Protein AF-A0A969AG49-F1 (afdb_monomer)

Structure (mmCIF, N/CA/C/O backbone):
data_AF-A0A969AG49-F1
#
_entry.id   AF-A0A969AG49-F1
#
loop_
_atom_site.group_PDB
_atom_site.id
_atom_site.type_symbol
_atom_site.label_atom_id
_atom_site.label_alt_id
_atom_site.label_comp_id
_atom_site.label_asym_id
_atom_site.label_entity_id
_atom_site.label_seq_id
_atom_site.pdbx_PDB_ins_code
_atom_site.Cartn_x
_atom_site.Cartn_y
_atom_site.Cartn_z
_atom_site.occupancy
_atom_site.B_iso_or_equiv
_atom_site.auth_seq_id
_atom_site.auth_comp_id
_atom_site.auth_asym_id
_atom_site.auth_atom_id
_atom_site.pdbx_PDB_model_num
ATOM 1 N N . MET A 1 1 ? 4.432 0.305 -24.904 1.00 47.78 1 MET A N 1
ATOM 2 C CA . MET A 1 1 ? 4.435 0.662 -23.474 1.00 47.78 1 MET A CA 1
ATOM 3 C C . MET A 1 1 ? 4.346 2.170 -23.423 1.00 47.78 1 MET A C 1
ATOM 5 O O . MET A 1 1 ? 5.195 2.800 -24.039 1.00 47.78 1 MET A O 1
ATOM 9 N N . ASP A 1 2 ? 3.325 2.709 -22.766 1.00 51.25 2 ASP A N 1
ATOM 10 C CA . ASP A 1 2 ? 3.203 4.147 -22.512 1.00 51.25 2 ASP A CA 1
ATOM 11 C C . ASP A 1 2 ? 3.493 4.407 -21.032 1.00 51.25 2 ASP A C 1
ATOM 13 O O . ASP A 1 2 ? 3.086 3.618 -20.172 1.00 51.25 2 ASP A O 1
ATOM 17 N N . GLU A 1 3 ? 4.227 5.482 -20.740 1.00 66.88 3 GLU A N 1
ATOM 18 C CA . GLU A 1 3 ? 4.552 5.874 -19.370 1.00 66.88 3 GLU A CA 1
ATOM 19 C C . GLU A 1 3 ? 3.330 6.507 -18.712 1.00 66.88 3 GLU A C 1
ATOM 21 O O . GLU A 1 3 ? 2.922 7.626 -19.026 1.00 66.88 3 GLU A O 1
ATOM 26 N N . VAL A 1 4 ? 2.735 5.762 -17.786 1.00 75.25 4 VAL A N 1
ATOM 27 C CA . VAL A 1 4 ? 1.655 6.243 -16.932 1.00 75.25 4 VAL A CA 1
ATOM 28 C C . VAL A 1 4 ? 2.292 6.470 -15.571 1.00 75.25 4 VAL A C 1
ATOM 30 O O . VAL A 1 4 ? 2.074 5.715 -14.632 1.00 75.25 4 VAL A O 1
ATOM 33 N N . SER A 1 5 ? 3.163 7.482 -15.479 1.00 72.69 5 SER A N 1
ATOM 34 C CA . SER A 1 5 ? 4.035 7.690 -14.314 1.00 72.69 5 SER A CA 1
ATOM 35 C C . SER A 1 5 ? 3.278 7.939 -13.011 1.00 72.69 5 SER A C 1
ATOM 37 O O . SER A 1 5 ? 3.904 8.011 -11.965 1.00 72.69 5 SER A O 1
ATOM 39 N N . TRP A 1 6 ? 1.959 8.141 -13.053 1.00 81.06 6 TRP A N 1
ATOM 40 C CA . TRP A 1 6 ? 1.115 8.415 -11.895 1.00 81.06 6 TRP A CA 1
ATOM 41 C C . TRP A 1 6 ? -0.280 7.823 -12.090 1.00 81.06 6 TRP A C 1
ATOM 43 O O . TRP A 1 6 ? -0.843 7.890 -13.185 1.00 81.06 6 TRP A O 1
ATOM 53 N N . GLY A 1 7 ? -0.862 7.315 -11.002 1.00 75.81 7 GLY A N 1
ATOM 54 C CA . GLY A 1 7 ? -2.278 6.958 -10.958 1.00 75.81 7 GLY A CA 1
ATOM 55 C C . GLY A 1 7 ? -3.187 8.188 -11.089 1.00 75.81 7 GLY A C 1
ATOM 56 O O . GLY A 1 7 ? -2.728 9.331 -11.142 1.00 75.81 7 GLY A O 1
ATOM 57 N N . LEU A 1 8 ? -4.504 7.971 -11.089 1.00 65.88 8 LEU A N 1
ATOM 58 C CA . LEU A 1 8 ? -5.533 8.966 -11.448 1.00 65.88 8 LEU A CA 1
ATOM 59 C C . LEU A 1 8 ? -5.654 10.215 -10.540 1.00 65.88 8 LEU A C 1
ATOM 61 O O . LEU A 1 8 ? -6.569 11.020 -10.706 1.00 65.88 8 LEU A O 1
ATOM 65 N N . PHE A 1 9 ? -4.735 10.420 -9.595 1.00 71.69 9 PHE A N 1
ATOM 66 C CA . PHE A 1 9 ? -4.949 11.243 -8.407 1.00 71.69 9 PHE A CA 1
ATOM 67 C C . PHE A 1 9 ? -3.693 12.003 -7.974 1.00 71.69 9 PHE A C 1
ATOM 69 O O . PHE A 1 9 ? -3.244 11.845 -6.856 1.00 71.69 9 PHE A O 1
ATOM 76 N N . VAL A 1 10 ? -3.083 12.855 -8.792 1.00 80.38 10 VAL A N 1
ATOM 77 C CA . VAL A 1 10 ? -1.829 13.534 -8.371 1.00 80.38 10 VAL A CA 1
ATOM 78 C C . VAL A 1 10 ? -2.027 14.726 -7.424 1.00 80.38 10 VAL A C 1
ATOM 80 O O . VAL A 1 10 ? -1.053 15.314 -6.962 1.00 80.38 10 VAL A O 1
ATOM 83 N N . ARG A 1 11 ? -3.276 15.125 -7.137 1.00 82.38 11 ARG A N 1
ATOM 84 C CA . ARG A 1 11 ? -3.586 16.233 -6.215 1.00 82.38 11 ARG A CA 1
ATOM 85 C C . ARG A 1 11 ? -4.794 15.943 -5.326 1.00 82.38 11 ARG A C 1
ATOM 87 O O . ARG A 1 11 ? -5.786 15.451 -5.868 1.00 82.38 11 ARG A O 1
ATOM 94 N N . PRO A 1 12 ? -4.768 16.352 -4.041 1.00 83.31 12 PRO A N 1
ATOM 95 C CA . PRO A 1 12 ? -5.821 16.094 -3.060 1.00 83.31 12 PRO A CA 1
ATOM 96 C C . PRO A 1 12 ? -7.060 16.976 -3.275 1.00 83.31 12 PRO A C 1
ATOM 98 O O . PRO A 1 12 ? -7.374 17.860 -2.486 1.00 83.31 12 PRO A O 1
ATOM 101 N N . THR A 1 13 ? -7.775 16.744 -4.373 1.00 83.50 13 THR A N 1
ATOM 102 C CA . THR A 1 13 ? -9.012 17.449 -4.729 1.00 83.50 13 THR A CA 1
ATOM 103 C C . THR A 1 13 ? -10.143 16.463 -5.020 1.00 83.50 13 THR A C 1
ATOM 105 O O . THR A 1 13 ? -9.956 15.243 -5.075 1.00 83.50 13 THR A O 1
ATOM 108 N N . CYS A 1 14 ? -11.358 16.971 -5.189 1.00 86.94 14 CYS A N 1
ATOM 109 C CA . CYS A 1 14 ? -12.504 16.149 -5.537 1.00 86.94 14 CYS A CA 1
ATOM 110 C C . CYS A 1 14 ? -12.506 15.807 -7.037 1.00 86.94 14 CYS A C 1
ATOM 112 O O . CYS A 1 14 ? -13.196 16.436 -7.835 1.00 86.94 14 CYS A O 1
ATOM 114 N N . TRP A 1 15 ? -11.711 14.808 -7.430 1.00 82.12 15 TRP A N 1
ATOM 115 C CA . TRP A 1 15 ? -11.715 14.307 -8.805 1.00 82.12 15 TRP A CA 1
ATOM 116 C C . TRP A 1 15 ? -13.040 13.643 -9.192 1.00 82.12 15 TRP A C 1
ATOM 118 O O . TRP A 1 15 ? -13.673 12.924 -8.414 1.00 82.12 15 TRP A O 1
ATOM 128 N N . ARG A 1 16 ? -13.438 13.865 -10.440 1.00 86.75 16 ARG A N 1
ATOM 129 C CA . ARG A 1 16 ? -14.511 13.135 -11.103 1.00 86.75 16 ARG A CA 1
ATOM 130 C C . ARG A 1 16 ? -13.950 12.604 -12.414 1.00 86.75 16 ARG A C 1
ATOM 132 O O . ARG A 1 16 ? -13.845 13.340 -13.385 1.00 86.75 16 ARG A O 1
ATOM 139 N N . VAL A 1 17 ? -13.534 11.339 -12.400 1.00 85.19 17 VAL A N 1
ATOM 140 C CA . VAL A 1 17 ? -12.835 10.711 -13.536 1.00 85.19 17 VAL A CA 1
ATOM 141 C C . VAL A 1 17 ? -13.757 10.509 -14.741 1.00 85.19 17 VAL A C 1
ATOM 143 O O . VAL A 1 17 ? -13.296 10.482 -15.876 1.00 85.19 17 VAL A O 1
ATOM 146 N N . ASN A 1 18 ? -15.067 10.394 -14.510 1.00 85.25 18 ASN A N 1
ATOM 147 C CA . ASN A 1 18 ? -16.069 10.356 -15.566 1.00 85.25 18 ASN A CA 1
ATOM 148 C C . ASN A 1 18 ? -17.384 11.028 -15.144 1.00 85.25 18 ASN A C 1
ATOM 150 O O . ASN A 1 18 ? -17.681 11.210 -13.958 1.00 85.25 18 ASN A O 1
ATOM 154 N N . ASP A 1 19 ? -18.208 11.362 -16.134 1.00 87.12 19 ASP A N 1
ATOM 155 C CA . ASP A 1 19 ? -19.509 11.994 -15.909 1.00 87.12 19 ASP A CA 1
ATOM 156 C C . ASP A 1 19 ? -20.648 10.995 -15.617 1.00 87.12 19 ASP A C 1
ATOM 158 O O . ASP A 1 19 ? -21.796 11.406 -15.436 1.00 87.12 19 ASP A O 1
ATOM 162 N N . ASP A 1 20 ? -20.352 9.702 -15.450 1.00 91.19 20 ASP A N 1
ATOM 163 C CA . ASP A 1 20 ? -21.350 8.646 -15.219 1.00 91.19 20 ASP A CA 1
ATOM 164 C C . ASP A 1 20 ? -21.784 8.543 -13.742 1.00 91.19 20 ASP A C 1
ATOM 166 O O . ASP A 1 20 ? -21.404 7.637 -12.994 1.00 91.19 20 ASP A O 1
ATOM 170 N N . ALA A 1 21 ? -22.602 9.504 -13.305 1.00 90.25 21 ALA A N 1
ATOM 171 C CA . ALA A 1 21 ? -23.159 9.514 -11.950 1.00 90.25 21 ALA A CA 1
ATOM 172 C C . ALA A 1 21 ? -24.088 8.316 -11.684 1.00 90.25 21 ALA A C 1
ATOM 174 O O . ALA A 1 21 ? -24.154 7.825 -10.556 1.00 90.25 21 ALA A O 1
ATOM 175 N N . GLU A 1 22 ? -24.794 7.831 -12.709 1.00 93.00 22 GLU A N 1
ATOM 176 C CA . GLU A 1 22 ? -25.666 6.665 -12.580 1.00 93.00 22 GLU A CA 1
ATOM 177 C C . GLU A 1 22 ? -24.857 5.378 -12.415 1.00 93.00 22 GLU A C 1
ATOM 179 O O . GLU A 1 22 ? -25.214 4.534 -11.596 1.00 93.00 22 GLU A O 1
ATOM 184 N N . GLY A 1 23 ? -23.749 5.233 -13.144 1.00 94.00 23 GLY A N 1
ATOM 185 C CA . GLY A 1 23 ? -22.790 4.144 -12.972 1.00 94.00 23 GLY A CA 1
ATOM 186 C C . GLY A 1 23 ? -22.211 4.113 -11.571 1.00 94.00 23 GLY A C 1
ATOM 187 O O . GLY A 1 23 ? -22.235 3.060 -10.933 1.00 94.00 23 GLY A O 1
ATOM 188 N N . TYR A 1 24 ? -21.806 5.269 -11.041 1.00 94.81 24 TYR A N 1
ATOM 189 C CA . TYR A 1 24 ? -21.335 5.345 -9.661 1.00 94.81 24 TYR A CA 1
ATOM 190 C C . TYR A 1 24 ? -22.444 4.986 -8.654 1.00 94.81 24 TYR A C 1
ATOM 192 O O . TYR A 1 24 ? -22.208 4.212 -7.728 1.00 94.81 24 TYR A O 1
ATOM 200 N N . ALA A 1 25 ? -23.680 5.456 -8.856 1.00 95.12 25 ALA A N 1
ATOM 201 C CA . ALA A 1 25 ? -24.815 5.089 -8.004 1.00 95.12 25 ALA A CA 1
ATOM 202 C C . ALA A 1 25 ? -25.121 3.580 -8.045 1.00 95.12 25 ALA A C 1
ATOM 204 O O . ALA A 1 25 ? -25.367 2.971 -7.001 1.00 95.12 25 ALA A O 1
ATOM 205 N N . ARG A 1 26 ? -25.072 2.958 -9.232 1.00 95.94 26 ARG A N 1
ATOM 206 C CA . ARG A 1 26 ? -25.222 1.502 -9.397 1.00 95.94 26 ARG A CA 1
ATOM 207 C C . ARG A 1 26 ? -24.106 0.745 -8.683 1.00 95.94 26 ARG A C 1
ATOM 209 O O . ARG A 1 26 ? -24.394 -0.230 -7.994 1.00 95.94 26 ARG A O 1
ATOM 216 N N . TRP A 1 27 ? -22.862 1.205 -8.809 1.00 95.94 27 TRP A N 1
ATOM 217 C CA . TRP A 1 27 ? -21.712 0.604 -8.136 1.00 95.94 27 TRP A CA 1
ATOM 218 C C . TRP A 1 27 ? -21.845 0.679 -6.611 1.00 95.94 27 TRP A C 1
ATOM 220 O O . TRP A 1 27 ? -21.690 -0.337 -5.940 1.00 95.94 27 TRP A O 1
ATOM 230 N N . LEU A 1 28 ? -22.238 1.834 -6.061 1.00 96.06 28 LEU A N 1
ATOM 231 C CA . LEU A 1 28 ? -22.526 1.969 -4.629 1.00 96.06 28 LEU A CA 1
ATOM 232 C C . LEU A 1 28 ? -23.670 1.048 -4.190 1.00 96.06 28 LEU A C 1
ATOM 234 O O . LEU A 1 28 ? -23.600 0.449 -3.119 1.00 96.06 28 LEU A O 1
ATOM 238 N N . GLY A 1 29 ? -24.707 0.927 -5.022 1.00 95.62 29 GLY A N 1
ATOM 239 C CA . GLY A 1 29 ? -25.825 0.018 -4.794 1.00 95.62 29 GLY A CA 1
ATOM 240 C C . GLY A 1 29 ? -25.386 -1.438 -4.671 1.00 95.62 29 GLY A C 1
ATOM 241 O O . GLY A 1 29 ? -25.822 -2.138 -3.760 1.00 95.62 29 GLY A O 1
ATOM 242 N N . ALA A 1 30 ? -24.490 -1.875 -5.557 1.00 95.44 30 ALA A N 1
ATOM 243 C CA . ALA A 1 30 ? -23.907 -3.212 -5.520 1.00 95.44 30 ALA A CA 1
ATOM 244 C C . ALA A 1 30 ? -22.988 -3.407 -4.305 1.00 95.44 30 ALA A C 1
ATOM 246 O O . ALA A 1 30 ? -23.067 -4.439 -3.645 1.00 95.44 30 ALA A O 1
ATOM 247 N N . LEU A 1 31 ? -22.160 -2.408 -3.983 1.00 93.62 31 LEU A N 1
ATOM 248 C CA . LEU A 1 31 ? -21.216 -2.460 -2.867 1.00 93.62 31 LEU A CA 1
ATOM 249 C C . LEU A 1 31 ? -21.916 -2.574 -1.506 1.00 93.62 31 LEU A C 1
ATOM 251 O O . LEU A 1 31 ? -21.493 -3.356 -0.662 1.00 93.62 31 LEU A O 1
ATOM 255 N N . HIS A 1 32 ? -22.983 -1.799 -1.295 1.00 92.75 32 HIS A N 1
ATOM 256 C CA . HIS A 1 32 ? -23.705 -1.737 -0.015 1.00 92.75 32 HIS A CA 1
ATOM 257 C C . HIS A 1 32 ? -24.938 -2.650 0.037 1.00 92.75 32 HIS A C 1
ATOM 259 O O . HIS A 1 32 ? -25.608 -2.715 1.065 1.00 92.75 32 HIS A O 1
ATOM 265 N N . GLY A 1 33 ? -25.284 -3.321 -1.067 1.00 93.62 33 GLY A N 1
ATOM 266 C CA . GLY A 1 33 ? -26.502 -4.133 -1.183 1.00 93.62 33 GLY A CA 1
ATOM 267 C C . GLY A 1 33 ? -27.810 -3.327 -1.133 1.00 93.62 33 GLY A C 1
ATOM 268 O O . GLY A 1 33 ? -28.887 -3.909 -1.011 1.00 93.62 33 GLY A O 1
ATOM 269 N N . ALA A 1 34 ? -27.737 -1.997 -1.213 1.00 92.56 34 ALA A N 1
ATOM 270 C CA . ALA A 1 34 ? -28.881 -1.093 -1.169 1.00 92.56 34 ALA A CA 1
ATOM 271 C C . ALA A 1 34 ? -28.580 0.208 -1.932 1.00 92.56 34 ALA A C 1
ATOM 273 O O . ALA A 1 34 ? -27.435 0.666 -1.912 1.00 92.56 34 ALA A O 1
ATOM 274 N N . PRO A 1 35 ? -29.585 0.845 -2.569 1.00 92.62 35 PRO A N 1
ATOM 275 C CA . PRO A 1 35 ? -29.388 2.105 -3.280 1.00 92.62 35 PRO A CA 1
ATOM 276 C C . PRO A 1 35 ? -28.748 3.175 -2.393 1.00 92.62 35 PRO A C 1
ATOM 278 O O . PRO A 1 35 ? -29.199 3.420 -1.272 1.00 92.62 35 PRO A O 1
ATOM 281 N N . ARG A 1 36 ? -27.724 3.851 -2.917 1.00 91.94 36 ARG A N 1
ATOM 282 C CA . ARG A 1 36 ? -27.002 4.895 -2.192 1.00 91.94 36 ARG A CA 1
ATOM 283 C C . ARG A 1 36 ? -26.689 6.070 -3.105 1.00 91.94 36 ARG A C 1
ATOM 285 O O . ARG A 1 36 ? -26.265 5.893 -4.243 1.00 91.94 36 ARG A O 1
ATOM 292 N N . THR A 1 37 ? -26.894 7.278 -2.589 1.00 90.94 37 THR A N 1
ATOM 293 C CA . THR A 1 37 ? -26.660 8.511 -3.343 1.00 90.94 37 THR A CA 1
ATOM 294 C C . THR A 1 37 ? -25.161 8.807 -3.439 1.00 90.94 37 THR A C 1
ATOM 296 O O . THR A 1 37 ? -24.507 8.928 -2.394 1.00 90.94 37 THR A O 1
ATOM 299 N N . PRO A 1 38 ? -24.618 8.987 -4.658 1.00 91.44 38 PRO A N 1
ATOM 300 C CA . PRO A 1 38 ? -23.273 9.502 -4.864 1.00 91.44 38 PRO A CA 1
ATOM 301 C C . PRO A 1 38 ? -23.021 10.807 -4.113 1.00 91.44 38 PRO A C 1
ATOM 303 O O . PRO A 1 38 ? -23.830 11.735 -4.158 1.00 91.44 38 PRO A O 1
ATOM 306 N N . ARG A 1 39 ? -21.865 10.899 -3.454 1.00 91.25 39 ARG A N 1
ATOM 307 C CA . ARG A 1 39 ? -21.342 12.153 -2.906 1.00 91.25 39 ARG A CA 1
ATOM 308 C C . ARG A 1 39 ? -19.913 12.351 -3.381 1.00 91.25 39 ARG A C 1
ATOM 310 O O . ARG A 1 39 ? -19.129 11.406 -3.420 1.00 91.25 39 ARG A O 1
ATOM 317 N N . TYR A 1 40 ? -19.603 13.590 -3.730 1.00 89.62 40 TYR A N 1
ATOM 318 C CA . TYR A 1 40 ? -18.295 14.021 -4.198 1.00 89.62 40 TYR A CA 1
ATOM 319 C C . TYR A 1 40 ? -17.701 14.903 -3.106 1.00 89.62 40 TYR A C 1
ATOM 321 O O . TYR A 1 40 ? -18.046 16.073 -2.997 1.00 89.62 40 TYR A O 1
ATOM 329 N N . LEU A 1 41 ? -16.888 14.285 -2.248 1.00 91.38 41 LEU A N 1
ATOM 330 C CA . LEU A 1 41 ? -16.236 14.935 -1.112 1.00 91.38 41 LEU A CA 1
ATOM 331 C C . LEU A 1 41 ? -14.752 15.123 -1.414 1.00 91.38 41 LEU A C 1
ATOM 333 O O . LEU A 1 41 ? -14.101 14.207 -1.921 1.00 91.38 41 LEU A O 1
ATOM 337 N N . SER A 1 42 ? -14.222 16.297 -1.117 1.00 89.62 42 SER A N 1
ATOM 338 C CA . SER A 1 42 ? -12.793 16.585 -1.051 1.00 89.62 42 SER A CA 1
ATOM 339 C C . SER A 1 42 ? -12.201 16.115 0.288 1.00 89.62 42 SER A C 1
ATOM 341 O O . SER A 1 42 ? -12.947 15.848 1.233 1.00 89.62 42 SER A O 1
ATOM 343 N N . PRO A 1 43 ? -10.865 16.030 0.408 1.00 88.88 43 PRO A N 1
ATOM 344 C CA . PRO A 1 43 ? -10.218 15.805 1.699 1.00 88.88 43 PRO A CA 1
ATOM 345 C C . PRO A 1 43 ? -10.612 16.824 2.780 1.00 88.88 43 PRO A C 1
ATOM 347 O O . PRO A 1 43 ? -10.784 16.442 3.936 1.00 88.88 43 PRO A O 1
ATOM 350 N N . ASP A 1 44 ? -10.812 18.097 2.424 1.00 88.81 44 ASP A N 1
ATOM 351 C CA . ASP A 1 44 ? -11.215 19.132 3.387 1.00 88.81 44 ASP A CA 1
ATOM 352 C C . ASP A 1 44 ? -12.627 18.901 3.947 1.00 88.81 44 ASP A C 1
ATOM 354 O O . ASP A 1 44 ? -12.872 19.203 5.115 1.00 88.81 44 ASP A O 1
ATOM 358 N N . ASP A 1 45 ? -13.528 18.289 3.169 1.00 91.81 45 ASP A N 1
ATOM 359 C CA . ASP A 1 45 ? -14.889 17.964 3.622 1.00 91.81 45 ASP A CA 1
ATOM 360 C C . ASP A 1 45 ? -14.910 16.890 4.718 1.00 91.81 45 ASP A C 1
ATOM 362 O O . ASP A 1 45 ? -15.859 16.813 5.502 1.00 91.81 45 ASP A O 1
ATOM 366 N N . VAL A 1 46 ? -13.885 16.032 4.772 1.00 93.31 46 VAL A N 1
ATOM 367 C CA . VAL A 1 46 ? -13.839 14.893 5.699 1.00 93.31 46 VAL A CA 1
ATOM 368 C C . VAL A 1 46 ? -12.835 15.073 6.831 1.00 93.31 46 VAL A C 1
ATOM 370 O O . VAL A 1 46 ? -13.100 14.621 7.942 1.00 93.31 46 VAL A O 1
ATOM 373 N N . ARG A 1 47 ? -11.727 15.790 6.618 1.00 90.88 47 ARG A N 1
ATOM 374 C CA . ARG A 1 47 ? -10.634 15.911 7.599 1.00 90.88 47 ARG A CA 1
ATOM 375 C C . ARG A 1 47 ? -11.079 16.439 8.966 1.00 90.88 47 ARG A C 1
ATOM 377 O O . ARG A 1 47 ? -10.578 15.981 9.986 1.00 90.88 47 ARG A O 1
ATOM 384 N N . ALA A 1 48 ? -12.043 17.361 9.011 1.00 91.75 48 ALA A N 1
ATOM 385 C CA . ALA A 1 48 ? -12.537 17.932 10.269 1.00 91.75 48 ALA A CA 1
ATOM 386 C C . ALA A 1 48 ? -13.131 16.885 11.235 1.00 91.75 48 ALA A C 1
ATOM 388 O O . ALA A 1 48 ? -13.192 17.129 12.440 1.00 91.75 48 ALA A O 1
ATOM 389 N N . GLN A 1 49 ? -13.538 15.717 10.726 1.00 95.38 49 GLN A N 1
ATOM 390 C CA . GLN A 1 49 ? -14.061 14.621 11.543 1.00 95.38 49 GLN A CA 1
ATOM 391 C C . GLN A 1 49 ? -13.001 14.030 12.489 1.00 95.38 49 GLN A C 1
ATOM 393 O O . GLN A 1 49 ? -13.368 13.519 13.543 1.00 95.38 49 GLN A O 1
ATOM 398 N N . LEU A 1 50 ? -11.703 14.157 12.172 1.00 94.38 50 LEU A N 1
ATOM 399 C CA . LEU A 1 50 ? -10.594 13.617 12.977 1.00 94.38 50 LEU A CA 1
ATOM 400 C C . LEU A 1 50 ? -10.477 14.254 14.373 1.00 94.38 50 LEU A C 1
ATOM 402 O O . LEU A 1 50 ? -9.959 13.629 15.291 1.00 94.38 50 LEU A O 1
ATOM 406 N N . ALA A 1 51 ? -11.044 15.452 14.572 1.00 93.62 51 ALA A N 1
ATOM 407 C CA . ALA A 1 51 ? -11.148 16.079 15.894 1.00 93.62 51 ALA A CA 1
ATOM 408 C C . ALA A 1 51 ? -12.193 15.399 16.813 1.00 93.62 51 ALA A C 1
ATOM 410 O O . ALA A 1 51 ? -12.240 15.640 18.029 1.00 93.62 51 ALA A O 1
ATOM 411 N N . GLY A 1 52 ? -13.085 14.598 16.227 1.00 95.19 52 GLY A N 1
ATOM 412 C CA . GLY A 1 52 ? -14.139 13.860 16.910 1.00 95.19 52 GLY A CA 1
ATOM 413 C C . GLY A 1 52 ? -13.657 12.553 17.549 1.00 95.19 52 GLY A C 1
ATOM 414 O O . GLY A 1 52 ? -12.497 12.172 17.412 1.00 95.19 52 GLY A O 1
ATOM 415 N N . PRO A 1 53 ? -14.542 11.872 18.296 1.00 97.31 53 PRO A N 1
ATOM 416 C CA . PRO A 1 53 ? -14.300 10.498 18.722 1.00 97.31 53 PRO A CA 1
ATOM 417 C C . PRO A 1 53 ? -14.363 9.535 17.525 1.00 97.31 53 PRO A C 1
ATOM 419 O O . PRO A 1 53 ? -15.090 9.797 16.565 1.00 97.31 53 PRO A O 1
ATOM 422 N N . LEU A 1 54 ? -13.665 8.402 17.617 1.00 97.56 54 LEU A N 1
ATOM 423 C CA . LEU A 1 54 ? -13.555 7.376 16.579 1.00 97.56 54 LEU A CA 1
ATOM 424 C C . LEU A 1 54 ? -14.917 6.991 15.987 1.00 97.56 54 LEU A C 1
ATOM 426 O O . LEU A 1 54 ? -15.098 7.041 14.776 1.00 97.56 54 LEU A O 1
ATOM 430 N N . ALA A 1 55 ? -15.909 6.693 16.827 1.00 97.56 55 ALA A N 1
ATOM 431 C CA . ALA A 1 55 ? -17.240 6.268 16.386 1.00 97.56 55 ALA A CA 1
ATOM 432 C C . ALA A 1 55 ? -18.050 7.352 15.646 1.00 97.56 55 ALA A C 1
ATOM 434 O O . ALA A 1 55 ? -19.102 7.051 15.086 1.00 97.56 55 ALA A O 1
ATOM 435 N N . ALA A 1 56 ? -17.601 8.611 15.658 1.00 97.94 56 ALA A N 1
ATOM 436 C CA . ALA A 1 56 ? -18.217 9.695 14.893 1.00 97.94 56 ALA A CA 1
ATOM 437 C C . ALA A 1 56 ? -17.570 9.903 13.512 1.00 97.94 56 ALA A C 1
ATOM 439 O O . ALA A 1 56 ? -18.071 10.716 12.735 1.00 97.94 56 ALA A O 1
ATOM 440 N N . ILE A 1 57 ? -16.472 9.205 13.211 1.00 98.19 57 ILE A N 1
ATOM 441 C CA . ILE A 1 57 ? -15.767 9.315 11.935 1.00 98.19 57 ILE A CA 1
ATOM 442 C C . ILE A 1 57 ? -16.454 8.421 10.895 1.00 98.19 57 ILE A C 1
ATOM 444 O O . ILE A 1 57 ? -16.542 7.205 11.061 1.00 98.19 57 ILE A O 1
ATOM 448 N N . ASP A 1 58 ? -16.908 9.018 9.794 1.00 97.12 58 ASP A N 1
ATOM 449 C CA . ASP A 1 58 ? -17.443 8.327 8.622 1.00 97.12 58 ASP A CA 1
ATOM 450 C C . ASP A 1 58 ? -16.798 8.880 7.341 1.00 97.12 58 ASP A C 1
ATOM 452 O O . ASP A 1 58 ? -17.202 9.908 6.780 1.00 97.12 58 ASP A O 1
ATOM 456 N N . PHE A 1 59 ? -15.802 8.144 6.843 1.00 97.38 59 PHE A N 1
ATOM 457 C CA . PHE A 1 59 ? -15.159 8.406 5.558 1.00 97.38 59 PHE A CA 1
ATOM 458 C C . PHE A 1 59 ? -15.744 7.596 4.400 1.00 97.38 59 PHE A C 1
ATOM 460 O O . PHE A 1 59 ? -15.239 7.704 3.283 1.00 97.38 59 PHE A O 1
ATOM 467 N N . SER A 1 60 ? -16.840 6.856 4.601 1.00 95.75 60 SER A N 1
ATOM 468 C CA . SER A 1 60 ? -17.385 5.927 3.598 1.00 95.75 60 SER A CA 1
ATOM 469 C C . SER A 1 60 ? -17.685 6.578 2.267 1.00 95.75 60 SER A C 1
ATOM 471 O O . SER A 1 60 ? -17.250 6.086 1.237 1.00 95.75 60 SER A O 1
ATOM 473 N N . HIS A 1 61 ? -18.330 7.741 2.255 1.00 94.31 61 HIS A N 1
ATOM 474 C CA . HIS A 1 61 ? -18.588 8.446 0.999 1.00 94.31 61 HIS A CA 1
ATOM 475 C C . HIS A 1 61 ? -17.313 8.866 0.258 1.00 94.31 61 HIS A C 1
ATOM 477 O O . HIS A 1 61 ? -17.319 8.938 -0.971 1.00 94.31 61 HIS A O 1
ATOM 483 N N . PHE A 1 62 ? -16.242 9.171 0.990 1.00 95.06 62 PHE A N 1
ATOM 484 C CA . PHE A 1 62 ? -14.963 9.541 0.405 1.00 95.06 62 PHE A CA 1
ATOM 485 C C . PHE A 1 62 ? -14.215 8.300 -0.095 1.00 95.06 62 PHE A C 1
ATOM 487 O O . PHE A 1 62 ? -13.895 8.245 -1.278 1.00 95.06 62 PHE A O 1
ATOM 494 N N . LEU A 1 63 ? -14.001 7.285 0.748 1.00 95.38 63 LEU A N 1
ATOM 495 C CA . LEU A 1 63 ? -13.261 6.075 0.371 1.00 95.38 63 LEU A CA 1
ATOM 496 C C . LEU A 1 63 ? -13.985 5.223 -0.671 1.00 95.38 63 LEU A C 1
ATOM 498 O O . LEU A 1 63 ? -13.338 4.718 -1.584 1.00 95.38 63 LEU A O 1
ATOM 502 N N . ASP A 1 64 ? -15.317 5.131 -0.621 1.00 95.50 64 ASP A N 1
ATOM 503 C CA . ASP A 1 64 ? -16.098 4.467 -1.671 1.00 95.50 64 ASP A CA 1
ATOM 504 C C . ASP A 1 64 ? -15.835 5.125 -3.033 1.00 95.50 64 ASP A C 1
ATOM 506 O O . ASP A 1 64 ? -15.652 4.440 -4.039 1.00 95.50 64 ASP A O 1
ATOM 510 N N . ARG A 1 65 ? -15.743 6.462 -3.068 1.00 93.00 65 ARG A N 1
ATOM 511 C CA . ARG A 1 65 ? -15.421 7.209 -4.290 1.00 93.00 65 ARG A CA 1
ATOM 512 C C . ARG A 1 65 ? -14.002 6.916 -4.761 1.00 93.00 65 ARG A C 1
ATOM 514 O O . ARG A 1 65 ? -13.788 6.756 -5.959 1.00 93.00 65 ARG A O 1
ATOM 521 N N . MET A 1 66 ? -13.028 6.872 -3.856 1.00 93.38 66 MET A N 1
ATOM 522 C CA . MET A 1 66 ? -11.639 6.567 -4.216 1.00 93.38 66 MET A CA 1
ATOM 523 C C . MET A 1 66 ? -11.537 5.150 -4.785 1.00 93.38 66 MET A C 1
ATOM 525 O O . MET A 1 66 ? -11.107 4.985 -5.921 1.00 93.38 66 MET A O 1
ATOM 529 N N . SER A 1 67 ? -12.109 4.165 -4.091 1.00 94.19 67 SER A N 1
ATOM 530 C CA . SER A 1 67 ? -12.146 2.771 -4.536 1.00 94.19 67 SER A CA 1
ATOM 531 C C . SER A 1 67 ? -12.882 2.574 -5.870 1.00 94.19 67 SER A C 1
ATOM 533 O O . SER A 1 67 ? -12.427 1.786 -6.711 1.00 94.19 67 SER A O 1
ATOM 535 N N . TYR A 1 68 ? -13.986 3.294 -6.106 1.00 94.31 68 TYR A N 1
ATOM 536 C CA . TYR A 1 68 ? -14.679 3.300 -7.398 1.00 94.31 68 TYR A CA 1
ATOM 537 C C . TYR A 1 68 ? -13.762 3.798 -8.514 1.00 94.31 68 TYR A C 1
ATOM 539 O O . TYR A 1 68 ? -13.637 3.147 -9.550 1.00 94.31 68 TYR A O 1
ATOM 547 N N . GLN A 1 69 ? -13.082 4.924 -8.301 1.00 92.56 69 GLN A N 1
ATOM 548 C CA . GLN A 1 69 ? -12.219 5.492 -9.328 1.00 92.56 69 GLN A CA 1
ATOM 549 C C . GLN A 1 69 ? -10.944 4.654 -9.557 1.00 92.56 69 GLN A C 1
ATOM 551 O O . GLN A 1 69 ? -10.527 4.521 -10.705 1.00 92.56 69 GLN A O 1
ATOM 556 N N . ASP A 1 70 ? -10.380 4.015 -8.523 1.00 93.50 70 ASP A N 1
ATOM 557 C CA . ASP A 1 70 ? -9.310 3.012 -8.686 1.00 93.50 70 ASP A CA 1
ATOM 558 C C . ASP A 1 70 ? -9.769 1.848 -9.576 1.00 93.50 70 ASP A C 1
ATOM 560 O O . ASP A 1 70 ? -9.008 1.332 -10.393 1.00 93.50 70 ASP A O 1
ATOM 564 N N . SER A 1 71 ? -11.035 1.439 -9.432 1.00 94.31 71 SER A N 1
ATOM 565 C CA . SER A 1 71 ? -11.621 0.366 -10.243 1.00 94.31 71 SER A CA 1
ATOM 566 C C . SER A 1 71 ? -11.785 0.805 -11.696 1.00 94.31 71 SER A C 1
ATOM 568 O O . SER A 1 71 ? -11.351 0.088 -12.591 1.00 94.31 71 SER A O 1
ATOM 570 N N . LEU A 1 72 ? -12.310 2.014 -11.934 1.00 93.38 72 LEU A N 1
ATOM 571 C CA . LEU A 1 72 ? -12.401 2.591 -13.280 1.00 93.38 72 LEU A CA 1
ATOM 572 C C . LEU A 1 72 ? -11.035 2.664 -13.966 1.00 93.38 72 LEU A C 1
ATOM 574 O O . LEU A 1 72 ? -10.926 2.348 -15.149 1.00 93.38 72 LEU A O 1
ATOM 578 N N . PHE A 1 73 ? -9.996 3.058 -13.226 1.00 91.81 73 PHE A N 1
ATOM 579 C CA . PHE A 1 73 ? -8.637 3.096 -13.746 1.00 91.81 73 PHE A CA 1
ATOM 580 C C . PHE A 1 73 ? -8.150 1.719 -14.186 1.00 91.81 73 PHE A C 1
ATOM 582 O O . PHE A 1 73 ? -7.701 1.536 -15.315 1.00 91.81 73 PHE A O 1
ATOM 589 N N . ALA A 1 74 ? -8.235 0.747 -13.275 1.00 94.25 74 ALA A N 1
ATOM 590 C CA . ALA A 1 74 ? -7.746 -0.599 -13.507 1.00 94.25 74 ALA A CA 1
ATOM 591 C C . ALA A 1 74 ? -8.524 -1.266 -14.649 1.00 94.25 74 ALA A C 1
ATOM 593 O O . ALA A 1 74 ? -7.935 -1.954 -15.480 1.00 94.25 74 ALA A O 1
ATOM 594 N N . ASP A 1 75 ? -9.833 -1.032 -14.736 1.00 95.56 75 ASP A N 1
ATOM 595 C CA . ASP A 1 75 ? -10.663 -1.519 -15.835 1.00 95.56 75 ASP A CA 1
ATOM 596 C C . ASP A 1 75 ? -10.282 -0.877 -17.172 1.00 95.56 75 ASP A C 1
ATOM 598 O O . ASP A 1 75 ? -10.187 -1.589 -18.170 1.00 95.56 75 ASP A O 1
ATOM 602 N N . PHE A 1 76 ? -9.988 0.427 -17.196 1.00 94.12 76 PHE A N 1
ATOM 603 C CA . PHE A 1 76 ? -9.490 1.102 -18.394 1.00 94.12 76 PHE A CA 1
ATOM 604 C C . PHE A 1 76 ? -8.144 0.528 -18.857 1.00 94.12 76 PHE A C 1
ATOM 606 O O . PHE A 1 76 ? -8.013 0.143 -20.018 1.00 94.12 76 PHE A O 1
ATOM 613 N N . VAL A 1 77 ? -7.169 0.389 -17.951 1.00 94.50 77 VAL A N 1
ATOM 614 C CA . VAL A 1 77 ? -5.872 -0.245 -18.256 1.00 94.50 77 VAL A CA 1
ATOM 615 C C . VAL A 1 77 ? -6.073 -1.677 -18.754 1.00 94.50 77 VAL A C 1
ATOM 617 O O . VAL A 1 77 ? -5.482 -2.072 -19.756 1.00 94.50 77 VAL A O 1
ATOM 620 N N . GLY A 1 78 ? -6.954 -2.443 -18.111 1.00 97.00 78 GLY A N 1
ATOM 621 C CA . GLY A 1 78 ? -7.281 -3.804 -18.529 1.00 97.00 78 GLY A CA 1
ATOM 622 C C . GLY A 1 78 ? -7.910 -3.882 -19.918 1.00 97.00 78 GLY A C 1
ATOM 623 O O . GLY A 1 78 ? -7.612 -4.811 -20.661 1.00 97.00 78 GLY A O 1
ATOM 624 N N . ALA A 1 79 ? -8.745 -2.912 -20.297 1.00 97.69 79 ALA A N 1
ATOM 625 C CA . ALA A 1 79 ? -9.310 -2.836 -21.642 1.00 97.69 79 ALA A CA 1
ATOM 626 C C . ALA A 1 79 ? -8.232 -2.544 -22.700 1.00 97.69 79 ALA A C 1
ATOM 628 O O . ALA A 1 79 ? -8.254 -3.146 -23.775 1.00 97.69 79 ALA A O 1
ATOM 629 N N . LEU A 1 80 ? -7.260 -1.677 -22.390 1.00 96.44 80 LEU A N 1
ATOM 630 C CA . LEU A 1 80 ? -6.113 -1.414 -23.268 1.00 96.44 80 LEU A CA 1
ATOM 631 C C . LEU A 1 80 ? -5.232 -2.658 -23.439 1.00 96.44 80 LEU A C 1
ATOM 633 O O . LEU A 1 80 ? -4.907 -3.022 -24.567 1.00 96.44 80 LEU A O 1
ATOM 637 N N . VAL A 1 81 ? -4.903 -3.343 -22.339 1.00 97.06 81 VAL A N 1
ATOM 638 C CA . VAL A 1 81 ? -4.160 -4.616 -22.364 1.00 97.06 81 VAL A CA 1
ATOM 639 C C . VAL A 1 81 ? -4.923 -5.678 -23.156 1.00 97.06 81 VAL A C 1
ATOM 641 O O . VAL A 1 81 ? -4.342 -6.341 -24.008 1.00 97.06 81 VAL A O 1
ATOM 644 N N . GLY A 1 82 ? -6.235 -5.805 -22.939 1.00 98.12 82 GLY A N 1
ATOM 645 C CA . GLY A 1 82 ? -7.087 -6.722 -23.696 1.00 98.12 82 GLY A CA 1
ATOM 646 C C . GLY A 1 82 ? -7.056 -6.440 -25.199 1.00 98.12 82 GLY A C 1
ATOM 647 O O . GLY A 1 82 ? -6.859 -7.359 -25.986 1.00 98.12 82 GLY A O 1
ATOM 648 N N . THR A 1 83 ? -7.151 -5.165 -25.585 1.00 97.88 83 THR A N 1
ATOM 649 C CA . THR A 1 83 ? -7.074 -4.737 -26.992 1.00 97.88 83 THR A CA 1
ATOM 650 C C . THR A 1 83 ? -5.712 -5.063 -27.611 1.00 97.88 83 THR A C 1
ATOM 652 O O . THR A 1 83 ? -5.646 -5.516 -28.750 1.00 97.88 83 THR A O 1
ATOM 655 N N . ALA A 1 84 ? -4.614 -4.867 -26.874 1.00 97.06 84 ALA A N 1
ATOM 656 C CA . ALA A 1 84 ? -3.283 -5.250 -27.343 1.00 97.06 84 ALA A CA 1
ATOM 657 C C . ALA A 1 84 ? -3.181 -6.769 -27.561 1.00 97.06 84 ALA A C 1
ATOM 659 O O . ALA A 1 84 ? -2.704 -7.208 -28.605 1.00 97.06 84 ALA A O 1
ATOM 660 N N . ASN A 1 85 ? -3.713 -7.558 -26.626 1.00 97.56 85 ASN A N 1
ATOM 661 C CA . ASN A 1 85 ? -3.673 -9.019 -26.680 1.00 97.56 85 ASN A CA 1
ATOM 662 C C . ASN A 1 85 ? -4.567 -9.617 -27.783 1.00 97.56 85 ASN A C 1
ATOM 664 O O . ASN A 1 85 ? -4.305 -10.726 -28.242 1.00 97.56 85 ASN A O 1
ATOM 668 N N . GLU A 1 86 ? -5.606 -8.907 -28.237 1.00 98.31 86 GLU A N 1
ATOM 669 C CA . GLU A 1 86 ? -6.378 -9.296 -29.430 1.00 98.31 86 GLU A CA 1
ATOM 670 C C . GLU A 1 86 ? -5.535 -9.234 -30.716 1.00 98.31 86 GLU A C 1
ATOM 672 O O . GLU A 1 86 ? -5.806 -9.968 -31.667 1.00 98.31 86 GLU A O 1
ATOM 677 N N . ILE A 1 87 ? -4.517 -8.369 -30.746 1.00 97.88 87 ILE A N 1
ATOM 678 C CA . ILE A 1 87 ? -3.610 -8.181 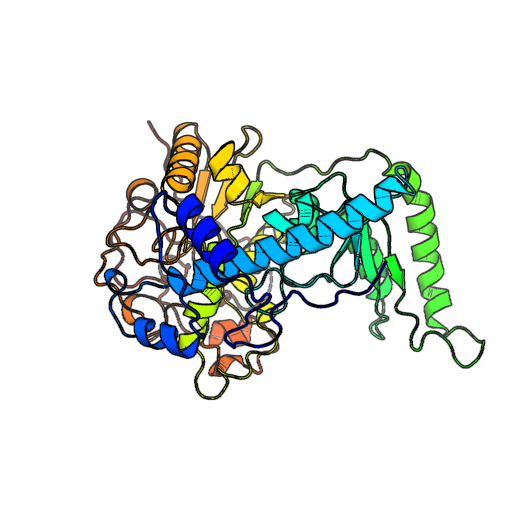-31.885 1.00 97.88 87 ILE A CA 1
ATOM 679 C C . ILE A 1 87 ? -2.376 -9.085 -31.754 1.00 97.88 87 ILE A C 1
ATOM 681 O O . ILE A 1 87 ? -1.972 -9.710 -32.734 1.00 97.88 87 ILE A O 1
ATOM 685 N N . ASP A 1 88 ? -1.788 -9.157 -30.557 1.00 97.75 88 ASP A N 1
ATOM 686 C CA . ASP A 1 88 ? -0.617 -9.975 -30.232 1.00 97.75 88 ASP A CA 1
ATOM 687 C C . ASP A 1 88 ? -0.821 -10.695 -28.884 1.00 97.75 88 ASP A C 1
ATOM 689 O O . ASP A 1 88 ? -0.534 -10.129 -27.829 1.00 97.75 88 ASP A O 1
ATOM 693 N N . PRO A 1 89 ? -1.329 -11.941 -28.893 1.00 96.44 89 PRO A N 1
ATOM 694 C CA . PRO A 1 89 ? -1.630 -12.675 -27.667 1.00 96.44 89 PRO A CA 1
ATOM 695 C C . PRO A 1 89 ? -0.394 -13.267 -26.970 1.00 96.44 89 PRO A C 1
ATOM 697 O O . PRO A 1 89 ? -0.524 -13.755 -25.846 1.00 96.44 89 PRO A O 1
ATOM 700 N N . GLU A 1 90 ? 0.776 -13.292 -27.619 1.00 96.19 90 GLU A N 1
ATOM 701 C CA . GLU A 1 90 ? 1.984 -13.930 -27.075 1.00 96.19 90 GLU A CA 1
ATOM 702 C C . GLU A 1 90 ? 2.864 -12.954 -26.277 1.00 96.19 90 GLU A C 1
ATOM 704 O O . GLU A 1 90 ? 3.619 -13.386 -25.401 1.00 96.19 90 GLU A O 1
ATOM 709 N N . THR A 1 91 ? 2.758 -11.648 -26.537 1.00 95.56 91 THR A N 1
ATOM 710 C CA . THR A 1 91 ? 3.575 -10.622 -25.875 1.00 95.56 91 THR A CA 1
ATOM 711 C C . THR A 1 91 ? 2.901 -10.094 -24.603 1.00 95.56 91 THR A C 1
ATOM 713 O O . THR A 1 91 ? 1.806 -9.537 -24.676 1.00 95.56 91 THR A O 1
ATOM 716 N N . PRO A 1 92 ? 3.554 -10.170 -23.424 1.00 95.31 92 PRO A N 1
ATOM 717 C CA . PRO A 1 92 ? 3.044 -9.549 -22.203 1.00 95.31 92 PRO A CA 1
ATOM 718 C C . PRO A 1 92 ? 2.824 -8.040 -22.364 1.00 95.31 92 PRO A C 1
ATOM 720 O O . PRO A 1 92 ? 3.735 -7.309 -22.758 1.00 95.31 92 PRO A O 1
ATOM 723 N N . CYS A 1 93 ? 1.637 -7.561 -21.994 1.00 96.75 93 CYS A N 1
ATOM 724 C CA . CYS A 1 93 ? 1.284 -6.147 -22.068 1.00 96.75 93 CYS A CA 1
ATOM 725 C C . CYS A 1 93 ? 1.003 -5.539 -20.682 1.00 96.75 93 CYS A C 1
ATOM 727 O O . CYS A 1 93 ? 0.547 -6.208 -19.750 1.00 96.75 93 CYS A O 1
ATOM 729 N N . GLY A 1 94 ? 1.288 -4.245 -20.537 1.00 95.69 94 GLY A N 1
ATOM 730 C CA . GLY A 1 94 ? 1.042 -3.485 -19.317 1.00 95.69 94 GLY A CA 1
ATOM 731 C C . GLY A 1 94 ? 1.627 -2.077 -19.376 1.00 95.69 94 GLY A C 1
ATOM 732 O O . GLY A 1 94 ? 1.785 -1.514 -20.462 1.00 95.69 94 GLY A O 1
ATOM 733 N N . ILE A 1 95 ? 1.926 -1.506 -18.209 1.00 94.56 95 ILE A N 1
ATOM 734 C CA . ILE A 1 95 ? 2.317 -0.095 -18.063 1.00 94.56 95 ILE A CA 1
ATOM 735 C C . ILE A 1 95 ? 3.746 0.059 -17.538 1.00 94.56 95 ILE A C 1
ATOM 737 O O . ILE A 1 95 ? 4.297 -0.857 -16.920 1.00 94.56 95 ILE A O 1
ATOM 741 N N . VAL A 1 96 ? 4.322 1.237 -17.778 1.00 93.06 96 VAL A N 1
ATOM 742 C CA . VAL A 1 96 ? 5.610 1.660 -17.217 1.00 93.06 96 VAL A CA 1
ATOM 743 C C . VAL A 1 96 ? 5.443 2.898 -16.331 1.00 93.06 96 VAL A C 1
ATOM 745 O O . VAL A 1 96 ? 4.457 3.626 -16.472 1.00 93.06 96 VAL A O 1
ATOM 748 N N . GLY A 1 97 ? 6.370 3.109 -15.398 1.00 89.88 97 GLY A N 1
ATOM 749 C CA . GLY A 1 97 ? 6.356 4.216 -14.441 1.00 89.88 97 GLY A CA 1
ATOM 750 C C . GLY A 1 97 ? 5.411 4.049 -13.243 1.00 89.88 97 GLY A C 1
ATOM 751 O O . GLY A 1 97 ? 4.990 5.048 -12.657 1.00 89.88 97 GLY A O 1
ATOM 752 N N . ALA A 1 98 ? 5.037 2.825 -12.856 1.00 92.81 98 ALA A N 1
ATOM 753 C CA . ALA A 1 98 ? 4.128 2.632 -11.727 1.00 92.81 98 ALA A CA 1
ATOM 754 C C . ALA A 1 98 ? 4.757 3.085 -10.392 1.00 92.81 98 ALA A C 1
ATOM 756 O O . ALA A 1 98 ? 5.901 2.771 -10.069 1.00 92.81 98 ALA A O 1
ATOM 757 N N . GLN A 1 99 ? 3.979 3.831 -9.611 1.00 92.00 99 GLN A N 1
ATOM 758 C CA . GLN A 1 99 ? 4.365 4.487 -8.355 1.00 92.00 99 GLN A CA 1
ATOM 759 C C . GLN A 1 99 ? 3.961 3.649 -7.146 1.00 92.00 99 GLN A C 1
ATOM 761 O O . GLN A 1 99 ? 3.234 2.662 -7.266 1.00 92.00 99 GLN A O 1
ATOM 766 N N . ALA A 1 100 ? 4.371 4.091 -5.961 1.00 92.50 100 ALA A N 1
ATOM 767 C CA . ALA A 1 100 ? 3.977 3.511 -4.688 1.00 92.50 100 ALA A CA 1
ATOM 768 C C . ALA A 1 100 ? 2.456 3.283 -4.556 1.00 92.50 100 ALA A C 1
ATOM 770 O O . ALA A 1 100 ? 1.650 4.041 -5.103 1.00 92.50 100 ALA A O 1
ATOM 771 N N . PRO A 1 101 ? 2.024 2.294 -3.757 1.00 93.75 101 PRO A N 1
ATOM 772 C CA . PRO A 1 101 ? 0.648 2.254 -3.284 1.00 93.75 101 PRO A CA 1
ATOM 773 C C . PRO A 1 101 ? 0.360 3.496 -2.425 1.00 93.75 101 PRO A C 1
ATOM 775 O O . PRO A 1 101 ? 1.003 3.722 -1.400 1.00 93.75 101 PRO A O 1
ATOM 778 N N . SER A 1 102 ? -0.599 4.312 -2.855 1.00 91.75 102 SER A N 1
ATOM 779 C CA . SER A 1 102 ? -0.960 5.584 -2.221 1.00 91.75 102 SER A CA 1
ATOM 780 C C . SER A 1 102 ? -2.372 5.983 -2.641 1.00 91.75 102 SER A C 1
ATOM 782 O O . SER A 1 102 ? -2.835 5.572 -3.704 1.00 91.75 102 SER A O 1
ATOM 784 N N . LEU A 1 103 ? -3.030 6.814 -1.829 1.00 89.69 103 LEU A N 1
ATOM 785 C CA . LEU A 1 103 ? -4.302 7.446 -2.181 1.00 89.69 103 LEU A CA 1
ATOM 786 C C . LEU A 1 103 ? -4.159 8.428 -3.356 1.00 89.69 103 LEU A C 1
ATOM 788 O O . LEU A 1 103 ? -5.043 8.511 -4.206 1.00 89.69 103 LEU A O 1
ATOM 792 N N . TRP A 1 104 ? -3.052 9.178 -3.389 1.00 87.19 104 TRP A N 1
ATOM 793 C CA . TRP A 1 104 ? -2.765 10.176 -4.420 1.00 87.19 104 TRP A CA 1
ATOM 794 C C . TRP A 1 104 ? -1.507 9.782 -5.197 1.00 87.19 104 TRP A C 1
ATOM 796 O O . TRP A 1 104 ? -0.468 9.485 -4.609 1.00 87.19 104 TRP A O 1
ATOM 806 N N . GLY A 1 105 ? -1.622 9.743 -6.525 1.00 85.31 105 GLY A N 1
ATOM 807 C CA . GLY A 1 105 ? -0.554 9.443 -7.477 1.00 85.31 105 GLY A CA 1
ATOM 808 C C . GLY A 1 105 ? -0.146 7.969 -7.528 1.00 85.31 105 GLY A C 1
ATOM 809 O O . GLY A 1 105 ? 0.594 7.578 -8.426 1.00 85.31 105 GLY A O 1
ATOM 810 N N . GLY A 1 106 ? -0.645 7.160 -6.594 1.00 90.31 106 GLY A N 1
ATOM 811 C CA . GLY A 1 106 ? -0.359 5.739 -6.478 1.00 90.31 106 GLY A CA 1
ATOM 812 C C . GLY A 1 106 ? -1.424 4.832 -7.078 1.00 90.31 106 GLY A C 1
ATOM 813 O O . GLY A 1 106 ? -2.302 5.270 -7.822 1.00 90.31 106 GLY A O 1
ATOM 814 N N . TYR A 1 107 ? -1.322 3.550 -6.727 1.00 93.12 107 TYR A N 1
ATOM 815 C CA . TYR A 1 107 ? -2.155 2.483 -7.278 1.00 93.12 107 TYR A CA 1
ATOM 816 C C . TYR A 1 107 ? -2.693 1.554 -6.184 1.00 93.12 107 TYR A C 1
ATOM 818 O O . TYR A 1 107 ? -1.971 1.180 -5.253 1.00 93.12 107 TYR A O 1
ATOM 826 N N . ASP A 1 108 ? -3.939 1.101 -6.341 1.00 95.88 108 ASP A N 1
ATOM 827 C CA . ASP A 1 108 ? -4.388 -0.152 -5.730 1.00 95.88 108 ASP A CA 1
ATOM 828 C C . ASP A 1 108 ? -3.816 -1.323 -6.536 1.00 95.88 108 ASP A C 1
ATOM 830 O O . ASP A 1 108 ? -4.355 -1.730 -7.571 1.00 95.88 108 ASP A O 1
ATOM 834 N N . TYR A 1 109 ? -2.701 -1.871 -6.057 1.00 97.31 109 TYR A N 1
ATOM 835 C CA . TYR A 1 109 ? -2.013 -2.971 -6.725 1.00 97.31 109 TYR A CA 1
ATOM 836 C C . TYR A 1 109 ? -2.850 -4.255 -6.752 1.00 97.31 109 TYR A C 1
ATOM 838 O O . TYR A 1 109 ? -2.707 -5.040 -7.689 1.00 97.31 109 TYR A O 1
ATOM 846 N N . ALA A 1 110 ? -3.763 -4.464 -5.794 1.00 97.62 110 ALA A N 1
ATOM 847 C CA . ALA A 1 110 ? -4.640 -5.637 -5.804 1.00 97.62 110 ALA A CA 1
ATOM 8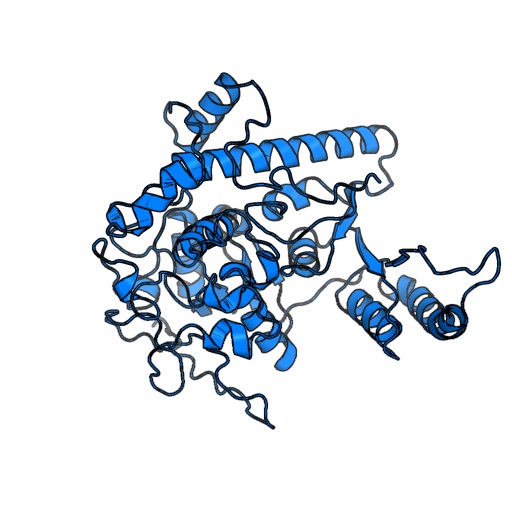48 C C . ALA A 1 110 ? -5.612 -5.602 -6.998 1.00 97.62 110 ALA A C 1
ATOM 850 O O . ALA A 1 110 ? -5.962 -6.647 -7.555 1.00 97.62 110 ALA A O 1
ATOM 851 N N . LYS A 1 111 ? -6.004 -4.396 -7.432 1.00 97.25 111 LYS A N 1
ATOM 852 C CA . LYS A 1 111 ? -6.803 -4.174 -8.644 1.00 97.25 111 LYS A CA 1
ATOM 853 C C . LYS A 1 111 ? -5.934 -4.162 -9.901 1.00 97.25 111 LYS A C 1
ATOM 855 O O . LYS A 1 111 ? -6.245 -4.887 -10.845 1.00 97.25 111 LYS A O 1
ATOM 860 N N . LEU A 1 112 ? -4.847 -3.383 -9.915 1.00 96.81 112 LEU A N 1
ATOM 861 C CA . LEU A 1 112 ? -3.990 -3.198 -11.094 1.00 96.81 112 LEU A CA 1
ATOM 862 C C . LEU A 1 112 ? -3.348 -4.508 -11.566 1.00 96.81 112 LEU A C 1
ATOM 864 O O . LEU A 1 112 ? -3.410 -4.825 -12.751 1.00 96.81 112 LEU A O 1
ATOM 868 N N . MET A 1 113 ? -2.779 -5.303 -10.655 1.00 97.50 113 MET A N 1
ATOM 869 C CA . MET A 1 113 ? -2.017 -6.505 -11.027 1.00 97.50 113 MET A CA 1
ATOM 870 C C . MET A 1 113 ? -2.871 -7.626 -11.627 1.00 97.50 113 MET A C 1
ATOM 872 O O . MET A 1 113 ? -2.338 -8.582 -12.174 1.00 97.50 113 MET A O 1
ATOM 876 N N . ARG A 1 114 ? -4.202 -7.505 -11.584 1.00 96.62 114 ARG A N 1
ATOM 877 C CA . ARG A 1 114 ? -5.128 -8.411 -12.287 1.00 96.62 114 ARG A CA 1
ATOM 878 C C . ARG A 1 114 ? -5.344 -8.048 -13.749 1.00 96.62 114 ARG A C 1
ATOM 880 O O . ARG A 1 114 ? -6.028 -8.778 -14.460 1.00 96.62 114 ARG A O 1
ATOM 887 N N . LYS A 1 115 ? -4.853 -6.883 -14.162 1.00 97.12 115 LYS A N 1
ATOM 888 C CA . LYS A 1 115 ? -5.153 -6.256 -15.450 1.00 97.12 115 LYS A CA 1
ATOM 889 C C . LYS A 1 115 ? -3.936 -6.181 -16.363 1.00 97.12 115 LYS A C 1
ATOM 891 O O . LYS A 1 115 ? -4.108 -5.900 -17.540 1.00 97.12 115 LYS A O 1
ATOM 896 N N . VAL A 1 116 ? -2.737 -6.434 -15.836 1.00 97.19 116 VAL A N 1
ATOM 897 C CA . VAL A 1 116 ? -1.464 -6.322 -16.558 1.00 97.19 116 VAL A CA 1
ATOM 898 C C . VAL A 1 116 ? -0.666 -7.624 -16.475 1.00 97.19 116 VAL A C 1
ATOM 900 O O . VAL A 1 116 ? -0.763 -8.362 -15.498 1.00 97.19 116 VAL A O 1
ATOM 903 N N . GLN A 1 117 ? 0.135 -7.896 -17.503 1.00 97.12 117 GLN A N 1
ATOM 904 C CA . GLN A 1 117 ? 1.072 -9.030 -17.584 1.00 97.12 117 GLN A CA 1
ATOM 905 C C . GLN A 1 117 ? 2.535 -8.565 -17.528 1.00 97.12 117 GLN A C 1
ATOM 907 O O . GLN A 1 117 ? 3.447 -9.366 -17.329 1.00 97.12 117 GLN A O 1
ATOM 912 N N . PHE A 1 118 ? 2.756 -7.266 -17.713 1.00 96.56 118 PHE A N 1
ATOM 913 C CA . PHE A 1 118 ? 4.042 -6.595 -17.638 1.00 96.56 118 PHE A CA 1
ATOM 914 C C . PHE A 1 118 ? 3.907 -5.357 -16.748 1.00 96.56 118 PHE A C 1
ATOM 916 O O . PHE A 1 118 ? 2.895 -4.656 -16.809 1.00 96.56 118 PHE A O 1
ATOM 923 N N . LEU A 1 119 ? 4.916 -5.070 -15.933 1.00 96.56 119 LEU A N 1
ATOM 924 C CA . LEU A 1 119 ? 4.953 -3.848 -15.143 1.00 96.56 119 LEU A CA 1
ATOM 925 C C . LEU A 1 119 ? 6.389 -3.358 -14.983 1.00 96.56 119 LEU A C 1
ATOM 927 O O . LEU A 1 119 ? 7.250 -4.093 -14.498 1.00 96.56 119 LEU A O 1
ATOM 931 N N . GLU A 1 120 ? 6.621 -2.089 -15.295 1.00 95.12 120 GLU A N 1
ATOM 932 C CA . GLU A 1 120 ? 7.717 -1.363 -14.663 1.00 95.12 120 GLU A CA 1
ATOM 933 C C . GLU A 1 120 ? 7.182 -0.586 -13.458 1.00 95.12 120 GLU A C 1
ATOM 935 O O . GLU A 1 120 ? 6.308 0.272 -13.598 1.00 95.12 120 GLU A O 1
ATOM 940 N N . ALA A 1 121 ? 7.716 -0.897 -12.278 1.00 92.50 121 ALA A N 1
ATOM 941 C CA . ALA A 1 121 ? 7.424 -0.183 -11.044 1.00 92.50 121 ALA A CA 1
ATOM 942 C C . ALA A 1 121 ? 8.695 0.468 -10.496 1.00 92.50 121 ALA A C 1
ATOM 944 O O . ALA A 1 121 ? 9.741 -0.184 -10.370 1.00 92.50 121 ALA A O 1
ATOM 945 N N . TYR A 1 122 ? 8.585 1.742 -10.126 1.00 90.12 122 TYR A N 1
ATOM 946 C CA . TYR A 1 122 ? 9.609 2.412 -9.341 1.00 90.12 122 TYR A CA 1
ATOM 947 C C . TYR A 1 122 ? 9.668 1.795 -7.946 1.00 90.12 122 TYR A C 1
ATOM 949 O O . TYR A 1 122 ? 8.638 1.443 -7.368 1.00 90.12 122 TYR A O 1
ATOM 957 N N . ASP A 1 123 ? 10.873 1.702 -7.380 1.00 89.12 123 ASP A N 1
ATOM 958 C CA . ASP A 1 123 ? 11.095 1.169 -6.032 1.00 89.12 123 ASP A CA 1
ATOM 959 C C . ASP A 1 123 ? 10.672 2.174 -4.946 1.00 89.12 123 ASP A C 1
ATOM 961 O O . ASP A 1 123 ? 11.466 2.729 -4.186 1.00 89.12 123 ASP A O 1
ATOM 965 N N . THR A 1 124 ? 9.376 2.473 -4.926 1.00 88.12 124 THR A N 1
ATOM 966 C CA . THR A 1 124 ? 8.736 3.401 -4.002 1.00 88.12 124 THR A CA 1
ATOM 967 C C . THR A 1 124 ? 7.602 2.677 -3.292 1.00 88.12 124 THR A C 1
ATOM 969 O O . THR A 1 124 ? 6.803 1.971 -3.905 1.00 88.12 124 THR A O 1
ATOM 972 N N . GLY A 1 125 ? 7.550 2.803 -1.963 1.00 88.44 125 GLY A N 1
ATOM 973 C CA . GLY A 1 125 ? 6.509 2.181 -1.144 1.00 88.44 125 GLY A CA 1
ATOM 974 C C . GLY A 1 125 ? 6.339 0.669 -1.345 1.00 88.44 125 GLY A C 1
ATOM 975 O O . GLY A 1 125 ? 5.206 0.204 -1.218 1.00 88.44 125 GLY A O 1
ATOM 976 N N . SER A 1 126 ? 7.419 -0.067 -1.640 1.00 92.38 126 SER A N 1
ATOM 977 C CA . SER A 1 126 ? 7.419 -1.537 -1.802 1.00 92.38 126 SER A CA 1
ATOM 978 C C . SER A 1 126 ? 6.709 -2.043 -3.065 1.00 92.38 126 SER A C 1
ATOM 980 O O . SER A 1 126 ? 6.312 -3.206 -3.145 1.00 92.38 126 SER A O 1
ATOM 982 N N . ALA A 1 127 ? 6.479 -1.165 -4.046 1.00 94.31 127 ALA A N 1
ATOM 983 C CA . ALA A 1 127 ? 5.713 -1.490 -5.245 1.00 94.31 127 ALA A CA 1
ATOM 984 C C . ALA A 1 127 ? 6.211 -2.744 -6.001 1.00 94.31 127 ALA A C 1
ATOM 986 O O . ALA A 1 127 ? 5.361 -3.570 -6.353 1.00 94.31 127 ALA A O 1
ATOM 987 N N . PRO A 1 128 ? 7.526 -2.960 -6.223 1.00 94.31 128 PRO A N 1
ATOM 988 C CA . PRO A 1 128 ? 8.005 -4.158 -6.913 1.00 94.31 128 PRO A CA 1
ATOM 989 C C . PRO A 1 128 ? 7.669 -5.466 -6.180 1.00 94.31 128 PRO A C 1
ATOM 991 O O . PRO A 1 128 ? 7.182 -6.415 -6.795 1.00 94.31 128 PRO A O 1
ATOM 994 N N . GLU A 1 129 ? 7.880 -5.523 -4.866 1.00 95.25 129 GLU A N 1
ATOM 995 C CA . GLU A 1 129 ? 7.618 -6.694 -4.028 1.00 95.25 129 GLU A CA 1
ATOM 996 C C . GLU A 1 129 ? 6.115 -6.977 -3.912 1.00 95.25 129 GLU A C 1
ATOM 998 O O . GLU A 1 129 ? 5.693 -8.137 -3.978 1.00 95.25 129 GLU A O 1
ATOM 1003 N N . ILE A 1 130 ? 5.289 -5.930 -3.813 1.00 97.44 130 ILE A N 1
ATOM 1004 C CA . ILE A 1 130 ? 3.824 -6.038 -3.852 1.00 97.44 130 ILE A CA 1
ATOM 1005 C C . ILE A 1 130 ? 3.375 -6.617 -5.199 1.00 97.44 130 ILE A C 1
ATOM 1007 O O . ILE A 1 130 ? 2.619 -7.591 -5.232 1.00 97.44 130 ILE A O 1
ATOM 1011 N N . ALA A 1 131 ? 3.870 -6.066 -6.312 1.00 97.12 131 ALA A N 1
ATOM 1012 C CA . ALA A 1 131 ? 3.531 -6.532 -7.653 1.00 97.12 131 ALA A CA 1
ATOM 1013 C C . ALA A 1 131 ? 3.919 -8.004 -7.859 1.00 97.12 131 ALA A C 1
ATOM 1015 O O . ALA A 1 131 ? 3.090 -8.800 -8.311 1.00 97.12 131 ALA A O 1
ATOM 1016 N N . ARG A 1 132 ? 5.135 -8.387 -7.444 1.00 95.69 132 ARG A N 1
ATOM 1017 C CA . ARG A 1 132 ? 5.639 -9.769 -7.505 1.00 95.69 132 ARG A CA 1
ATOM 1018 C C . ARG A 1 132 ? 4.754 -10.733 -6.724 1.00 95.69 132 ARG A C 1
ATOM 1020 O O . ARG A 1 132 ? 4.486 -11.835 -7.191 1.00 95.69 132 ARG A O 1
ATOM 1027 N N . SER A 1 133 ? 4.292 -10.316 -5.550 1.00 97.06 133 SER A N 1
ATOM 1028 C CA . SER A 1 133 ? 3.460 -11.154 -4.684 1.00 97.06 133 SER A CA 1
ATOM 1029 C C . SER A 1 133 ? 2.053 -11.372 -5.252 1.00 97.06 133 SER A C 1
ATOM 1031 O O . SER A 1 133 ? 1.453 -12.428 -5.049 1.00 97.06 133 SER A O 1
ATOM 1033 N N . PHE A 1 134 ? 1.503 -10.382 -5.963 1.00 97.56 134 PHE A N 1
ATOM 1034 C CA . PHE A 1 134 ? 0.129 -10.437 -6.480 1.00 97.56 134 PHE A CA 1
ATOM 1035 C C . PHE A 1 134 ? 0.020 -11.081 -7.858 1.00 97.56 134 PHE A C 1
ATOM 1037 O O . PHE A 1 134 ? -0.992 -11.721 -8.148 1.00 97.56 134 PHE A O 1
ATOM 1044 N N . ALA A 1 135 ? 1.047 -10.930 -8.691 1.00 95.06 135 ALA A N 1
ATOM 1045 C CA . ALA A 1 135 ? 1.123 -11.540 -10.010 1.00 95.06 135 ALA A CA 1
ATOM 1046 C C . ALA A 1 135 ? 2.537 -12.104 -10.242 1.00 95.06 135 ALA A C 1
ATOM 1048 O O . ALA A 1 135 ? 3.326 -11.504 -10.969 1.00 95.06 135 ALA A O 1
ATOM 1049 N N . PRO A 1 136 ? 2.872 -13.266 -9.651 1.00 92.81 136 PRO A N 1
ATOM 1050 C CA . PRO A 1 136 ? 4.216 -13.848 -9.748 1.00 92.81 136 PRO A CA 1
ATOM 1051 C C . PRO A 1 136 ? 4.623 -14.246 -11.174 1.00 92.81 136 PRO A C 1
ATOM 1053 O O . PRO A 1 136 ? 5.807 -14.406 -1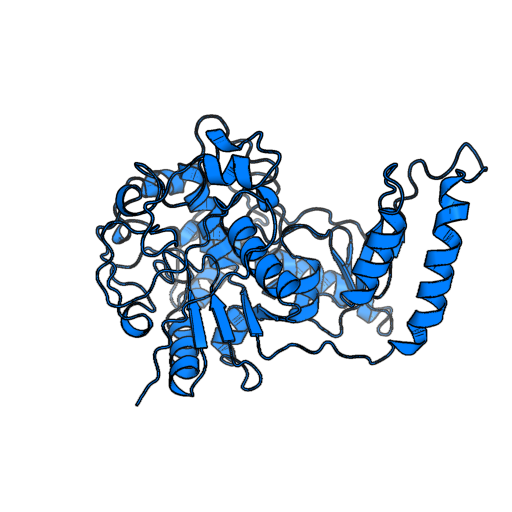1.449 1.00 92.81 136 PRO A O 1
ATOM 1056 N N . GLU A 1 137 ? 3.651 -14.393 -12.077 1.00 92.06 137 GLU A N 1
ATOM 1057 C CA . GLU A 1 137 ? 3.876 -14.691 -13.496 1.00 92.06 137 GLU A CA 1
ATOM 1058 C C . GLU A 1 137 ? 4.068 -13.421 -14.348 1.00 92.06 137 GLU A C 1
ATOM 1060 O O . GLU A 1 137 ? 4.415 -13.512 -15.525 1.00 92.06 137 GLU A O 1
ATOM 1065 N N . ALA A 1 138 ? 3.827 -12.227 -13.789 1.00 94.38 138 ALA A N 1
ATOM 1066 C CA . ALA A 1 138 ? 4.009 -10.978 -14.517 1.00 94.38 138 ALA A CA 1
ATOM 1067 C C . ALA A 1 138 ? 5.499 -10.684 -14.741 1.00 94.38 138 ALA A C 1
ATOM 1069 O O . ALA A 1 138 ? 6.349 -10.912 -13.878 1.00 94.38 138 ALA A O 1
ATOM 1070 N N . THR A 1 139 ? 5.821 -10.114 -15.900 1.00 94.38 139 THR A N 1
ATOM 1071 C CA . THR A 1 139 ? 7.176 -9.637 -16.185 1.00 94.38 139 THR A CA 1
ATOM 1072 C C . THR A 1 139 ? 7.390 -8.296 -15.497 1.00 94.38 139 THR A C 1
ATOM 1074 O O . THR A 1 139 ? 6.836 -7.283 -15.919 1.00 94.38 139 THR A O 1
ATOM 1077 N N . LEU A 1 140 ? 8.198 -8.295 -14.437 1.00 95.06 140 LEU A N 1
ATOM 1078 C CA . LEU A 1 140 ? 8.541 -7.089 -13.687 1.00 95.06 140 LEU A CA 1
ATOM 1079 C C . LEU A 1 140 ? 9.910 -6.559 -14.097 1.00 95.06 140 LEU A C 1
ATOM 1081 O O . LEU A 1 140 ? 10.884 -7.317 -14.150 1.00 95.06 140 LEU A O 1
ATOM 1085 N N . VAL A 1 141 ? 9.993 -5.257 -14.339 1.00 95.31 141 VAL A N 1
ATOM 1086 C CA . VAL A 1 141 ? 11.242 -4.553 -14.650 1.00 95.31 141 VAL A CA 1
ATOM 1087 C C . VAL A 1 141 ? 11.358 -3.272 -13.821 1.00 95.31 141 VAL A C 1
ATOM 1089 O O . VAL A 1 141 ? 10.377 -2.806 -13.240 1.00 95.31 141 VAL A O 1
ATOM 1092 N N . SER A 1 142 ? 12.549 -2.682 -13.780 1.00 94.25 142 SER A N 1
ATOM 1093 C CA . SER A 1 142 ? 12.760 -1.357 -13.188 1.00 94.25 142 SER A CA 1
ATOM 1094 C C . SER A 1 142 ? 13.630 -0.481 -14.069 1.00 94.25 142 SER A C 1
ATOM 1096 O O . SER A 1 142 ? 14.557 -0.968 -14.722 1.00 94.25 142 SER A O 1
ATOM 1098 N N . THR A 1 143 ? 13.374 0.824 -14.029 1.00 93.38 143 THR A N 1
ATOM 1099 C CA . THR A 1 143 ? 14.291 1.811 -14.592 1.00 93.38 143 THR A CA 1
ATOM 1100 C C . THR A 1 143 ? 15.517 2.002 -13.706 1.00 93.38 143 THR A C 1
ATOM 1102 O O . THR A 1 143 ? 15.424 2.235 -12.501 1.00 93.38 143 THR A O 1
ATOM 1105 N N . HIS A 1 144 ? 16.685 1.901 -14.330 1.00 93.44 144 HIS A N 1
ATOM 1106 C CA . HIS A 1 144 ? 17.983 2.250 -13.776 1.00 93.44 144 HIS A CA 1
ATOM 1107 C C . HIS A 1 144 ? 18.290 3.722 -14.067 1.00 93.44 144 HIS A C 1
ATOM 1109 O O . HIS A 1 144 ? 18.279 4.156 -15.223 1.00 93.44 144 HIS A O 1
ATOM 1115 N N . PHE A 1 145 ? 18.608 4.458 -13.004 1.00 92.31 145 PHE A N 1
ATOM 1116 C CA . PHE A 1 145 ? 19.146 5.813 -13.050 1.00 92.31 145 PHE A CA 1
ATOM 1117 C C . PHE A 1 145 ? 20.612 5.765 -12.618 1.00 92.31 145 PHE A C 1
ATOM 1119 O O . PHE A 1 145 ? 20.921 5.188 -11.574 1.00 92.31 145 PHE A O 1
ATOM 1126 N N . HIS A 1 146 ? 21.506 6.361 -13.409 1.00 93.69 146 HIS A N 1
ATOM 1127 C CA . HIS A 1 146 ? 22.929 6.398 -13.073 1.00 93.69 146 HIS A CA 1
ATOM 1128 C C . HIS A 1 146 ? 23.172 7.187 -11.782 1.00 93.69 146 HIS A C 1
ATOM 1130 O O . HIS A 1 146 ? 22.645 8.290 -11.609 1.00 93.69 146 HIS A O 1
ATOM 1136 N N . SER A 1 147 ? 24.010 6.636 -10.906 1.00 91.94 147 SER A N 1
ATOM 1137 C CA . SER A 1 147 ? 24.531 7.323 -9.728 1.00 91.94 147 SER A CA 1
ATOM 1138 C C . SER A 1 147 ? 26.035 7.560 -9.847 1.00 91.94 147 SER A C 1
ATOM 1140 O O . SER A 1 147 ? 26.800 6.646 -10.145 1.00 91.94 147 SER A O 1
ATOM 1142 N N . GLU A 1 148 ? 26.470 8.775 -9.511 1.00 91.62 148 GLU A N 1
ATOM 1143 C CA . GLU A 1 148 ? 27.892 9.125 -9.368 1.00 91.62 148 GLU A CA 1
ATOM 1144 C C . GLU A 1 148 ? 28.555 8.384 -8.185 1.00 91.62 148 GLU A C 1
ATOM 1146 O O . GLU A 1 148 ? 29.782 8.324 -8.068 1.00 91.62 148 GLU A O 1
ATOM 1151 N N . GLU A 1 149 ? 27.759 7.810 -7.274 1.00 93.81 149 GLU A N 1
ATOM 1152 C CA . GLU A 1 149 ? 28.272 7.014 -6.166 1.00 93.81 149 GLU A CA 1
ATOM 1153 C C . GLU A 1 149 ? 28.722 5.627 -6.645 1.00 93.81 149 GLU A C 1
ATOM 1155 O O . GLU A 1 149 ? 27.946 4.798 -7.132 1.00 93.81 149 GLU A O 1
ATOM 1160 N N . LYS A 1 150 ? 30.019 5.358 -6.469 1.00 91.19 150 LYS A N 1
ATOM 1161 C CA . LYS A 1 150 ? 30.664 4.141 -6.956 1.00 91.19 150 LYS A CA 1
ATOM 1162 C C . LYS A 1 150 ? 29.979 2.877 -6.428 1.00 91.19 150 LYS A C 1
ATOM 1164 O O . LYS A 1 150 ? 29.934 2.632 -5.228 1.00 91.19 150 LYS A O 1
ATOM 1169 N N . GLY A 1 151 ? 29.573 2.012 -7.355 1.00 92.69 151 GLY A N 1
ATOM 1170 C CA . GLY A 1 151 ? 29.007 0.696 -7.058 1.00 92.69 151 GLY A CA 1
ATOM 1171 C C . GLY A 1 151 ? 27.487 0.676 -6.907 1.00 92.69 151 GLY A C 1
ATOM 1172 O O . GLY A 1 151 ? 26.927 -0.419 -6.903 1.00 92.69 151 GLY A O 1
ATOM 1173 N N . VAL A 1 152 ? 26.816 1.833 -6.861 1.00 95.12 152 VAL A N 1
ATOM 1174 C CA . VAL A 1 152 ? 25.348 1.906 -6.758 1.00 95.12 152 VAL A CA 1
ATOM 1175 C C . VAL A 1 152 ? 24.667 1.306 -7.987 1.00 95.12 152 VAL A C 1
ATOM 1177 O O . VAL A 1 152 ? 23.746 0.513 -7.820 1.00 95.12 152 VAL A O 1
ATOM 1180 N N . ASP A 1 153 ? 25.159 1.578 -9.200 1.00 95.06 153 ASP A N 1
ATOM 1181 C CA . ASP A 1 153 ? 24.610 0.991 -10.436 1.00 95.06 153 ASP A CA 1
ATOM 1182 C C . ASP A 1 153 ? 24.664 -0.546 -10.408 1.00 95.06 153 ASP A C 1
ATOM 1184 O O . ASP A 1 153 ? 23.679 -1.238 -10.678 1.00 95.06 153 ASP A O 1
ATOM 1188 N N . SER A 1 154 ? 25.819 -1.090 -10.013 1.00 96.00 154 SER A N 1
ATOM 1189 C CA . SER A 1 154 ? 26.036 -2.531 -9.886 1.00 96.00 154 SER A CA 1
ATOM 1190 C C . SER A 1 154 ? 25.156 -3.143 -8.798 1.00 96.00 154 SER A C 1
ATOM 1192 O O . SER A 1 154 ? 24.516 -4.167 -9.033 1.00 96.00 154 SER A O 1
ATOM 1194 N N . TRP A 1 155 ? 25.109 -2.522 -7.616 1.00 96.19 155 TRP A N 1
ATOM 1195 C CA . TRP A 1 155 ? 24.267 -2.965 -6.506 1.00 96.19 155 TRP A CA 1
ATOM 1196 C C . TRP A 1 155 ? 22.791 -2.970 -6.901 1.00 96.19 155 TRP A C 1
ATOM 1198 O O . TRP A 1 155 ? 22.107 -3.960 -6.656 1.00 96.19 155 TRP A O 1
ATOM 1208 N N . PHE A 1 156 ? 22.321 -1.914 -7.568 1.00 95.62 156 PHE A N 1
ATOM 1209 C CA . PHE A 1 156 ? 20.944 -1.801 -8.032 1.00 95.62 156 PHE A CA 1
ATOM 1210 C C . PHE A 1 156 ? 20.588 -2.946 -8.982 1.00 95.62 156 PHE A C 1
ATOM 1212 O O . PHE A 1 156 ? 19.607 -3.653 -8.749 1.00 95.62 156 PHE A O 1
ATOM 1219 N N . ALA A 1 157 ? 21.411 -3.184 -10.008 1.00 96.12 157 ALA A N 1
ATOM 1220 C CA . ALA A 1 157 ? 21.164 -4.234 -10.993 1.00 96.12 157 ALA A CA 1
ATOM 1221 C C . ALA A 1 157 ? 21.097 -5.633 -10.352 1.00 96.12 157 ALA A C 1
ATOM 1223 O O . ALA A 1 157 ? 20.175 -6.404 -10.630 1.00 96.12 157 ALA A O 1
ATOM 1224 N N . TRP A 1 158 ? 22.029 -5.940 -9.443 1.00 96.69 158 TRP A N 1
ATOM 1225 C CA . TRP A 1 158 ? 22.022 -7.197 -8.692 1.00 96.69 158 TRP A CA 1
ATOM 1226 C C . TRP A 1 158 ? 20.837 -7.307 -7.733 1.00 96.69 158 TRP A C 1
ATOM 1228 O O . TRP A 1 158 ? 20.208 -8.360 -7.677 1.00 96.69 158 TRP A O 1
ATOM 1238 N N . SER A 1 159 ? 20.504 -6.232 -7.015 1.00 94.44 159 SER A N 1
ATOM 1239 C CA . SER A 1 159 ? 19.359 -6.180 -6.101 1.00 94.44 159 SER A CA 1
ATOM 1240 C C . SER A 1 159 ? 18.054 -6.462 -6.844 1.00 94.44 159 SER A C 1
ATOM 1242 O O . SER A 1 159 ? 17.300 -7.341 -6.432 1.00 94.44 159 SER A O 1
ATOM 1244 N N . ARG A 1 160 ? 17.812 -5.799 -7.984 1.00 94.19 160 ARG A N 1
ATOM 1245 C CA . ARG A 1 160 ? 16.602 -6.017 -8.790 1.00 94.19 160 ARG A CA 1
ATOM 1246 C C . ARG A 1 160 ? 16.517 -7.444 -9.327 1.00 94.19 160 ARG A C 1
ATOM 1248 O O . ARG A 1 160 ? 15.465 -8.074 -9.224 1.00 94.19 160 ARG A O 1
ATOM 1255 N N . PHE A 1 161 ? 17.625 -7.976 -9.845 1.00 93.88 161 PHE A N 1
ATOM 1256 C CA . PHE A 1 161 ? 17.693 -9.363 -10.308 1.00 93.88 161 PHE A CA 1
ATOM 1257 C C . PHE A 1 161 ? 17.395 -10.360 -9.175 1.00 93.88 161 PHE A C 1
ATOM 1259 O O . PHE A 1 161 ? 16.583 -11.271 -9.348 1.00 93.88 161 PHE A O 1
ATOM 1266 N N . ALA A 1 162 ? 18.002 -10.157 -8.000 1.00 92.19 162 ALA A N 1
ATOM 1267 C CA . ALA A 1 162 ? 17.797 -10.991 -6.818 1.00 92.19 162 ALA A CA 1
ATOM 1268 C C . ALA A 1 162 ? 16.362 -10.910 -6.277 1.00 92.19 162 ALA A C 1
ATOM 1270 O O . ALA A 1 162 ? 15.844 -11.916 -5.809 1.00 92.19 162 ALA A O 1
ATOM 1271 N N . HIS A 1 163 ? 15.695 -9.759 -6.403 1.00 91.19 163 HIS A N 1
ATOM 1272 C CA . HIS A 1 163 ? 14.297 -9.552 -5.996 1.00 91.19 163 HIS A CA 1
ATOM 1273 C C . HIS A 1 163 ? 13.279 -10.030 -7.047 1.00 91.19 163 HIS A C 1
ATOM 1275 O O . HIS A 1 163 ? 12.086 -9.748 -6.950 1.00 91.19 163 HIS A O 1
ATOM 1281 N N . GLY A 1 164 ? 13.728 -10.785 -8.054 1.00 91.06 164 GLY A N 1
ATOM 1282 C CA . GLY A 1 164 ? 12.846 -11.456 -9.003 1.00 91.06 164 GLY A CA 1
ATOM 1283 C C . GLY A 1 164 ? 12.493 -10.641 -10.245 1.00 91.06 164 GLY A C 1
ATOM 1284 O O . GLY A 1 164 ? 11.701 -11.117 -11.057 1.00 91.06 164 GLY A O 1
ATOM 1285 N N . GLN A 1 165 ? 13.093 -9.466 -10.452 1.00 92.12 165 GLN A N 1
ATOM 1286 C CA . GLN A 1 165 ? 12.887 -8.729 -11.696 1.00 92.12 165 GLN A CA 1
ATOM 1287 C C . GLN A 1 165 ? 13.548 -9.432 -12.884 1.00 92.12 165 GLN A C 1
ATOM 1289 O O . GLN A 1 165 ? 14.470 -10.245 -12.743 1.00 92.12 165 GLN A O 1
ATOM 1294 N N . ARG A 1 166 ? 13.020 -9.153 -14.075 1.00 91.50 166 ARG A N 1
ATOM 1295 C CA . ARG A 1 166 ? 13.347 -9.849 -15.327 1.00 91.50 166 ARG A CA 1
ATOM 1296 C C . ARG A 1 166 ? 13.929 -8.931 -16.396 1.00 91.50 166 ARG A C 1
ATOM 1298 O O . ARG A 1 166 ? 14.234 -9.392 -17.490 1.00 91.50 166 ARG A O 1
ATOM 1305 N N . GLY A 1 167 ? 14.137 -7.660 -16.073 1.00 91.75 167 GLY A N 1
ATOM 1306 C CA . GLY A 1 167 ? 14.755 -6.699 -16.973 1.00 91.75 167 GLY A CA 1
ATOM 1307 C C . GLY A 1 167 ? 15.046 -5.372 -16.289 1.00 91.75 167 GLY A C 1
ATOM 1308 O O . GLY A 1 167 ? 14.508 -5.075 -15.223 1.00 91.75 167 GLY A O 1
ATOM 1309 N N . LEU A 1 168 ? 15.903 -4.587 -16.935 1.00 93.06 168 LEU A N 1
ATOM 1310 C CA . LEU A 1 168 ? 16.208 -3.213 -16.562 1.00 93.06 168 LEU A CA 1
ATOM 1311 C C . LEU A 1 168 ? 15.937 -2.312 -17.764 1.00 93.06 168 LEU A C 1
ATOM 1313 O O . LEU A 1 168 ? 16.350 -2.626 -18.882 1.00 93.06 168 LEU A O 1
ATOM 1317 N N . ILE A 1 169 ? 15.265 -1.195 -17.520 1.00 92.81 169 ILE A N 1
ATOM 1318 C CA . ILE A 1 169 ? 15.125 -0.098 -18.476 1.00 92.81 169 ILE A CA 1
ATOM 1319 C C . ILE A 1 169 ? 16.237 0.907 -18.163 1.00 92.81 169 ILE A C 1
ATOM 1321 O O . ILE A 1 169 ? 16.442 1.258 -17.008 1.00 92.81 169 ILE A O 1
ATOM 1325 N N . GLY A 1 170 ? 17.001 1.351 -19.158 1.00 90.88 170 GLY A N 1
ATOM 1326 C CA . GLY A 1 170 ? 18.010 2.394 -18.947 1.00 90.88 170 GLY A CA 1
ATOM 1327 C C . GLY A 1 170 ? 17.402 3.781 -19.124 1.00 90.88 170 GLY A C 1
ATOM 1328 O O . GLY A 1 170 ? 16.920 4.080 -20.217 1.00 90.88 170 GLY A O 1
ATOM 1329 N N . TRP A 1 171 ? 17.463 4.646 -18.106 1.00 90.88 171 TRP A N 1
ATOM 1330 C CA . TRP A 1 171 ? 17.176 6.072 -18.295 1.00 90.88 171 TRP A CA 1
ATOM 1331 C C . TRP A 1 171 ? 18.372 6.740 -18.971 1.00 90.88 171 TRP A C 1
ATOM 1333 O O . TRP A 1 171 ? 19.288 7.218 -18.305 1.00 90.88 171 TRP A O 1
ATOM 1343 N N . VAL A 1 172 ? 18.392 6.721 -20.307 1.00 89.94 172 VAL A N 1
ATOM 1344 C CA . VAL A 1 172 ? 19.581 7.063 -21.113 1.00 89.94 172 VAL A CA 1
ATOM 1345 C C . VAL A 1 172 ? 19.941 8.552 -21.140 1.00 89.94 172 VAL A C 1
ATOM 1347 O O . VAL A 1 172 ? 20.931 8.943 -21.765 1.00 89.94 172 VAL A O 1
ATOM 1350 N N . GLU A 1 173 ? 19.158 9.406 -20.482 1.00 89.19 173 GLU A N 1
ATOM 1351 C CA . GLU A 1 173 ? 19.476 10.825 -20.372 1.00 89.19 173 GLU A CA 1
ATOM 1352 C C . GLU A 1 173 ? 20.848 11.015 -19.707 1.00 89.19 173 GLU A C 1
ATOM 1354 O O . GLU A 1 173 ? 21.137 10.468 -18.644 1.00 89.19 173 GLU A O 1
ATOM 1359 N N . GLY A 1 174 ? 21.728 11.766 -20.370 1.00 88.94 174 GLY A N 1
ATOM 1360 C CA . GLY A 1 174 ? 23.084 12.016 -19.882 1.00 88.94 174 GLY A CA 1
ATOM 1361 C C . GLY A 1 174 ? 24.065 10.849 -20.041 1.00 88.94 174 GLY A C 1
ATOM 1362 O O . GLY A 1 174 ? 25.213 10.989 -19.635 1.00 88.94 174 GLY A O 1
ATOM 1363 N N . TRP A 1 175 ? 23.689 9.725 -20.660 1.00 93.00 175 TRP A N 1
ATOM 1364 C CA . TRP A 1 175 ? 24.598 8.584 -20.868 1.00 93.00 175 TRP A CA 1
ATOM 1365 C C . TRP A 1 175 ? 25.696 8.854 -21.903 1.00 93.00 175 TRP A C 1
ATOM 1367 O O . TRP A 1 175 ? 26.734 8.191 -21.890 1.00 93.00 175 TRP A O 1
ATOM 1377 N N . PHE A 1 176 ? 25.485 9.838 -22.777 1.00 94.31 176 PHE A N 1
ATOM 1378 C CA . PHE A 1 176 ? 26.359 10.139 -23.906 1.00 94.31 176 PHE A CA 1
ATOM 1379 C C . PHE A 1 176 ? 26.784 11.610 -23.913 1.00 94.31 176 PHE A C 1
ATOM 1381 O O . PHE A 1 176 ? 26.019 12.500 -23.538 1.00 94.31 176 PHE A O 1
ATOM 1388 N N . GLU A 1 177 ? 28.004 11.863 -24.377 1.00 93.19 177 GLU A N 1
ATOM 1389 C CA . GLU A 1 177 ? 28.491 13.183 -24.777 1.00 93.19 177 GLU A CA 1
ATOM 1390 C C . GLU A 1 177 ? 28.580 13.208 -26.310 1.00 93.19 177 GLU A C 1
ATOM 1392 O O . GLU A 1 177 ? 29.556 12.759 -26.909 1.00 93.19 177 GLU A O 1
ATOM 1397 N N . GLY A 1 178 ? 27.513 13.673 -26.968 1.00 91.50 178 GLY A N 1
ATOM 1398 C CA . GLY A 1 178 ? 27.344 13.457 -28.407 1.00 91.50 178 GLY A CA 1
ATOM 1399 C C . GLY A 1 178 ? 27.066 11.979 -28.695 1.00 91.50 178 GLY A C 1
ATOM 1400 O O . GLY A 1 178 ? 26.099 11.432 -28.175 1.00 91.50 178 GLY A O 1
ATOM 1401 N N . GLU A 1 179 ? 27.908 11.338 -29.506 1.00 91.69 179 GLU A N 1
ATOM 1402 C CA . GLU A 1 179 ? 27.832 9.893 -29.791 1.00 91.69 179 GLU A CA 1
ATOM 1403 C C . GLU A 1 179 ? 28.712 9.050 -28.848 1.00 91.69 179 GLU A C 1
ATOM 1405 O O . GLU A 1 179 ? 28.627 7.822 -28.844 1.00 91.69 179 GLU A O 1
ATOM 1410 N N . GLU A 1 180 ? 29.552 9.690 -28.027 1.00 94.94 180 GLU A N 1
ATOM 1411 C CA . GLU A 1 180 ? 30.502 8.994 -27.161 1.00 94.94 180 GLU A CA 1
ATOM 1412 C C . GLU A 1 180 ? 29.842 8.570 -25.838 1.00 94.94 180 GLU A C 1
ATOM 1414 O O . GLU A 1 180 ? 29.316 9.422 -25.113 1.00 94.94 180 GLU A O 1
ATOM 1419 N N . PRO A 1 181 ? 29.870 7.274 -25.468 1.00 94.69 181 PRO A N 1
ATOM 1420 C CA . PRO A 1 181 ? 29.343 6.817 -24.189 1.00 94.69 181 PRO A CA 1
ATOM 1421 C C . PRO A 1 181 ? 30.226 7.305 -23.037 1.00 94.69 181 PRO A C 1
ATOM 1423 O O . PRO A 1 181 ? 31.457 7.191 -23.083 1.00 94.69 181 PRO A O 1
ATOM 1426 N N . ARG A 1 182 ? 29.601 7.781 -21.957 1.00 94.62 182 ARG A N 1
ATOM 1427 C CA . ARG A 1 182 ? 30.324 8.190 -20.748 1.00 94.62 182 ARG A CA 1
ATOM 1428 C C . ARG A 1 182 ? 31.150 7.036 -20.154 1.00 94.62 182 ARG A C 1
ATOM 1430 O O . ARG A 1 182 ? 30.731 5.878 -20.232 1.00 94.62 182 ARG A O 1
ATOM 1437 N N . PRO A 1 183 ? 32.302 7.317 -19.509 1.00 94.00 183 PRO A N 1
ATOM 1438 C CA . PRO A 1 183 ? 33.212 6.280 -19.013 1.00 94.00 183 PRO A CA 1
ATOM 1439 C C . PRO A 1 183 ? 32.575 5.234 -18.088 1.00 94.00 183 PRO A C 1
ATOM 1441 O O . PRO A 1 183 ? 32.899 4.053 -18.211 1.00 94.00 183 PRO A O 1
ATOM 1444 N N . TRP A 1 184 ? 31.635 5.635 -17.226 1.00 93.19 184 TRP A N 1
ATOM 1445 C CA . TRP A 1 184 ? 30.967 4.741 -16.272 1.00 93.19 184 TRP A CA 1
ATOM 1446 C C . TRP A 1 184 ? 30.213 3.585 -16.955 1.00 93.19 184 TRP A C 1
ATOM 1448 O O . TRP A 1 184 ? 30.154 2.483 -16.415 1.00 93.19 184 TRP A O 1
ATOM 1458 N N . LEU A 1 185 ? 29.733 3.766 -18.193 1.00 94.25 185 LEU A N 1
ATOM 1459 C CA . LEU A 1 185 ? 29.083 2.696 -18.960 1.00 94.25 185 LEU A CA 1
ATOM 1460 C C . LEU A 1 185 ? 30.036 1.530 -19.239 1.00 94.25 185 LEU A C 1
ATOM 1462 O O . 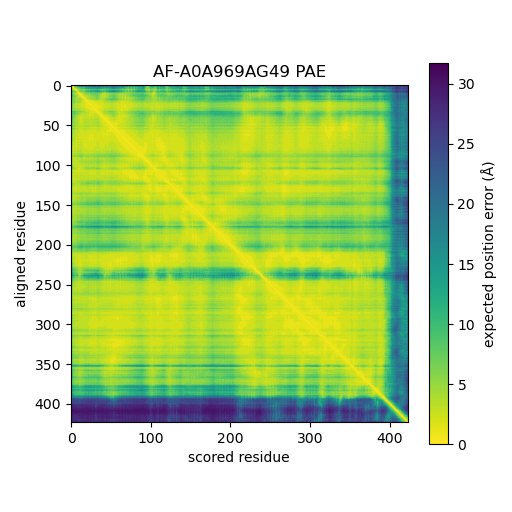LEU A 1 185 ? 29.613 0.375 -19.279 1.00 94.25 185 LEU A O 1
ATOM 1466 N N . LYS A 1 186 ? 31.337 1.805 -19.405 1.00 93.19 186 LYS A N 1
ATOM 1467 C CA . LYS A 1 186 ? 32.355 0.757 -19.578 1.00 93.19 186 LYS A CA 1
ATOM 1468 C C . LYS A 1 186 ? 32.564 -0.038 -18.290 1.00 93.19 186 LYS A C 1
ATOM 1470 O O . LYS A 1 186 ? 32.863 -1.227 -18.373 1.00 93.19 186 LYS A O 1
ATOM 1475 N N . GLU A 1 187 ? 32.383 0.597 -17.133 1.00 92.25 187 GLU A N 1
ATOM 1476 C CA . GLU A 1 187 ? 32.462 -0.043 -15.815 1.00 92.25 187 GLU A CA 1
ATOM 1477 C C . GLU A 1 187 ? 31.199 -0.847 -15.487 1.00 92.25 187 GLU A C 1
ATOM 1479 O O . GLU A 1 187 ? 31.295 -1.921 -14.895 1.00 92.25 187 GLU A O 1
ATOM 1484 N N . PHE A 1 188 ? 30.027 -0.374 -15.919 1.00 94.88 188 PHE A N 1
ATOM 1485 C CA . PHE A 1 188 ? 28.746 -1.033 -15.664 1.00 94.88 188 PHE A CA 1
ATOM 1486 C C . PHE A 1 188 ? 28.446 -2.183 -16.641 1.00 94.88 188 PHE A C 1
ATOM 1488 O O . PHE A 1 188 ? 27.865 -3.200 -16.259 1.00 94.88 188 PHE A O 1
ATOM 1495 N N . ALA A 1 189 ? 28.894 -2.087 -17.898 1.00 95.19 189 ALA A N 1
ATOM 1496 C CA . ALA A 1 189 ? 28.621 -3.093 -18.928 1.00 95.19 189 ALA A CA 1
ATOM 1497 C C . ALA A 1 189 ? 29.003 -4.545 -18.552 1.00 95.19 189 ALA A C 1
ATOM 1499 O O . ALA A 1 189 ? 28.247 -5.451 -18.906 1.00 95.19 189 ALA A O 1
ATOM 1500 N N . PRO A 1 190 ? 30.132 -4.833 -17.867 1.00 97.06 190 PRO A N 1
ATOM 1501 C CA . PRO A 1 190 ? 30.430 -6.178 -17.374 1.00 97.06 190 PRO A CA 1
ATOM 1502 C C . PRO A 1 190 ? 29.330 -6.764 -16.479 1.00 97.06 190 PRO A C 1
ATOM 1504 O O . PRO A 1 190 ? 28.971 -7.923 -16.673 1.00 97.06 190 PRO A O 1
ATOM 1507 N N . VAL A 1 191 ? 28.745 -5.962 -15.581 1.00 96.25 191 VAL A N 1
ATOM 1508 C CA . VAL A 1 191 ? 27.657 -6.394 -14.686 1.00 96.25 191 VAL A CA 1
ATOM 1509 C C . VAL A 1 191 ? 26.413 -6.761 -15.488 1.00 96.25 191 VAL A C 1
ATOM 1511 O O . VAL A 1 191 ? 25.853 -7.839 -15.308 1.00 96.25 191 VAL A O 1
ATOM 1514 N N . LEU A 1 192 ? 26.017 -5.912 -16.442 1.00 95.19 192 LEU A N 1
ATOM 1515 C CA . LEU A 1 192 ? 24.866 -6.192 -17.305 1.00 95.19 192 LEU A CA 1
ATOM 1516 C C . LEU A 1 192 ? 25.059 -7.471 -18.132 1.00 95.19 192 LEU A C 1
ATOM 1518 O O . LEU A 1 192 ? 24.117 -8.250 -18.294 1.00 95.19 192 LEU A O 1
ATOM 1522 N N . ARG A 1 193 ? 26.275 -7.723 -18.636 1.00 96.81 193 ARG A N 1
ATOM 1523 C CA . ARG A 1 193 ? 26.594 -8.957 -19.374 1.00 96.81 193 ARG A CA 1
ATOM 1524 C C . ARG A 1 193 ? 26.516 -10.193 -18.485 1.00 96.81 193 ARG A C 1
ATOM 1526 O O . ARG A 1 193 ? 25.997 -11.212 -18.931 1.00 96.81 193 ARG A O 1
ATOM 1533 N N . GLU A 1 194 ? 27.013 -10.107 -17.254 1.00 96.44 194 GLU A N 1
ATOM 1534 C CA . GLU A 1 194 ? 26.939 -11.203 -16.287 1.00 96.44 194 GLU A CA 1
ATOM 1535 C C . GLU A 1 194 ? 25.484 -11.553 -15.954 1.00 96.44 194 GLU A C 1
ATOM 1537 O O . GLU A 1 194 ? 25.080 -12.706 -16.112 1.00 96.44 194 GLU A O 1
ATOM 1542 N N . LEU A 1 195 ? 24.667 -10.556 -15.603 1.00 95.25 195 LEU A N 1
ATOM 1543 C CA . LEU A 1 195 ? 23.239 -10.748 -15.328 1.00 95.25 195 LEU A CA 1
ATOM 1544 C C . LEU A 1 195 ? 22.492 -11.313 -16.542 1.00 95.25 195 LEU A C 1
ATOM 1546 O O . LEU A 1 195 ? 21.704 -12.249 -16.407 1.00 95.25 195 LEU A O 1
ATOM 1550 N N . SER A 1 196 ? 22.791 -10.814 -17.745 1.00 94.06 196 SER A N 1
ATOM 1551 C CA . SER A 1 196 ? 22.205 -11.329 -18.991 1.00 94.06 196 SER A CA 1
ATOM 1552 C C . SER A 1 196 ? 22.556 -12.801 -19.232 1.00 94.06 196 SER A C 1
ATOM 1554 O O . SER A 1 196 ? 21.715 -13.568 -19.693 1.00 94.06 196 SER A O 1
ATOM 1556 N N . ALA A 1 197 ? 23.776 -13.226 -18.886 1.00 95.69 197 ALA A N 1
ATOM 1557 C CA . ALA A 1 197 ? 24.193 -14.625 -18.988 1.00 95.69 197 ALA A CA 1
ATOM 1558 C C . ALA A 1 197 ? 23.517 -15.532 -17.941 1.00 95.69 197 ALA A C 1
ATOM 1560 O O . ALA A 1 197 ? 23.352 -16.732 -18.178 1.00 95.69 197 ALA A O 1
ATOM 1561 N N . LEU A 1 198 ? 23.113 -14.974 -16.795 1.00 94.00 198 LEU A N 1
ATOM 1562 C CA . LEU A 1 198 ? 22.364 -15.681 -15.754 1.00 94.00 198 LEU A CA 1
ATOM 1563 C C . LEU A 1 198 ? 20.860 -15.750 -16.039 1.00 94.00 198 LEU A C 1
ATOM 1565 O O . LEU A 1 198 ? 20.227 -16.715 -15.619 1.00 94.00 198 LEU A O 1
ATOM 1569 N N . GLY A 1 199 ? 20.298 -14.786 -16.773 1.00 91.44 199 GLY A N 1
ATOM 1570 C CA . GLY A 1 199 ? 18.863 -14.684 -17.069 1.00 91.44 199 GLY A CA 1
ATOM 1571 C C . GLY A 1 199 ? 18.203 -15.995 -17.526 1.00 91.44 199 GLY A C 1
ATOM 1572 O O . GLY A 1 199 ? 17.226 -16.416 -16.914 1.00 91.44 199 GLY A O 1
ATOM 1573 N N . PRO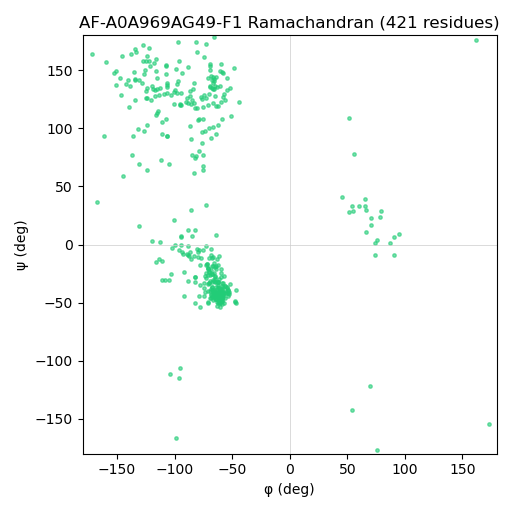 A 1 200 ? 18.746 -16.729 -18.516 1.00 93.00 200 PRO A N 1
ATOM 1574 C CA . PRO A 1 200 ? 18.161 -18.005 -18.938 1.00 93.00 200 PRO A CA 1
ATOM 1575 C C . PRO A 1 200 ? 18.079 -19.065 -17.829 1.00 93.00 200 PRO A C 1
ATOM 1577 O O . PRO A 1 200 ? 17.242 -19.959 -17.900 1.00 93.00 200 PRO A O 1
ATOM 1580 N N . ARG A 1 201 ? 18.926 -18.981 -16.793 1.00 91.81 201 ARG A N 1
ATOM 1581 C CA . ARG A 1 201 ? 18.915 -19.915 -15.654 1.00 91.81 201 ARG A CA 1
ATOM 1582 C C . ARG A 1 201 ? 17.799 -19.624 -14.654 1.00 91.81 201 ARG A C 1
ATOM 1584 O O . ARG A 1 201 ? 17.492 -20.494 -13.849 1.00 91.81 201 ARG A O 1
ATOM 1591 N N . THR A 1 202 ? 17.214 -18.428 -14.686 1.00 88.62 202 THR A N 1
ATOM 1592 C CA . THR A 1 202 ? 16.075 -18.060 -13.833 1.00 88.62 202 THR A CA 1
ATOM 1593 C C . THR A 1 202 ? 14.732 -18.276 -14.530 1.00 88.62 202 THR A C 1
ATOM 1595 O O . THR A 1 202 ? 13.685 -18.063 -13.921 1.00 88.62 202 THR A O 1
ATOM 1598 N N . ALA A 1 203 ? 14.733 -18.745 -15.784 1.00 87.00 203 ALA A N 1
ATOM 1599 C CA . ALA A 1 203 ? 13.516 -19.109 -16.497 1.00 87.00 203 ALA A CA 1
ATOM 1600 C C . ALA A 1 203 ? 12.757 -20.214 -15.741 1.00 87.00 203 ALA A C 1
ATOM 1602 O O . ALA A 1 203 ? 13.301 -21.279 -15.454 1.00 87.00 203 ALA A O 1
ATOM 1603 N N . GLY A 1 204 ? 11.496 -19.944 -15.396 1.00 85.38 204 GLY A N 1
ATOM 1604 C CA . GLY A 1 204 ? 10.664 -20.849 -14.598 1.00 85.38 204 GLY A CA 1
ATOM 1605 C C . GLY A 1 204 ? 11.009 -20.904 -13.104 1.00 85.38 204 GLY A C 1
ATOM 1606 O O . GLY A 1 204 ? 10.350 -21.640 -12.369 1.00 85.38 204 GLY A O 1
ATOM 1607 N N . ALA A 1 205 ? 12.000 -20.136 -12.635 1.00 89.69 205 ALA A N 1
ATOM 1608 C CA . ALA A 1 205 ? 12.271 -20.002 -11.209 1.00 89.69 205 ALA A CA 1
ATOM 1609 C C . ALA A 1 205 ? 11.088 -19.320 -10.517 1.00 89.69 205 ALA A C 1
ATOM 1611 O O . ALA A 1 205 ? 10.550 -18.324 -11.008 1.00 89.69 205 ALA A O 1
ATOM 1612 N N . ARG A 1 206 ? 10.706 -19.854 -9.360 1.00 88.31 206 ARG A N 1
ATOM 1613 C CA . ARG A 1 206 ? 9.616 -19.327 -8.542 1.00 88.31 206 ARG A CA 1
ATOM 1614 C C . ARG A 1 206 ? 10.182 -18.655 -7.310 1.00 88.31 206 ARG A C 1
ATOM 1616 O O . ARG A 1 206 ? 11.215 -19.069 -6.793 1.00 88.31 206 ARG A O 1
ATOM 1623 N N . TRP A 1 207 ? 9.492 -17.614 -6.868 1.00 91.31 207 TRP A N 1
ATOM 1624 C CA . TRP A 1 207 ? 9.789 -17.003 -5.587 1.00 91.31 207 TRP A CA 1
ATOM 1625 C C . TRP A 1 207 ? 9.402 -17.959 -4.459 1.00 91.31 207 TRP A C 1
ATOM 1627 O O . TRP A 1 207 ? 8.321 -18.550 -4.495 1.00 91.31 207 TRP A O 1
ATOM 1637 N N . GLU A 1 208 ? 10.277 -18.099 -3.472 1.00 92.25 208 GLU A N 1
ATOM 1638 C CA . GLU A 1 208 ? 10.000 -18.832 -2.241 1.00 92.25 208 GLU A CA 1
ATOM 1639 C C . GLU A 1 208 ? 10.016 -17.856 -1.064 1.00 92.25 208 GLU A C 1
ATOM 1641 O O . GLU A 1 208 ? 10.805 -16.913 -1.037 1.00 92.25 208 GLU A O 1
ATOM 1646 N N . ASN A 1 209 ? 9.129 -18.081 -0.096 1.00 94.75 209 ASN A N 1
ATOM 1647 C CA . ASN A 1 209 ? 9.044 -17.297 1.131 1.00 94.75 209 ASN A CA 1
ATOM 1648 C C . ASN A 1 209 ? 9.156 -18.208 2.362 1.00 94.75 209 ASN A C 1
ATOM 1650 O O . ASN A 1 209 ? 8.911 -19.414 2.290 1.00 94.75 209 ASN A O 1
ATOM 1654 N N . ASP A 1 210 ? 9.454 -17.624 3.521 1.00 97.69 210 ASP A N 1
ATOM 1655 C CA . ASP A 1 210 ? 9.636 -18.345 4.784 1.00 97.69 210 ASP A CA 1
ATOM 1656 C C . ASP A 1 210 ? 8.316 -18.579 5.542 1.00 97.69 210 ASP A C 1
ATOM 1658 O O . ASP A 1 210 ? 8.274 -18.654 6.777 1.00 97.69 210 ASP A O 1
ATOM 1662 N N . GLY A 1 211 ? 7.200 -18.703 4.819 1.00 98.00 211 GLY A N 1
ATOM 1663 C CA . GLY A 1 211 ? 5.856 -18.770 5.391 1.00 98.00 211 GLY A CA 1
ATOM 1664 C C . GLY A 1 211 ? 5.446 -17.462 6.069 1.00 98.00 211 GLY A C 1
ATOM 1665 O O . GLY A 1 211 ? 4.702 -17.494 7.050 1.00 98.00 211 GLY A O 1
ATOM 1666 N N . ILE A 1 212 ? 5.951 -16.325 5.592 1.00 98.62 212 ILE A N 1
ATOM 1667 C CA . ILE A 1 212 ? 5.665 -14.993 6.130 1.00 98.62 212 ILE A CA 1
ATOM 1668 C C . ILE A 1 212 ? 4.877 -14.208 5.087 1.00 98.62 212 ILE A C 1
ATOM 1670 O O . ILE A 1 212 ? 5.285 -14.115 3.929 1.00 98.62 212 ILE A O 1
ATOM 1674 N N . ALA A 1 213 ? 3.755 -13.635 5.512 1.00 98.50 213 ALA A N 1
ATOM 1675 C CA . ALA A 1 213 ? 2.972 -12.710 4.715 1.00 98.50 213 ALA A CA 1
ATOM 1676 C C . ALA A 1 213 ? 2.893 -11.341 5.393 1.00 98.50 213 ALA A C 1
ATOM 1678 O O . ALA A 1 213 ? 2.571 -11.249 6.579 1.00 98.50 213 ALA A O 1
ATOM 1679 N N . ILE A 1 214 ? 3.111 -10.281 4.618 1.00 98.62 214 ILE A N 1
ATOM 1680 C CA . ILE A 1 214 ? 2.747 -8.916 4.998 1.00 98.62 214 ILE A CA 1
ATOM 1681 C C . ILE A 1 214 ? 1.380 -8.608 4.387 1.00 98.62 214 ILE A C 1
ATOM 1683 O O . ILE A 1 214 ? 1.189 -8.679 3.173 1.00 98.62 214 ILE A O 1
ATOM 1687 N N . TYR A 1 215 ? 0.402 -8.282 5.221 1.00 98.69 215 TYR A N 1
ATOM 1688 C CA . TYR A 1 215 ? -0.937 -7.947 4.765 1.00 98.69 215 TYR A CA 1
ATOM 1689 C C . TYR A 1 215 ? -0.952 -6.598 4.048 1.00 98.69 215 TYR A C 1
ATOM 1691 O O . TYR A 1 215 ? -0.455 -5.593 4.556 1.00 98.69 215 TYR A O 1
ATOM 1699 N N . TYR A 1 216 ? -1.543 -6.573 2.858 1.00 98.50 216 TYR A N 1
ATOM 1700 C CA . TYR A 1 216 ? -1.724 -5.368 2.063 1.00 98.50 216 TYR A CA 1
ATOM 1701 C C . TYR A 1 216 ? -3.195 -4.964 2.076 1.00 98.50 216 TYR A C 1
ATOM 1703 O O . TYR A 1 216 ? -4.016 -5.596 1.411 1.00 98.50 216 TYR A O 1
ATOM 1711 N N . SER A 1 217 ? -3.511 -3.880 2.787 1.00 97.88 217 SER A N 1
ATOM 1712 C CA . SER A 1 217 ? -4.835 -3.252 2.782 1.00 97.88 217 SER A CA 1
ATOM 1713 C C . SER A 1 217 ? -4.782 -1.894 2.100 1.00 97.88 217 SER A C 1
ATOM 1715 O O . SER A 1 217 ? -4.301 -0.914 2.672 1.00 97.88 217 SER A O 1
ATOM 1717 N N . HIS A 1 218 ? -5.302 -1.826 0.871 1.00 97.44 218 HIS A N 1
ATOM 1718 C CA . HIS A 1 218 ? -5.442 -0.548 0.181 1.00 97.44 218 HIS A CA 1
ATOM 1719 C C . HIS A 1 218 ? -6.404 0.411 0.911 1.00 97.44 218 HIS A C 1
ATOM 1721 O O . HIS A 1 218 ? -6.045 1.579 1.061 1.00 97.44 218 HIS A O 1
ATOM 1727 N N . PRO A 1 219 ? -7.546 -0.040 1.477 1.00 97.50 219 PRO A N 1
ATOM 1728 C CA . PRO A 1 219 ? -8.362 0.810 2.347 1.00 97.50 219 PRO A CA 1
ATOM 1729 C C . PRO A 1 219 ? -7.586 1.394 3.538 1.00 97.50 219 PRO A C 1
ATOM 1731 O O . PRO A 1 219 ? -7.736 2.577 3.837 1.00 97.50 219 PRO A O 1
ATOM 1734 N N . SER A 1 220 ? -6.697 0.619 4.176 1.00 97.94 220 SER A N 1
ATOM 1735 C CA . SER A 1 220 ? -5.835 1.134 5.253 1.00 97.94 220 SER A CA 1
ATOM 1736 C C . SER A 1 220 ? -4.811 2.149 4.751 1.00 97.94 220 SER A C 1
ATOM 1738 O O . SER A 1 220 ? -4.552 3.125 5.444 1.00 97.94 220 SER A O 1
ATOM 1740 N N . ILE A 1 221 ? -4.258 1.976 3.546 1.00 96.12 221 ILE A N 1
ATOM 1741 C CA . ILE A 1 221 ? -3.363 2.968 2.922 1.00 96.12 221 ILE A CA 1
ATOM 1742 C C . ILE A 1 221 ? -4.111 4.288 2.678 1.00 96.12 221 ILE A C 1
ATOM 1744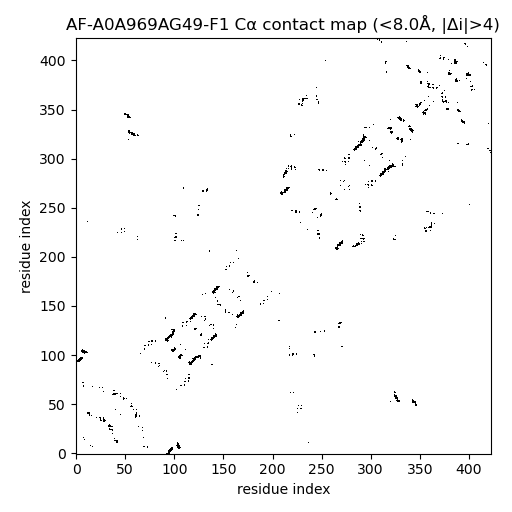 O O . ILE A 1 221 ? -3.595 5.360 2.994 1.00 96.12 221 ILE A O 1
ATOM 1748 N N . GLN A 1 222 ? -5.344 4.219 2.169 1.00 95.06 222 GLN A N 1
ATOM 1749 C CA . GLN A 1 222 ? -6.179 5.400 1.944 1.00 95.06 222 GLN A CA 1
ATOM 1750 C C . GLN A 1 222 ? -6.581 6.086 3.259 1.00 95.06 222 GLN A C 1
ATOM 1752 O O . GLN A 1 222 ? -6.533 7.313 3.355 1.00 95.06 222 GLN A O 1
ATOM 1757 N N . LEU A 1 223 ? -6.922 5.306 4.289 1.00 95.94 223 LEU A N 1
ATOM 1758 C CA . LEU A 1 223 ? -7.183 5.820 5.633 1.00 95.94 223 LEU A CA 1
ATOM 1759 C C . LEU A 1 223 ? -5.949 6.435 6.274 1.00 95.94 223 LEU A C 1
ATOM 1761 O O . LEU A 1 223 ? -6.053 7.525 6.819 1.00 95.94 223 LEU A O 1
ATOM 1765 N N . SER A 1 224 ? -4.792 5.778 6.191 1.00 94.38 224 SER A N 1
ATOM 1766 C CA . SER A 1 224 ? -3.534 6.299 6.730 1.00 94.38 224 SER A CA 1
ATOM 1767 C C . SER A 1 224 ? -3.257 7.685 6.185 1.00 94.38 224 SER A C 1
ATOM 1769 O O . SER A 1 224 ? -2.897 8.563 6.953 1.00 94.38 224 SER A O 1
ATOM 1771 N N . TRP A 1 225 ? -3.491 7.911 4.891 1.00 93.00 225 TRP A N 1
ATOM 1772 C CA . TRP A 1 225 ? -3.322 9.233 4.298 1.00 93.00 225 TRP A CA 1
ATOM 1773 C C . TRP A 1 225 ? -4.230 10.289 4.953 1.00 93.00 225 TRP A C 1
ATOM 1775 O O . TRP A 1 225 ? -3.789 11.403 5.242 1.00 93.00 225 TRP A O 1
ATOM 1785 N N . LEU A 1 226 ? -5.492 9.934 5.231 1.00 92.94 226 LEU A N 1
ATOM 1786 C CA . LEU A 1 226 ? -6.412 10.798 5.974 1.00 92.94 226 LEU A CA 1
ATOM 1787 C C . LEU A 1 226 ? -5.970 10.973 7.431 1.00 92.94 226 LEU A C 1
ATOM 1789 O O . LEU A 1 226 ? -6.050 12.080 7.934 1.00 92.94 226 LEU A O 1
ATOM 1793 N N . LEU A 1 227 ? -5.468 9.955 8.120 1.00 93.88 227 LEU A N 1
ATOM 1794 C CA . LEU A 1 227 ? -4.979 10.109 9.496 1.00 93.88 227 LEU A CA 1
ATOM 1795 C C . LEU A 1 227 ? -3.727 10.995 9.550 1.00 93.88 227 LEU A C 1
ATOM 1797 O O . LEU A 1 227 ? -3.670 11.943 10.332 1.00 93.88 227 LEU A O 1
ATOM 1801 N N . ASP A 1 228 ? -2.782 10.769 8.636 1.00 92.00 228 ASP A N 1
ATOM 1802 C CA . ASP A 1 228 ? -1.593 11.600 8.455 1.00 92.00 228 ASP A CA 1
ATOM 1803 C C . ASP A 1 228 ? -1.979 13.061 8.178 1.00 92.00 228 ASP A C 1
ATOM 1805 O O . ASP A 1 228 ? -1.215 13.969 8.482 1.00 92.00 228 ASP A O 1
ATOM 1809 N N . SER A 1 229 ? -3.160 13.325 7.601 1.00 90.38 229 SER A N 1
ATOM 1810 C CA . SER A 1 229 ? -3.633 14.689 7.318 1.00 90.38 229 SER A CA 1
ATOM 1811 C C . SER A 1 229 ? -3.732 15.602 8.515 1.00 90.38 229 SER A C 1
ATOM 1813 O O . SER A 1 229 ? -3.542 16.811 8.377 1.00 90.38 229 SER A O 1
ATOM 1815 N N . GLU A 1 230 ? -4.062 15.030 9.666 1.00 89.50 230 GLU A N 1
ATOM 1816 C CA . GLU A 1 230 ? -4.223 15.773 10.904 1.00 89.50 230 GLU A CA 1
ATOM 1817 C C . GLU A 1 230 ? -2.870 16.273 11.413 1.00 89.50 230 GLU A C 1
ATOM 1819 O O . GLU A 1 230 ? -2.781 17.366 11.973 1.00 89.50 230 GLU A O 1
ATOM 1824 N N . ALA A 1 231 ? -1.813 15.497 11.164 1.00 88.75 231 ALA A N 1
ATOM 1825 C CA . ALA A 1 231 ? -0.450 15.844 11.532 1.00 88.75 231 ALA A CA 1
ATOM 1826 C C . ALA A 1 231 ? 0.133 16.975 10.667 1.00 88.75 231 ALA A C 1
ATOM 1828 O O . ALA A 1 231 ? 1.111 17.599 11.065 1.00 88.75 231 ALA A O 1
ATOM 1829 N N . HIS A 1 232 ? -0.464 17.278 9.509 1.00 87.00 232 HIS A N 1
ATOM 1830 C CA . HIS A 1 232 ? -0.056 18.426 8.702 1.00 87.00 232 HIS A CA 1
ATOM 1831 C C . HIS A 1 232 ? -0.768 19.713 9.131 1.00 87.00 232 HIS A C 1
ATOM 1833 O O . HIS A 1 232 ? -1.996 19.785 9.222 1.00 87.00 232 HIS A O 1
ATOM 1839 N N . GLY A 1 233 ? 0.016 20.777 9.291 1.00 84.62 233 GLY A N 1
ATOM 1840 C CA . GLY A 1 233 ? -0.453 22.144 9.466 1.00 84.62 233 GLY A CA 1
ATOM 1841 C C . GLY A 1 233 ? -0.482 22.884 8.131 1.00 84.62 233 GLY A C 1
ATOM 1842 O O . GLY A 1 233 ? -1.356 22.659 7.290 1.00 84.62 233 GLY A O 1
ATOM 1843 N N . ALA A 1 234 ? 0.477 23.790 7.931 1.00 86.00 234 ALA A N 1
ATOM 1844 C CA . ALA A 1 234 ? 0.561 24.609 6.723 1.00 86.00 234 ALA A CA 1
ATOM 1845 C C . ALA A 1 234 ? 0.963 23.793 5.483 1.00 86.00 234 ALA A C 1
ATOM 1847 O O . ALA A 1 234 ? 0.643 24.185 4.360 1.00 86.00 234 ALA A O 1
ATOM 1848 N N . THR A 1 235 ? 1.622 22.648 5.673 1.00 85.69 235 THR A N 1
ATOM 1849 C CA . THR A 1 235 ? 2.062 21.762 4.585 1.00 85.69 235 THR A CA 1
ATOM 1850 C C . THR A 1 235 ? 0.947 20.876 4.022 1.00 85.69 235 THR A C 1
ATOM 1852 O O . THR A 1 235 ? 1.146 20.234 2.995 1.00 85.69 235 THR A O 1
ATOM 1855 N N . TRP A 1 236 ? -0.251 20.875 4.622 1.00 84.19 236 TRP A N 1
ATOM 1856 C CA . TRP A 1 236 ? -1.359 19.983 4.247 1.00 84.19 236 TRP A CA 1
ATOM 1857 C C . TRP A 1 236 ? -1.737 19.984 2.752 1.00 84.19 236 TRP A C 1
ATOM 1859 O O . TRP A 1 236 ? -1.971 18.903 2.214 1.00 84.19 236 TRP A O 1
ATOM 1869 N N . PRO A 1 237 ? -1.780 21.123 2.028 1.00 81.19 237 PRO A N 1
ATOM 1870 C CA . PRO A 1 237 ? -2.086 21.080 0.597 1.00 81.19 237 PRO A CA 1
ATOM 1871 C C . PRO A 1 237 ? -0.957 20.486 -0.258 1.00 81.19 237 PRO A C 1
ATOM 1873 O O . PRO A 1 237 ? -1.197 20.098 -1.400 1.00 81.19 237 PRO A O 1
ATOM 1876 N N . ASN A 1 238 ? 0.275 20.458 0.259 1.00 80.88 238 ASN A N 1
ATOM 1877 C CA . ASN A 1 238 ? 1.486 20.115 -0.478 1.00 80.88 238 ASN A CA 1
ATOM 1878 C C . ASN A 1 238 ? 2.232 18.957 0.192 1.00 80.88 238 ASN A C 1
ATOM 1880 O O . ASN A 1 238 ? 3.352 19.116 0.661 1.00 80.88 238 ASN A O 1
ATOM 1884 N N . ARG A 1 239 ? 1.603 17.785 0.235 1.00 79.19 239 ARG A N 1
ATOM 1885 C CA . ARG A 1 239 ? 2.145 16.571 0.858 1.00 79.19 239 ARG A CA 1
ATOM 1886 C C . ARG A 1 239 ? 3.091 15.811 -0.067 1.00 79.19 239 ARG A C 1
ATOM 1888 O O . ARG A 1 239 ? 2.829 14.688 -0.493 1.00 79.19 239 ARG A O 1
ATOM 1895 N N . ASN A 1 240 ? 4.184 16.462 -0.449 1.00 68.75 240 ASN A N 1
ATOM 1896 C CA . ASN A 1 240 ? 5.206 15.807 -1.259 1.00 68.75 240 ASN A CA 1
ATOM 1897 C C . ASN A 1 240 ? 5.792 14.602 -0.518 1.00 68.75 240 ASN A C 1
ATOM 1899 O O . ASN A 1 240 ? 5.913 14.622 0.703 1.00 68.75 240 ASN A O 1
ATOM 1903 N N . ARG A 1 241 ? 6.214 13.581 -1.274 1.00 76.19 241 ARG A N 1
ATOM 1904 C CA . ARG A 1 241 ? 6.881 12.380 -0.739 1.00 76.19 241 ARG A CA 1
ATOM 1905 C C . ARG A 1 241 ? 6.028 11.596 0.269 1.00 76.19 241 ARG A C 1
ATOM 1907 O O . ARG A 1 241 ? 6.570 10.949 1.158 1.00 76.19 241 ARG A O 1
ATOM 1914 N N . ASP A 1 242 ? 4.705 11.578 0.090 1.00 76.31 242 ASP A N 1
ATOM 1915 C CA . ASP A 1 242 ? 3.774 10.808 0.935 1.00 76.31 242 ASP A CA 1
ATOM 1916 C C . ASP A 1 242 ? 4.173 9.324 1.078 1.00 76.31 242 ASP A C 1
ATOM 1918 O O . ASP A 1 242 ? 4.012 8.745 2.144 1.00 76.31 242 ASP A O 1
ATOM 1922 N N . ALA A 1 243 ? 4.756 8.701 0.048 1.00 72.62 243 ALA A N 1
ATOM 1923 C CA . ALA A 1 243 ? 5.235 7.317 0.141 1.00 72.62 243 ALA A CA 1
ATOM 1924 C C . ALA A 1 243 ? 6.445 7.128 1.083 1.00 72.62 243 ALA A C 1
ATOM 1926 O O . ALA A 1 243 ? 6.714 6.011 1.521 1.00 72.62 243 ALA A O 1
ATOM 1927 N N . GLU A 1 244 ? 7.198 8.194 1.356 1.00 78.44 244 GLU A N 1
ATOM 1928 C CA . GLU A 1 244 ? 8.402 8.187 2.195 1.00 78.44 244 GLU A CA 1
ATOM 1929 C C . GLU A 1 244 ? 8.161 8.765 3.590 1.00 78.44 244 GLU A C 1
ATOM 1931 O O . GLU A 1 244 ? 8.907 8.439 4.510 1.00 78.44 244 GLU A O 1
ATOM 1936 N N . LEU A 1 245 ? 7.164 9.642 3.727 1.00 81.75 245 LEU A N 1
ATOM 1937 C CA . LEU A 1 245 ? 6.827 10.309 4.981 1.00 81.75 245 LEU A CA 1
ATOM 1938 C C . LEU A 1 245 ? 5.568 9.718 5.631 1.00 81.75 245 LEU A C 1
ATOM 1940 O O . LEU A 1 245 ? 5.478 9.679 6.854 1.00 81.75 245 LEU A O 1
ATOM 1944 N N . GLY A 1 246 ? 4.622 9.211 4.838 1.00 87.38 246 GLY A N 1
ATOM 1945 C CA . GLY A 1 246 ? 3.337 8.698 5.306 1.00 87.38 246 GLY A CA 1
ATOM 1946 C C . GLY A 1 246 ? 3.448 7.414 6.127 1.00 87.38 246 GLY A C 1
ATOM 1947 O O . GLY A 1 246 ? 4.257 6.524 5.843 1.00 87.38 246 GLY A O 1
ATOM 1948 N N . THR A 1 247 ? 2.573 7.292 7.120 1.00 88.81 247 THR A N 1
ATOM 1949 C CA . THR A 1 247 ? 2.633 6.252 8.153 1.00 88.81 247 THR A CA 1
ATOM 1950 C C . THR A 1 247 ? 2.534 4.843 7.572 1.00 88.81 247 THR A C 1
ATOM 1952 O O . THR A 1 247 ? 3.413 4.019 7.813 1.00 88.81 247 THR A O 1
ATOM 1955 N N . ALA A 1 248 ? 1.542 4.554 6.723 1.00 90.19 248 ALA A N 1
ATOM 1956 C CA . ALA A 1 248 ? 1.403 3.225 6.118 1.00 90.19 248 ALA A CA 1
ATOM 1957 C C . ALA A 1 248 ? 2.633 2.794 5.297 1.00 90.19 248 ALA A C 1
ATOM 1959 O O . ALA A 1 248 ? 2.938 1.603 5.228 1.00 90.19 248 ALA A O 1
ATOM 1960 N N . GLY A 1 249 ? 3.328 3.737 4.649 1.00 88.75 249 GLY A N 1
ATOM 1961 C CA . GLY A 1 249 ? 4.570 3.464 3.921 1.00 88.75 249 GLY A CA 1
ATOM 1962 C C . GLY A 1 249 ? 5.734 3.167 4.865 1.00 88.75 249 GLY A C 1
ATOM 1963 O O . GLY A 1 249 ? 6.403 2.145 4.710 1.00 88.75 249 GLY A O 1
ATOM 1964 N N . CYS A 1 250 ? 5.931 4.025 5.867 1.00 88.38 250 CYS A N 1
ATOM 1965 C CA . CYS A 1 250 ? 6.988 3.903 6.871 1.00 88.38 250 CYS A CA 1
ATOM 1966 C C . CYS A 1 250 ? 6.885 2.608 7.685 1.00 88.38 250 CYS A C 1
ATOM 1968 O O . CYS A 1 250 ? 7.859 1.858 7.756 1.00 88.38 250 CYS A O 1
ATOM 1970 N N . VAL A 1 251 ? 5.707 2.306 8.235 1.00 89.19 251 VAL A N 1
ATOM 1971 C CA . VAL A 1 251 ? 5.477 1.110 9.061 1.00 89.19 251 VAL A CA 1
ATOM 1972 C C . VAL A 1 251 ? 5.708 -0.166 8.257 1.00 89.19 251 VAL A C 1
ATOM 1974 O O . VAL A 1 251 ? 6.402 -1.074 8.714 1.00 89.19 251 VAL A O 1
ATOM 1977 N N . ARG A 1 252 ? 5.182 -0.233 7.025 1.00 91.75 252 ARG A N 1
ATOM 1978 C CA . ARG A 1 252 ? 5.431 -1.371 6.127 1.00 91.75 252 ARG A CA 1
ATOM 1979 C C . ARG A 1 252 ? 6.927 -1.554 5.893 1.00 91.75 252 ARG A C 1
ATOM 1981 O O . ARG A 1 252 ? 7.439 -2.648 6.101 1.00 91.75 252 ARG A O 1
ATOM 1988 N N . ARG A 1 253 ? 7.632 -0.480 5.537 1.00 90.00 253 ARG A N 1
ATOM 1989 C CA . ARG A 1 253 ? 9.072 -0.522 5.274 1.00 90.00 253 ARG A CA 1
ATOM 1990 C C . ARG A 1 253 ? 9.894 -0.929 6.495 1.00 90.00 253 ARG A C 1
ATOM 1992 O O . ARG A 1 253 ? 10.894 -1.624 6.343 1.00 90.00 253 ARG A O 1
ATOM 1999 N N . ALA A 1 254 ? 9.477 -0.543 7.700 1.00 89.44 254 ALA A N 1
ATOM 2000 C CA . ALA A 1 254 ? 10.123 -0.990 8.930 1.00 89.44 254 ALA A CA 1
ATOM 2001 C C . ALA A 1 254 ? 10.060 -2.521 9.076 1.00 89.44 254 ALA A C 1
ATOM 2003 O O . ALA A 1 254 ? 11.075 -3.147 9.378 1.00 89.44 254 ALA A O 1
ATOM 2004 N N . TRP A 1 255 ? 8.907 -3.135 8.791 1.00 92.69 255 TRP A N 1
ATOM 2005 C CA . TRP A 1 255 ? 8.776 -4.596 8.770 1.00 92.69 255 TRP A CA 1
ATOM 2006 C C . TRP A 1 255 ? 9.628 -5.249 7.682 1.00 92.69 255 TRP A C 1
ATOM 2008 O O . TRP A 1 255 ? 10.285 -6.252 7.951 1.00 92.69 255 TRP A O 1
ATOM 2018 N N . GLU A 1 256 ? 9.668 -4.672 6.482 1.00 93.25 256 GLU A N 1
ATOM 2019 C CA . GLU A 1 256 ? 10.511 -5.176 5.393 1.00 93.25 256 GLU A CA 1
ATOM 2020 C C . GLU A 1 256 ? 11.996 -5.160 5.767 1.00 93.25 256 GLU A C 1
ATOM 2022 O O . GLU A 1 256 ? 12.686 -6.155 5.558 1.00 93.25 256 GLU A O 1
ATOM 2027 N N . PHE A 1 257 ? 12.489 -4.072 6.368 1.00 91.25 257 PHE A N 1
ATOM 2028 C CA . PHE A 1 257 ? 13.873 -3.994 6.839 1.00 91.25 257 PHE A CA 1
ATOM 2029 C C . PHE A 1 257 ? 14.171 -5.015 7.932 1.00 91.25 257 PHE A C 1
ATOM 2031 O O . PHE A 1 257 ? 15.186 -5.695 7.846 1.00 91.25 257 PHE A O 1
ATOM 2038 N N . LEU A 1 258 ? 13.278 -5.197 8.906 1.00 90.81 258 LEU A N 1
ATOM 2039 C CA . LEU A 1 258 ? 13.476 -6.202 9.953 1.00 90.81 258 LEU A CA 1
ATOM 2040 C C . LEU A 1 258 ? 13.545 -7.626 9.396 1.00 90.81 258 LEU A C 1
ATOM 2042 O O . LEU A 1 258 ? 14.378 -8.418 9.835 1.00 90.81 258 LEU A O 1
ATOM 2046 N N . LEU A 1 259 ? 12.679 -7.957 8.438 1.00 94.88 259 LEU A N 1
ATOM 2047 C CA . LEU A 1 259 ? 12.683 -9.270 7.797 1.00 94.88 259 LEU A CA 1
ATOM 2048 C C . LEU A 1 259 ? 13.944 -9.463 6.950 1.00 94.88 259 LEU A C 1
ATOM 2050 O O . LEU A 1 259 ? 14.607 -10.492 7.077 1.00 94.88 259 LEU A O 1
ATOM 2054 N N . ASN A 1 260 ? 14.322 -8.457 6.161 1.00 91.69 260 ASN A N 1
ATOM 2055 C CA . ASN A 1 260 ? 15.518 -8.500 5.322 1.00 91.69 260 ASN A CA 1
ATOM 2056 C C . ASN A 1 260 ? 16.807 -8.606 6.154 1.00 91.69 260 ASN A C 1
ATOM 2058 O O . ASN A 1 260 ? 17.659 -9.437 5.845 1.00 91.69 260 ASN A O 1
ATOM 2062 N N . ASP A 1 261 ? 16.935 -7.834 7.236 1.00 92.94 261 ASP A N 1
ATOM 2063 C CA . ASP A 1 261 ? 18.082 -7.887 8.154 1.00 92.94 261 ASP A CA 1
ATOM 2064 C C . ASP A 1 261 ? 18.174 -9.240 8.878 1.00 92.94 261 ASP A C 1
ATOM 2066 O O . ASP A 1 261 ? 19.267 -9.710 9.202 1.00 92.94 261 ASP A O 1
ATOM 2070 N N . ALA A 1 262 ? 17.031 -9.897 9.099 1.00 93.69 262 ALA A N 1
ATOM 2071 C CA . ALA A 1 262 ? 16.958 -11.259 9.622 1.00 93.69 262 ALA A CA 1
ATOM 2072 C C . ALA A 1 262 ? 17.203 -12.344 8.553 1.00 93.69 262 ALA A C 1
ATOM 2074 O O . ALA A 1 262 ? 17.249 -13.528 8.891 1.00 93.69 262 ALA A O 1
ATOM 2075 N N . GLY A 1 263 ? 17.365 -11.966 7.280 1.00 94.56 263 GLY A N 1
ATOM 2076 C CA . GLY A 1 263 ? 17.535 -12.889 6.159 1.00 94.56 263 GLY A CA 1
ATOM 2077 C C . GLY A 1 263 ? 16.271 -13.677 5.799 1.00 94.56 263 GLY A C 1
ATOM 2078 O O . GLY A 1 263 ? 16.388 -14.752 5.216 1.00 94.56 263 GLY A O 1
ATOM 2079 N N . LEU A 1 264 ? 15.087 -13.173 6.157 1.00 96.25 264 LEU A N 1
ATOM 2080 C CA . LEU A 1 264 ? 13.794 -13.824 5.941 1.00 96.25 264 LEU A CA 1
ATOM 2081 C C . LEU A 1 264 ? 13.100 -13.296 4.682 1.00 96.25 264 LEU A C 1
ATOM 2083 O O . LEU A 1 264 ? 13.048 -12.092 4.438 1.00 96.25 264 LEU A O 1
ATOM 2087 N N . GLN A 1 265 ? 12.510 -14.204 3.912 1.00 95.88 265 GLN A N 1
ATOM 2088 C CA . GLN A 1 265 ? 11.711 -13.920 2.727 1.00 95.88 265 GLN A CA 1
ATOM 2089 C C . GLN A 1 265 ? 10.217 -13.915 3.054 1.00 95.88 265 GLN A C 1
ATOM 2091 O O . GLN A 1 265 ? 9.704 -14.754 3.799 1.00 95.88 265 GLN A O 1
ATOM 2096 N N . TYR A 1 266 ? 9.495 -12.983 2.444 1.00 97.50 266 TYR A N 1
ATOM 2097 C CA . TYR A 1 266 ? 8.060 -12.793 2.624 1.00 97.50 266 TYR A CA 1
ATOM 2098 C C . TYR A 1 266 ? 7.376 -12.508 1.286 1.00 97.50 266 TYR A C 1
ATOM 2100 O O . TYR A 1 266 ? 8.019 -12.144 0.296 1.00 97.50 266 TYR A O 1
ATOM 2108 N N . ASP A 1 267 ? 6.054 -12.646 1.290 1.00 97.44 267 ASP A N 1
ATOM 2109 C CA . ASP A 1 267 ? 5.179 -12.144 0.234 1.00 97.44 267 ASP A CA 1
ATOM 2110 C C . ASP A 1 267 ? 4.145 -11.171 0.804 1.00 97.44 267 ASP A C 1
ATOM 2112 O O . ASP A 1 267 ? 3.805 -11.202 1.988 1.00 97.44 267 ASP A O 1
ATOM 2116 N N . PHE A 1 268 ? 3.599 -10.319 -0.054 1.00 98.44 268 PHE A N 1
ATOM 2117 C CA . PHE A 1 268 ? 2.417 -9.531 0.263 1.00 98.44 268 PHE A CA 1
ATOM 2118 C C . PHE A 1 268 ? 1.139 -10.334 0.033 1.00 98.44 268 PHE A C 1
ATOM 2120 O O . PHE A 1 268 ? 0.977 -11.015 -0.981 1.00 98.44 268 PHE A O 1
ATOM 2127 N N . LEU A 1 269 ? 0.183 -10.199 0.949 1.00 98.50 269 LEU A N 1
ATOM 2128 C CA . LEU A 1 269 ? -1.125 -10.834 0.849 1.00 98.50 269 LEU A CA 1
ATOM 2129 C C . LEU A 1 269 ? -2.225 -9.773 0.748 1.00 98.50 269 LEU A C 1
ATOM 2131 O O . LEU A 1 269 ? -2.481 -9.040 1.700 1.00 98.50 269 LEU A O 1
ATOM 2135 N N . ALA A 1 270 ? -2.859 -9.691 -0.425 1.00 98.38 270 ALA A N 1
ATOM 2136 C CA . ALA A 1 270 ? -3.891 -8.701 -0.722 1.00 98.38 270 ALA A CA 1
ATOM 2137 C C . ALA A 1 270 ? -5.166 -8.904 0.108 1.00 98.38 270 ALA A C 1
ATOM 2139 O O . ALA A 1 270 ? -5.664 -10.027 0.235 1.00 98.38 270 ALA A O 1
ATOM 2140 N N . TYR A 1 271 ? -5.725 -7.790 0.581 1.00 98.25 271 TYR A N 1
ATOM 2141 C CA . TYR A 1 271 ? -6.972 -7.697 1.341 1.00 98.25 271 TYR A CA 1
ATOM 2142 C C . TYR A 1 271 ? -8.124 -8.500 0.722 1.00 98.25 271 TYR A C 1
ATOM 2144 O O . TYR A 1 271 ? -8.740 -9.360 1.354 1.00 98.25 271 TYR A O 1
ATOM 2152 N N . ASP A 1 272 ? -8.336 -8.334 -0.580 1.00 96.12 272 ASP A N 1
ATOM 2153 C CA . ASP A 1 272 ? -9.455 -8.952 -1.274 1.00 96.12 272 ASP A CA 1
ATOM 2154 C C . ASP A 1 272 ? -9.269 -10.472 -1.468 1.00 96.12 272 ASP A C 1
ATOM 2156 O O . ASP A 1 272 ? -10.243 -11.233 -1.461 1.00 96.12 272 ASP A O 1
ATOM 2160 N N . ARG A 1 273 ? -8.015 -10.937 -1.570 1.00 97.50 273 ARG A N 1
ATOM 2161 C CA . ARG A 1 273 ? -7.683 -12.364 -1.562 1.00 97.50 273 ARG A CA 1
ATOM 2162 C C . ARG A 1 273 ? -7.950 -12.971 -0.191 1.00 97.50 273 ARG A C 1
ATOM 2164 O O . ARG A 1 273 ? -8.561 -14.033 -0.135 1.00 97.50 273 ARG A O 1
ATOM 2171 N N . VAL A 1 274 ? -7.568 -12.296 0.897 1.00 98.31 274 VAL A N 1
ATOM 2172 C CA . VAL A 1 274 ? -7.900 -12.755 2.257 1.00 98.31 274 VAL A CA 1
ATOM 2173 C C . VAL A 1 274 ? -9.406 -12.860 2.429 1.00 98.31 274 VAL A C 1
ATOM 2175 O O . VAL A 1 274 ? -9.875 -13.911 2.850 1.00 98.31 274 VAL A O 1
ATOM 2178 N N . GLY A 1 275 ? -10.176 -11.841 2.041 1.00 97.44 275 GLY A N 1
ATOM 2179 C CA . GLY A 1 275 ? -11.637 -11.883 2.149 1.00 97.44 275 GLY A CA 1
ATOM 2180 C C . GLY A 1 275 ? -12.269 -13.059 1.388 1.00 97.44 275 GLY A C 1
ATOM 2181 O O . GLY A 1 275 ? -13.150 -13.744 1.911 1.00 97.44 275 GLY A O 1
ATOM 2182 N N . ARG A 1 276 ? -11.798 -13.339 0.167 1.00 97.12 276 ARG A N 1
ATOM 2183 C CA . ARG A 1 276 ? -12.344 -14.405 -0.691 1.00 97.12 276 ARG A CA 1
ATOM 2184 C C . ARG A 1 276 ? -11.879 -15.814 -0.325 1.00 97.12 276 ARG A C 1
ATOM 2186 O O . ARG A 1 276 ? -12.679 -16.745 -0.357 1.00 97.12 276 ARG A O 1
ATOM 2193 N N . GLU A 1 277 ? -10.589 -15.978 -0.064 1.00 97.81 277 GLU A N 1
ATOM 2194 C CA . GLU A 1 277 ? -9.900 -17.278 -0.019 1.00 97.81 277 GLU A CA 1
ATOM 2195 C C . GLU A 1 277 ? -9.341 -17.602 1.373 1.00 97.81 277 GLU A C 1
ATOM 2197 O O . GLU A 1 277 ? -9.011 -18.754 1.653 1.00 97.81 277 GLU A O 1
ATOM 2202 N N . GLY A 1 278 ? -9.251 -16.610 2.260 1.00 98.19 278 GLY A N 1
ATOM 2203 C CA . GLY A 1 278 ? -8.552 -16.714 3.533 1.00 98.19 278 GLY A CA 1
ATOM 2204 C C . GLY A 1 278 ? -7.030 -16.647 3.394 1.00 98.19 278 GLY A C 1
ATOM 2205 O O . GLY A 1 278 ? -6.471 -16.443 2.316 1.00 98.19 278 GLY A O 1
ATOM 2206 N N . VAL A 1 279 ? -6.338 -16.803 4.523 1.00 98.25 279 VAL A N 1
ATOM 2207 C CA . VAL A 1 279 ? -4.867 -16.845 4.552 1.00 98.25 279 VAL A CA 1
ATOM 2208 C C . VAL A 1 279 ? -4.375 -18.222 4.063 1.00 98.25 279 VAL A C 1
ATOM 2210 O O . VAL A 1 279 ? -4.804 -19.238 4.617 1.00 98.25 279 VAL A O 1
ATOM 2213 N N . PRO A 1 280 ? -3.476 -18.315 3.065 1.00 97.38 280 PRO A N 1
ATOM 2214 C CA . PRO A 1 280 ? -3.013 -19.604 2.546 1.00 97.38 280 PRO A CA 1
ATOM 2215 C C . PRO A 1 280 ? -2.364 -20.495 3.614 1.00 97.38 280 PRO A C 1
ATOM 2217 O O . PRO A 1 280 ? -1.682 -20.005 4.509 1.00 97.38 280 PRO A O 1
ATOM 2220 N N . ALA A 1 281 ? -2.512 -21.818 3.489 1.00 96.00 281 ALA A N 1
ATOM 2221 C CA . ALA A 1 281 ? -1.940 -22.784 4.439 1.00 96.00 281 ALA A CA 1
ATOM 2222 C C . ALA A 1 281 ? -0.397 -22.804 4.467 1.00 96.00 281 ALA A C 1
ATOM 2224 O O . ALA A 1 281 ? 0.192 -23.290 5.427 1.00 96.00 281 ALA A O 1
ATOM 2225 N N . SER A 1 282 ? 0.259 -22.291 3.421 1.00 96.12 282 SER A N 1
ATOM 2226 C CA . SER A 1 282 ? 1.716 -22.119 3.377 1.00 96.12 282 SER A CA 1
ATOM 2227 C C . SER A 1 282 ? 2.215 -20.997 4.291 1.00 96.12 282 SER A C 1
ATOM 2229 O O . SER A 1 282 ? 3.391 -20.985 4.653 1.00 96.12 282 SER A O 1
ATOM 2231 N N . ILE A 1 283 ? 1.342 -20.062 4.675 1.00 98.31 283 ILE A N 1
ATOM 2232 C CA . ILE A 1 283 ? 1.678 -18.957 5.566 1.00 98.31 283 ILE A CA 1
ATOM 2233 C C . ILE A 1 283 ? 1.575 -19.426 7.016 1.00 98.31 283 ILE A C 1
ATOM 2235 O O . ILE A 1 283 ? 0.610 -20.070 7.419 1.00 98.31 283 ILE A O 1
ATOM 2239 N N . ARG A 1 284 ? 2.589 -19.081 7.806 1.00 97.12 284 ARG A N 1
ATOM 2240 C CA . ARG A 1 284 ? 2.691 -19.322 9.250 1.00 97.12 284 ARG A CA 1
ATOM 2241 C C . ARG A 1 284 ? 2.613 -18.029 10.053 1.00 97.12 284 ARG A C 1
ATOM 2243 O O . ARG A 1 284 ? 2.101 -18.051 11.168 1.00 97.12 284 ARG A O 1
ATOM 2250 N N . PHE A 1 285 ? 3.080 -16.921 9.480 1.00 98.00 285 PHE A N 1
ATOM 2251 C CA . PHE A 1 285 ? 3.080 -15.598 10.098 1.00 98.00 285 PHE A CA 1
ATOM 2252 C C . PHE A 1 285 ? 2.363 -14.599 9.193 1.00 98.00 285 PHE A C 1
ATOM 2254 O O . PHE A 1 285 ? 2.730 -14.459 8.028 1.00 98.00 285 PHE A O 1
ATOM 2261 N N . LEU A 1 286 ? 1.363 -13.903 9.728 1.00 98.38 286 LEU A N 1
ATOM 2262 C CA . LEU A 1 286 ? 0.681 -12.796 9.066 1.00 98.38 286 LEU A CA 1
ATOM 2263 C C . LEU A 1 286 ? 0.953 -11.507 9.841 1.00 98.38 286 LEU A C 1
ATOM 2265 O O . LEU A 1 286 ? 0.524 -11.370 10.986 1.00 98.38 286 LEU A O 1
ATOM 2269 N N . ILE A 1 287 ? 1.652 -10.572 9.211 1.00 98.44 287 ILE A N 1
ATOM 2270 C CA . ILE A 1 287 ? 1.963 -9.255 9.767 1.00 98.44 287 ILE A CA 1
ATOM 2271 C C . ILE A 1 287 ? 0.946 -8.252 9.214 1.00 98.44 287 ILE A C 1
ATOM 2273 O O . ILE A 1 287 ? 0.726 -8.204 8.005 1.00 98.44 287 ILE A O 1
ATOM 2277 N N . LEU A 1 288 ? 0.333 -7.459 10.090 1.00 97.56 288 LEU A N 1
ATOM 2278 C CA . LEU A 1 288 ? -0.704 -6.468 9.800 1.00 97.56 288 LEU A CA 1
ATOM 2279 C C . LEU A 1 288 ? -0.155 -5.046 10.029 1.00 97.56 288 LEU A C 1
ATOM 2281 O O . LEU A 1 288 ? -0.516 -4.421 11.028 1.00 97.56 288 LEU A O 1
ATOM 2285 N N . PRO A 1 289 ? 0.727 -4.526 9.151 1.00 94.62 289 PRO A N 1
ATOM 2286 C CA . PRO A 1 289 ? 1.343 -3.221 9.364 1.00 94.62 289 PRO A CA 1
ATOM 2287 C C . PRO A 1 289 ? 0.326 -2.100 9.137 1.00 94.62 289 PRO A C 1
ATOM 2289 O O . PRO A 1 289 ? -0.291 -2.057 8.068 1.00 94.62 289 PRO A O 1
ATOM 2292 N N . ALA A 1 290 ? 0.140 -1.204 10.108 1.00 93.69 290 ALA A N 1
ATOM 2293 C CA . ALA A 1 290 ? -0.773 -0.057 10.022 1.00 93.69 290 ALA A CA 1
ATOM 2294 C C . ALA A 1 290 ? -2.151 -0.436 9.433 1.00 93.69 290 ALA A C 1
ATOM 2296 O O . ALA A 1 290 ? -2.709 0.241 8.561 1.00 93.69 290 ALA A O 1
ATOM 2297 N N . THR A 1 291 ? -2.682 -1.595 9.837 1.00 97.38 291 THR A N 1
ATOM 2298 C CA . THR A 1 291 ? -3.912 -2.156 9.263 1.00 97.38 291 THR A CA 1
ATOM 2299 C C . THR A 1 291 ? -5.135 -1.565 9.959 1.00 97.38 291 THR A C 1
ATOM 2301 O O . THR A 1 291 ? -5.766 -2.197 10.798 1.00 97.38 291 THR A O 1
ATOM 2304 N N . PHE A 1 292 ? -5.478 -0.328 9.602 1.00 97.94 292 PHE A N 1
ATOM 2305 C CA . PHE A 1 292 ? -6.580 0.417 10.219 1.00 97.94 292 PHE A CA 1
ATOM 2306 C C . PHE A 1 292 ? -7.975 -0.054 9.784 1.00 97.94 292 PHE A C 1
ATOM 2308 O O . PHE A 1 292 ? -8.891 -0.073 10.604 1.00 97.94 292 PHE A O 1
ATOM 2315 N N . ALA A 1 293 ? -8.141 -0.435 8.513 1.00 98.44 293 ALA A N 1
ATOM 2316 C CA . ALA A 1 293 ? -9.408 -0.889 7.938 1.00 98.44 293 ALA A CA 1
ATOM 2317 C C . ALA A 1 293 ? -9.432 -2.396 7.687 1.00 98.44 293 ALA A C 1
ATOM 2319 O O . ALA A 1 293 ? -8.556 -2.941 7.006 1.00 98.44 293 ALA A O 1
ATOM 2320 N N . LEU A 1 294 ? -10.503 -3.029 8.170 1.00 98.44 294 LEU A N 1
ATOM 2321 C CA . LEU A 1 294 ? -10.862 -4.421 7.909 1.00 98.44 294 LEU A CA 1
ATOM 2322 C C . LEU A 1 294 ? -12.380 -4.552 7.761 1.00 98.44 294 LEU A C 1
ATOM 2324 O O . LEU A 1 294 ? -13.141 -3.986 8.551 1.00 98.44 294 LEU A O 1
ATOM 2328 N N . SER A 1 295 ? -12.829 -5.344 6.795 1.00 98.12 295 SER A N 1
ATOM 2329 C CA . SER A 1 295 ? -14.193 -5.869 6.764 1.00 98.12 295 SER A CA 1
ATOM 2330 C C . SER A 1 295 ? -14.381 -6.987 7.784 1.00 98.12 295 SER A C 1
ATOM 2332 O O . SER A 1 295 ? -13.424 -7.622 8.230 1.00 98.12 295 SER A O 1
ATOM 2334 N N . GLU A 1 296 ? -15.640 -7.277 8.111 1.00 97.94 296 GLU A N 1
ATOM 2335 C CA . GLU A 1 296 ? -15.983 -8.420 8.967 1.00 97.94 296 GLU A CA 1
ATOM 2336 C C . GLU A 1 296 ? -15.505 -9.748 8.375 1.00 97.94 296 GLU A C 1
ATOM 2338 O O . GLU A 1 296 ? -15.054 -10.627 9.104 1.00 97.94 296 GLU A O 1
ATOM 2343 N N . VAL A 1 297 ? -15.556 -9.884 7.045 1.00 98.31 297 VAL A N 1
ATOM 2344 C CA . VAL A 1 297 ? -15.091 -11.095 6.365 1.00 98.31 297 VAL A CA 1
ATOM 2345 C C . VAL A 1 297 ? -13.581 -11.239 6.526 1.00 98.31 297 VAL A C 1
ATOM 2347 O O . VAL A 1 297 ? -13.116 -12.306 6.906 1.00 98.31 297 VAL A O 1
ATOM 2350 N N . GLU A 1 298 ? -12.802 -10.183 6.289 1.00 98.62 298 GLU A N 1
ATOM 2351 C CA . GLU A 1 298 ? -11.344 -10.228 6.470 1.00 98.62 298 GLU A CA 1
ATOM 2352 C C . GLU A 1 298 ? -10.963 -10.518 7.925 1.00 98.62 298 GLU A C 1
ATOM 2354 O O . GLU A 1 298 ? -10.114 -11.376 8.170 1.00 98.62 298 GLU A O 1
ATOM 2359 N N . ALA A 1 299 ? -11.624 -9.867 8.887 1.00 98.69 299 ALA A N 1
ATOM 2360 C CA . ALA A 1 299 ? -11.396 -10.109 10.308 1.00 98.69 299 ALA A CA 1
ATOM 2361 C C . ALA A 1 299 ? -11.667 -11.576 10.683 1.00 98.69 299 ALA A C 1
ATOM 2363 O O . ALA A 1 299 ? -10.849 -12.200 11.360 1.00 98.69 299 ALA A O 1
ATOM 2364 N N . GLU A 1 300 ? -12.757 -12.165 10.186 1.00 98.69 300 GLU A N 1
ATOM 2365 C CA . GLU A 1 300 ? -13.059 -13.580 10.418 1.00 98.69 300 GLU A CA 1
ATOM 2366 C C . GLU A 1 300 ? -12.017 -14.508 9.786 1.00 98.69 300 GLU A C 1
ATOM 2368 O O . GLU A 1 300 ? -11.531 -15.433 10.431 1.00 98.69 300 GLU A O 1
ATOM 2373 N N . ARG A 1 301 ? -11.571 -14.221 8.560 1.00 98.50 301 ARG A N 1
ATOM 2374 C CA . ARG A 1 301 ? -10.516 -15.001 7.889 1.00 98.50 301 ARG A CA 1
ATOM 2375 C C . ARG A 1 301 ? -9.182 -14.963 8.633 1.00 98.50 301 ARG A C 1
ATOM 2377 O O . ARG A 1 301 ? -8.436 -15.947 8.610 1.00 98.50 301 ARG A O 1
ATOM 2384 N N . ILE A 1 302 ? -8.886 -13.851 9.301 1.00 98.19 302 ILE A N 1
ATOM 2385 C CA . ILE A 1 302 ? -7.710 -13.701 10.163 1.00 98.19 302 ILE A CA 1
ATOM 2386 C C . ILE A 1 302 ? -7.894 -14.486 11.472 1.00 98.19 302 ILE A C 1
ATOM 2388 O O . ILE A 1 302 ? -6.964 -15.182 11.890 1.00 98.19 302 ILE A O 1
ATOM 2392 N N . ARG A 1 303 ? -9.087 -14.474 12.083 1.00 97.31 303 ARG A N 1
ATOM 2393 C CA . ARG A 1 303 ? -9.395 -15.329 13.248 1.00 97.31 303 ARG A CA 1
ATOM 2394 C C . ARG A 1 303 ? -9.278 -16.810 12.915 1.00 97.31 303 ARG A C 1
ATOM 2396 O O . ARG A 1 303 ? -8.617 -17.541 13.645 1.00 97.31 303 ARG A O 1
ATOM 2403 N N . GLU A 1 304 ? -9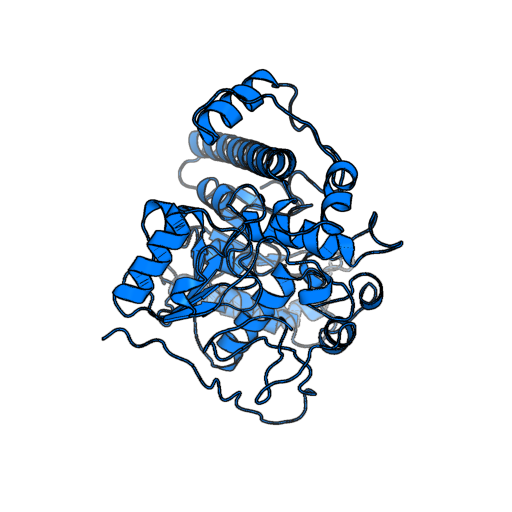.840 -17.250 11.790 1.00 97.62 304 GLU A N 1
ATOM 2404 C CA . GLU A 1 304 ? -9.707 -18.624 11.294 1.00 97.62 304 GLU A CA 1
ATOM 2405 C C . GLU A 1 304 ? -8.232 -19.015 11.116 1.00 97.62 304 GLU A C 1
ATOM 2407 O O . GLU A 1 304 ? -7.864 -20.174 11.318 1.00 97.62 304 GLU A O 1
ATOM 2412 N N . PHE A 1 305 ? -7.379 -18.071 10.699 1.00 97.12 305 PHE A N 1
ATOM 2413 C CA . PHE A 1 305 ? -5.935 -18.277 10.560 1.00 97.12 305 PHE A CA 1
ATOM 2414 C C . PHE A 1 305 ? -5.236 -18.463 11.899 1.00 97.12 305 PHE A C 1
ATOM 2416 O O . PHE A 1 305 ? -4.489 -19.431 12.058 1.00 97.12 305 PHE A O 1
ATOM 2423 N N . ALA A 1 306 ? -5.536 -17.617 12.877 1.00 94.00 306 ALA A N 1
ATOM 2424 C CA . ALA A 1 306 ? -5.021 -17.787 14.227 1.00 94.00 306 ALA A CA 1
ATOM 2425 C C . ALA A 1 306 ? -5.514 -19.096 14.871 1.00 94.00 306 ALA A C 1
ATOM 2427 O O . ALA A 1 306 ? -4.722 -19.856 15.428 1.00 94.00 306 ALA A O 1
ATOM 2428 N N . ALA A 1 307 ? -6.803 -19.417 14.721 1.00 92.19 307 ALA A N 1
ATOM 2429 C CA . ALA A 1 307 ? -7.429 -20.605 15.301 1.00 92.19 307 ALA A CA 1
ATOM 2430 C C . ALA A 1 307 ? -6.814 -21.923 14.799 1.00 92.19 307 ALA A C 1
ATOM 2432 O O . ALA A 1 307 ? -6.779 -22.905 15.536 1.00 92.19 307 ALA A O 1
ATOM 2433 N N . ARG A 1 308 ? -6.285 -21.952 13.567 1.00 93.62 308 ARG A N 1
ATOM 2434 C CA . ARG A 1 308 ? -5.560 -23.116 13.020 1.00 93.62 308 ARG A CA 1
ATOM 2435 C C . ARG A 1 308 ? -4.053 -23.120 13.313 1.00 93.62 308 ARG A C 1
ATOM 2437 O O . ARG A 1 308 ? -3.327 -23.906 12.710 1.00 93.62 308 ARG A O 1
ATOM 2444 N N . GLY A 1 309 ? -3.578 -22.258 14.213 1.00 88.62 309 GLY A N 1
ATOM 2445 C CA . GLY A 1 309 ? -2.185 -22.207 14.668 1.00 88.62 309 GLY A CA 1
ATOM 2446 C C . GLY A 1 309 ? -1.291 -21.205 13.934 1.00 88.62 309 GLY A C 1
ATOM 2447 O O . GLY A 1 309 ? -0.077 -21.221 14.138 1.00 88.62 309 GLY A O 1
ATOM 2448 N N . GLY A 1 310 ? -1.861 -20.346 13.085 1.00 93.94 310 GLY A N 1
ATOM 2449 C CA . GLY A 1 310 ? -1.146 -19.221 12.492 1.00 93.94 310 GLY A CA 1
ATOM 2450 C C . GLY A 1 310 ? -0.806 -18.148 13.527 1.00 93.94 310 GLY A C 1
ATOM 2451 O O . GLY A 1 310 ? -1.529 -17.951 14.502 1.00 93.94 310 GLY A O 1
ATOM 2452 N N . VAL A 1 311 ? 0.292 -17.428 13.314 1.00 96.00 311 VAL A N 1
ATOM 2453 C CA . VAL A 1 311 ? 0.695 -16.303 14.164 1.00 96.00 311 VAL A CA 1
ATOM 2454 C C . VAL A 1 311 ? 0.301 -15.001 13.483 1.00 96.00 311 VAL A C 1
ATOM 2456 O O . VAL A 1 311 ? 0.765 -14.717 12.381 1.00 96.00 311 VAL A O 1
ATOM 2459 N N . VAL A 1 312 ? -0.533 -14.203 14.146 1.00 95.19 312 VAL A N 1
ATOM 2460 C CA . VAL A 1 312 ? -0.911 -12.862 13.685 1.00 95.19 312 VAL A CA 1
ATOM 2461 C C . VAL A 1 312 ? -0.145 -11.830 14.499 1.00 95.19 312 VAL A C 1
ATOM 2463 O O . VAL A 1 312 ? -0.142 -11.885 15.727 1.00 95.19 312 VAL A O 1
ATOM 2466 N N . ILE A 1 313 ? 0.507 -10.899 13.811 1.00 94.44 313 ILE A N 1
ATOM 2467 C CA . ILE A 1 313 ? 1.255 -9.797 14.410 1.00 94.44 313 ILE A CA 1
ATOM 2468 C C . ILE A 1 313 ? 0.627 -8.505 13.904 1.00 94.44 313 ILE A C 1
ATOM 2470 O O . ILE A 1 313 ? 0.522 -8.312 12.699 1.00 94.44 313 ILE A O 1
ATOM 2474 N N . ALA A 1 314 ? 0.210 -7.632 14.810 1.00 90.69 314 ALA A N 1
ATOM 2475 C CA . ALA A 1 314 ? -0.293 -6.304 14.485 1.00 90.69 314 ALA A CA 1
ATOM 2476 C C . ALA A 1 314 ? 0.457 -5.256 15.305 1.00 90.69 314 ALA A C 1
ATOM 2478 O O . ALA A 1 314 ? 1.035 -5.578 16.346 1.00 90.69 314 ALA A O 1
ATOM 2479 N N . ASP A 1 315 ? 0.455 -4.023 14.815 1.00 87.44 315 ASP A N 1
ATOM 2480 C CA . ASP A 1 315 ? 1.004 -2.873 15.522 1.00 87.44 315 ASP A CA 1
ATOM 2481 C C . ASP A 1 315 ? -0.102 -2.108 16.265 1.00 87.44 315 ASP A C 1
ATOM 2483 O O . ASP A 1 315 ? -0.676 -2.640 17.213 1.00 87.44 315 ASP A O 1
ATOM 2487 N N . PHE A 1 316 ? -0.383 -0.868 15.887 1.00 88.88 316 PHE A N 1
ATOM 2488 C CA . PHE A 1 316 ? -1.312 0.020 16.575 1.00 88.88 316 PHE A CA 1
ATOM 2489 C C . PHE A 1 316 ? -2.596 0.183 15.771 1.00 88.88 316 PHE A C 1
ATOM 2491 O O . PHE A 1 316 ? -2.603 0.075 14.545 1.00 88.88 316 PHE A O 1
ATOM 2498 N N . MET A 1 317 ? -3.697 0.487 16.457 1.00 92.44 317 MET A N 1
ATOM 2499 C CA . MET A 1 317 ? -4.980 0.810 15.822 1.00 92.44 317 MET A CA 1
ATOM 2500 C C . MET A 1 317 ? -5.497 -0.262 14.842 1.00 92.44 317 MET A C 1
ATOM 2502 O O . MET A 1 317 ? -6.209 0.049 13.879 1.00 92.44 317 MET A O 1
ATOM 2506 N N . CYS A 1 318 ? -5.151 -1.530 15.066 1.00 94.50 318 CYS A N 1
ATOM 2507 C CA . CYS A 1 318 ? -5.515 -2.610 14.156 1.00 94.50 318 CYS A CA 1
ATOM 2508 C C . CYS A 1 318 ? -7.040 -2.796 14.093 1.00 94.50 318 CYS A C 1
ATOM 2510 O O . CYS A 1 318 ? -7.693 -3.115 15.087 1.00 94.50 318 CYS A O 1
ATOM 2512 N N . GLY A 1 319 ? -7.614 -2.615 12.903 1.00 97.19 319 GLY A N 1
ATOM 2513 C CA . GLY A 1 319 ? -9.034 -2.835 12.645 1.00 97.19 319 GLY A CA 1
ATOM 2514 C C . GLY A 1 319 ? -9.967 -1.875 13.385 1.00 97.19 319 GLY A C 1
ATOM 2515 O O . GLY A 1 319 ? -11.059 -2.293 13.766 1.00 97.19 319 GLY A O 1
ATOM 2516 N N . LEU A 1 320 ? -9.571 -0.618 13.610 1.00 97.94 320 LEU A N 1
ATOM 2517 C CA . LEU A 1 320 ? -10.434 0.408 14.222 1.00 97.94 320 LEU A CA 1
ATOM 2518 C C . LEU A 1 320 ? -11.445 1.041 13.257 1.00 97.94 320 LEU A C 1
ATOM 2520 O O . LEU A 1 320 ? -12.375 1.718 13.700 1.00 97.94 320 LEU A O 1
ATOM 2524 N N . PHE A 1 321 ? -11.312 0.779 11.959 1.00 98.69 321 PHE A N 1
ATOM 2525 C CA . PHE A 1 321 ? -12.249 1.198 10.924 1.00 98.69 321 PHE A CA 1
ATOM 2526 C C . PHE A 1 321 ? -12.806 -0.011 10.161 1.00 98.69 321 PHE A C 1
ATOM 2528 O O . PHE A 1 321 ? -12.180 -1.073 10.090 1.00 98.69 321 PHE A O 1
ATOM 2535 N N . ASP A 1 322 ? -14.006 0.124 9.596 1.00 98.31 322 ASP A N 1
ATOM 2536 C CA . ASP A 1 322 ? -14.494 -0.813 8.578 1.00 98.31 322 ASP A CA 1
ATOM 2537 C C . ASP A 1 322 ? -13.766 -0.600 7.232 1.00 98.31 322 ASP A C 1
ATOM 2539 O O . ASP A 1 322 ? -13.011 0.359 7.052 1.00 98.31 322 ASP A O 1
ATOM 2543 N N . GLN A 1 323 ? -13.992 -1.485 6.259 1.00 96.38 323 GLN A N 1
ATOM 2544 C CA . GLN A 1 323 ? -13.392 -1.395 4.921 1.00 96.38 323 GLN A CA 1
ATOM 2545 C C . GLN A 1 323 ? -13.804 -0.143 4.127 1.00 96.38 323 GLN A C 1
ATOM 2547 O O . GLN A 1 323 ? -13.206 0.155 3.095 1.00 96.38 323 GLN A O 1
ATOM 2552 N N . HIS A 1 324 ? -14.825 0.580 4.590 1.00 96.88 324 HIS A N 1
ATOM 2553 C CA . HIS A 1 324 ? -15.287 1.838 4.014 1.00 96.88 324 HIS A CA 1
ATOM 2554 C C . HIS A 1 324 ? -14.756 3.050 4.797 1.00 96.88 324 HIS A C 1
ATOM 2556 O O . HIS A 1 324 ? -15.030 4.183 4.425 1.00 96.88 324 HIS A O 1
ATOM 2562 N N . GLY A 1 325 ? -13.986 2.868 5.870 1.00 97.69 325 GLY A N 1
ATOM 2563 C CA . GLY A 1 325 ? -13.466 3.971 6.676 1.00 97.69 325 GLY A CA 1
ATOM 2564 C C . GLY A 1 325 ? -14.472 4.568 7.651 1.00 97.69 325 GLY A C 1
ATOM 2565 O O . GLY A 1 325 ? -14.382 5.753 7.975 1.00 97.69 325 GLY A O 1
ATOM 2566 N N . ARG A 1 326 ? -15.434 3.778 8.128 1.00 98.25 326 ARG A N 1
ATOM 2567 C CA . ARG A 1 326 ? -16.242 4.144 9.298 1.00 98.25 326 ARG A CA 1
ATOM 2568 C C . ARG A 1 326 ? -15.540 3.705 10.566 1.00 98.25 326 ARG A C 1
ATOM 2570 O O . ARG A 1 326 ? -15.171 2.538 10.685 1.00 98.25 326 ARG A O 1
ATOM 2577 N N . GLY A 1 327 ? -15.371 4.627 11.505 1.00 98.44 327 GLY A N 1
ATOM 2578 C CA . GLY A 1 327 ? -14.799 4.317 12.805 1.00 98.44 327 GLY A CA 1
ATOM 2579 C C . GLY A 1 327 ? -15.711 3.388 13.601 1.00 98.44 327 GLY A C 1
ATOM 2580 O O . GLY A 1 327 ? -16.941 3.488 13.556 1.00 98.44 327 GLY A O 1
ATOM 2581 N N . ARG A 1 328 ? -15.103 2.443 14.313 1.00 98.06 328 ARG A N 1
ATOM 2582 C CA . ARG A 1 328 ? -15.815 1.409 15.064 1.00 98.06 328 ARG A CA 1
ATOM 2583 C C . ARG A 1 328 ? -15.981 1.801 16.528 1.00 98.06 328 ARG A C 1
ATOM 2585 O O . ARG A 1 328 ? -15.219 2.585 17.081 1.00 98.06 328 ARG A O 1
ATOM 2592 N N . THR A 1 329 ? -16.971 1.202 17.184 1.00 96.88 329 THR A N 1
ATOM 2593 C CA . THR A 1 329 ? -17.122 1.281 18.647 1.00 96.88 329 THR A CA 1
ATOM 2594 C C . THR A 1 329 ? -16.313 0.223 19.395 1.00 96.88 329 THR A C 1
ATOM 2596 O O . THR A 1 329 ? -16.223 0.302 20.615 1.00 96.88 329 THR A O 1
ATOM 2599 N N . LYS A 1 330 ? -15.789 -0.771 18.668 1.00 95.06 330 LYS A N 1
ATOM 2600 C CA . LYS A 1 330 ? -14.928 -1.865 19.128 1.00 95.06 330 LYS A CA 1
ATOM 2601 C C . LYS A 1 330 ? -14.026 -2.293 17.967 1.00 95.06 330 LYS A C 1
ATOM 2603 O O . LYS A 1 330 ? -14.527 -2.403 16.843 1.00 95.06 330 LYS A O 1
ATOM 2608 N N . GLY A 1 331 ? -12.743 -2.544 18.213 1.00 94.94 331 GLY A N 1
ATOM 2609 C CA . GLY A 1 331 ? -11.816 -2.981 17.170 1.00 94.94 331 GLY A CA 1
ATOM 2610 C C . GLY A 1 331 ? -12.187 -4.350 16.596 1.00 94.94 331 GLY A C 1
ATOM 2611 O O . GLY A 1 331 ? -12.682 -5.238 17.296 1.00 94.94 331 GLY A O 1
ATOM 2612 N N . ALA A 1 332 ? -11.960 -4.523 15.294 1.00 97.50 332 ALA A N 1
ATOM 2613 C CA . ALA A 1 332 ? -12.366 -5.713 14.551 1.00 97.50 332 ALA A CA 1
ATOM 2614 C C . ALA A 1 332 ? -11.630 -6.990 14.978 1.00 97.50 332 ALA A C 1
ATOM 2616 O O . ALA A 1 332 ? -12.112 -8.072 14.660 1.00 97.50 332 ALA A O 1
ATOM 2617 N N . LEU A 1 333 ? -10.485 -6.877 15.661 1.00 95.50 333 LEU A N 1
ATOM 2618 C CA . LEU A 1 333 ? -9.655 -7.995 16.133 1.00 95.50 333 LEU A CA 1
ATOM 2619 C C . LEU A 1 333 ? -9.269 -7.865 17.619 1.00 95.50 333 LEU A C 1
ATOM 2621 O O . LEU A 1 333 ? -8.365 -8.556 18.084 1.00 95.50 333 LEU A O 1
ATOM 2625 N N . ASP A 1 334 ? -9.953 -7.005 18.377 1.00 92.50 334 ASP A N 1
ATOM 2626 C CA . ASP A 1 334 ? -9.685 -6.766 19.805 1.00 92.50 334 ASP A CA 1
ATOM 2627 C C . ASP A 1 334 ? -9.675 -8.063 20.626 1.00 92.50 334 ASP A C 1
ATOM 2629 O O . ASP A 1 334 ? -8.786 -8.305 21.441 1.00 92.50 334 ASP A O 1
ATOM 2633 N N . ASP A 1 335 ? -10.641 -8.942 20.350 1.00 89.06 335 ASP A N 1
ATOM 2634 C CA . ASP A 1 335 ? -10.779 -10.251 20.983 1.00 89.06 335 ASP A CA 1
ATOM 2635 C C . ASP A 1 335 ? -9.602 -11.184 20.680 1.00 89.06 335 ASP A C 1
ATOM 2637 O O . ASP A 1 335 ? -9.173 -11.930 21.560 1.00 89.06 335 ASP A O 1
ATOM 2641 N N . LEU A 1 336 ? -9.055 -11.114 19.464 1.00 89.00 336 LEU A N 1
ATOM 2642 C CA . LEU A 1 336 ? -7.913 -11.925 19.050 1.00 89.00 336 LEU A CA 1
ATOM 2643 C C . LEU A 1 336 ? -6.629 -11.500 19.773 1.00 89.00 336 LEU A C 1
ATOM 2645 O O . LEU A 1 336 ? -5.834 -12.353 20.169 1.00 89.00 336 LEU A O 1
ATOM 2649 N N . PHE A 1 337 ? -6.428 -10.193 19.954 1.00 87.00 337 PHE A N 1
ATOM 2650 C CA . PHE A 1 337 ? -5.233 -9.650 20.605 1.00 87.00 337 PHE A CA 1
ATOM 2651 C C . PHE A 1 337 ? -5.370 -9.514 22.128 1.00 87.00 337 PHE A C 1
ATOM 2653 O O . PHE A 1 337 ? -4.380 -9.251 22.810 1.00 87.00 337 PHE A O 1
ATOM 2660 N N . GLY A 1 338 ? -6.568 -9.722 22.681 1.00 86.06 338 GLY A N 1
ATOM 2661 C CA . GLY A 1 338 ? -6.828 -9.551 24.110 1.00 86.06 338 GLY A CA 1
ATOM 2662 C C . GLY A 1 338 ? -6.679 -8.096 24.555 1.00 86.06 338 GLY A C 1
ATOM 2663 O O . GLY A 1 338 ? -6.120 -7.840 25.625 1.00 86.06 338 GLY A O 1
ATOM 2664 N N . VAL A 1 339 ? -7.137 -7.166 23.715 1.00 88.12 339 VAL A N 1
ATOM 2665 C CA . VAL A 1 339 ? -7.154 -5.715 23.953 1.00 88.12 339 VAL A CA 1
ATOM 2666 C C . VAL A 1 339 ? -8.584 -5.185 23.853 1.00 88.12 339 VAL A C 1
ATOM 2668 O O . VAL A 1 339 ? -9.483 -5.905 23.420 1.00 88.12 339 VAL A O 1
ATOM 2671 N N . GLU A 1 340 ? -8.817 -3.939 24.257 1.00 89.19 340 GLU A N 1
ATOM 2672 C CA . GLU A 1 340 ? -10.140 -3.318 24.166 1.00 89.19 340 GLU A CA 1
ATOM 2673 C C . GLU A 1 340 ? -10.039 -1.862 23.716 1.00 89.19 340 GLU A C 1
ATOM 2675 O O . GLU A 1 340 ? -9.465 -1.024 24.413 1.00 89.19 340 GLU A O 1
ATOM 2680 N N . HIS A 1 341 ? -10.637 -1.563 22.563 1.00 92.12 341 HIS A N 1
ATOM 2681 C CA . HIS A 1 341 ? -10.791 -0.208 22.053 1.00 92.12 341 HIS A CA 1
ATOM 2682 C C . HIS A 1 341 ? -12.235 0.273 22.185 1.00 92.12 341 HIS A C 1
ATOM 2684 O O . HIS A 1 341 ? -13.182 -0.443 21.856 1.00 92.12 341 HIS A O 1
ATOM 2690 N N . GLY A 1 342 ? -12.395 1.525 22.617 1.00 92.38 342 GLY A N 1
ATOM 2691 C CA . GLY A 1 342 ? -13.683 2.209 22.697 1.00 92.38 342 GLY A CA 1
ATOM 2692 C C . GLY A 1 342 ? -13.939 3.139 21.511 1.00 92.38 342 GLY A C 1
ATOM 2693 O O . GLY A 1 342 ? -13.029 3.737 20.940 1.00 92.38 342 GLY A O 1
ATOM 2694 N N . GLY A 1 343 ? -15.211 3.326 21.159 1.00 94.81 343 GLY A N 1
ATOM 2695 C CA . GLY A 1 343 ? -15.615 4.299 20.137 1.00 94.81 343 GLY A CA 1
ATOM 2696 C C . GLY A 1 343 ? -15.398 5.766 20.526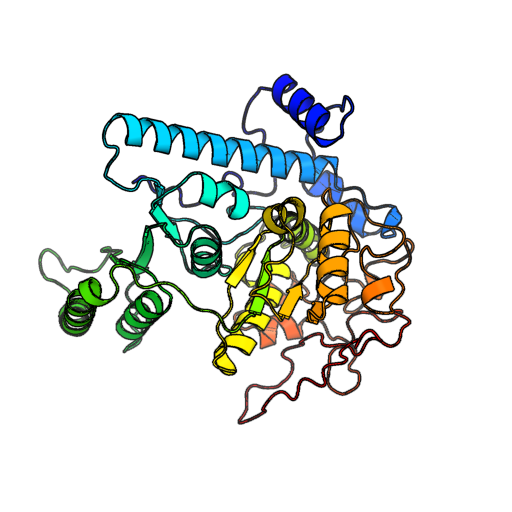 1.00 94.81 343 GLY A C 1
ATOM 2697 O O . GLY A 1 343 ? -15.524 6.648 19.680 1.00 94.81 343 GLY A O 1
ATOM 2698 N N . ASP A 1 344 ? -15.107 6.045 21.793 1.00 95.62 344 ASP A N 1
ATOM 2699 C CA . ASP A 1 344 ? -14.845 7.374 22.343 1.00 95.62 344 ASP A CA 1
ATOM 2700 C C . ASP A 1 344 ? -13.381 7.822 22.213 1.00 95.62 344 ASP A C 1
ATOM 2702 O O . ASP A 1 344 ? -13.097 8.996 22.482 1.00 95.62 344 ASP A O 1
ATOM 2706 N N . LEU A 1 345 ? -12.493 6.929 21.750 1.00 95.44 345 LEU A N 1
ATOM 2707 C CA . LEU A 1 345 ? -11.084 7.213 21.465 1.00 95.44 345 LEU A CA 1
ATOM 2708 C C . LEU A 1 345 ? -10.924 8.393 20.503 1.00 95.44 345 LEU A C 1
ATOM 2710 O O . LEU A 1 345 ? -11.702 8.577 19.567 1.00 95.44 345 LEU A O 1
ATOM 2714 N N . ARG A 1 346 ? -9.891 9.198 20.731 1.00 95.62 346 ARG A N 1
ATOM 2715 C CA . ARG A 1 346 ? -9.524 10.392 19.959 1.00 95.62 346 ARG A CA 1
ATOM 2716 C C . ARG A 1 346 ? -8.023 10.383 19.684 1.00 95.62 346 ARG A C 1
ATOM 2718 O O . ARG A 1 346 ? -7.275 9.685 20.358 1.00 95.62 346 ARG A O 1
ATOM 2725 N N . ALA A 1 347 ? -7.557 11.262 18.798 1.00 93.31 347 ALA A N 1
ATOM 2726 C CA . ALA A 1 347 ? -6.135 11.412 18.464 1.00 93.31 347 ALA A CA 1
ATOM 2727 C C . ALA A 1 347 ? -5.192 11.471 19.690 1.00 93.31 347 ALA A C 1
ATOM 2729 O O . ALA A 1 347 ? -4.123 10.875 19.701 1.00 93.31 347 ALA A O 1
ATOM 2730 N N . LYS A 1 348 ? -5.602 12.158 20.766 1.00 91.88 348 LYS A N 1
ATOM 2731 C CA . LYS A 1 348 ? -4.827 12.296 22.021 1.00 91.88 348 LYS A CA 1
ATOM 2732 C C . LYS A 1 348 ? -4.548 10.984 22.767 1.00 91.88 348 LYS A C 1
ATOM 2734 O O . LYS A 1 348 ? -3.695 10.969 23.658 1.00 91.88 348 LYS A O 1
ATOM 2739 N N . ASP A 1 349 ? -5.298 9.931 22.455 1.00 91.50 349 ASP A N 1
ATOM 2740 C CA . ASP A 1 349 ? -5.218 8.635 23.127 1.00 91.50 349 ASP A CA 1
ATOM 2741 C C . ASP A 1 349 ? -4.151 7.721 22.488 1.00 91.50 349 ASP A C 1
ATOM 2743 O O . ASP A 1 349 ? -3.766 6.712 23.089 1.00 91.50 349 ASP A O 1
ATOM 2747 N N . PHE A 1 350 ? -3.620 8.129 21.329 1.00 88.94 350 PHE A N 1
ATOM 2748 C CA . PHE A 1 350 ? -2.568 7.451 20.578 1.00 88.94 350 PHE A CA 1
ATOM 2749 C C . PHE A 1 350 ? -1.216 8.171 20.755 1.00 88.94 350 PHE A C 1
ATOM 2751 O O . PHE A 1 350 ? -0.634 8.195 21.848 1.00 88.94 350 PHE A O 1
ATOM 2758 N N . PHE A 1 351 ? -0.709 8.800 19.695 1.00 87.94 351 PHE A N 1
ATOM 2759 C CA . PHE A 1 351 ? 0.661 9.280 19.615 1.00 87.94 351 PHE A CA 1
ATOM 2760 C C . PHE A 1 351 ? 0.824 10.736 20.044 1.00 87.94 351 PHE A C 1
ATOM 2762 O O . PHE A 1 351 ? -0.026 11.603 19.811 1.00 87.94 351 PHE A O 1
ATOM 2769 N N . GLY A 1 352 ? 1.991 11.029 20.626 1.00 83.25 352 GLY A N 1
ATOM 2770 C CA . GLY A 1 352 ? 2.359 12.391 21.006 1.00 83.25 352 GLY A CA 1
ATOM 2771 C C . GLY A 1 352 ? 1.298 13.033 21.895 1.00 83.25 352 GLY A C 1
ATOM 2772 O O . GLY A 1 352 ? 0.720 12.386 22.755 1.00 83.25 352 GLY A O 1
ATOM 2773 N N . GLU A 1 353 ? 1.026 14.323 21.745 1.00 80.94 353 GLU A N 1
ATOM 2774 C CA . GLU A 1 353 ? -0.033 14.961 22.540 1.00 80.94 353 GLU A CA 1
ATOM 2775 C C . GLU A 1 353 ? -1.439 14.750 21.957 1.00 80.94 353 GLU A C 1
ATOM 2777 O O . GLU A 1 353 ? -2.410 14.778 22.714 1.00 80.94 353 GLU A O 1
ATOM 2782 N N . ARG A 1 354 ? -1.559 14.579 20.630 1.00 88.75 354 ARG A N 1
ATOM 2783 C CA . ARG A 1 354 ? -2.837 14.673 19.898 1.00 88.75 354 ARG A CA 1
ATOM 2784 C C . ARG A 1 354 ? -2.798 14.147 18.455 1.00 88.75 354 ARG A C 1
ATOM 2786 O O . ARG A 1 354 ? -3.409 14.782 17.605 1.00 88.75 354 ARG A O 1
ATOM 2793 N N . LEU A 1 355 ? -2.063 13.075 18.157 1.00 90.75 355 LEU A N 1
ATOM 2794 C CA . LEU A 1 355 ? -1.953 12.552 16.788 1.00 90.75 355 LEU A CA 1
ATOM 2795 C C . LEU A 1 355 ? -2.455 11.113 16.684 1.00 90.75 355 LEU A C 1
ATOM 2797 O O . LEU A 1 355 ? -2.089 10.261 17.491 1.00 90.75 355 LEU A O 1
ATOM 2801 N N . TRP A 1 356 ? -3.216 10.826 15.627 1.00 92.31 356 TRP A N 1
ATOM 2802 C CA . TRP A 1 356 ? -3.564 9.450 15.244 1.00 92.31 356 TRP A CA 1
ATOM 2803 C C . TRP A 1 356 ? -2.362 8.629 14.751 1.00 92.31 356 TRP A C 1
ATOM 2805 O O . TRP A 1 356 ? -2.436 7.407 14.709 1.00 92.31 356 TRP A O 1
ATOM 2815 N N . VAL A 1 357 ? -1.267 9.280 14.353 1.00 89.19 357 VAL A N 1
ATOM 2816 C CA . VAL A 1 357 ? -0.136 8.654 13.653 1.00 89.19 357 VAL A CA 1
ATOM 2817 C C . VAL A 1 357 ? 1.202 8.890 14.349 1.00 89.19 357 VAL A C 1
ATOM 2819 O O . VAL A 1 357 ? 1.372 9.850 15.100 1.00 89.19 357 VAL A O 1
ATOM 2822 N N . GLU A 1 358 ? 2.172 8.016 14.071 1.00 85.88 358 GLU A N 1
ATOM 2823 C CA . GLU A 1 358 ? 3.466 7.955 14.766 1.00 85.88 358 GLU A CA 1
ATOM 2824 C C . GLU A 1 358 ? 4.470 9.050 14.384 1.00 85.88 358 GLU A C 1
ATOM 2826 O O . GLU A 1 358 ? 5.550 9.129 14.966 1.00 85.88 358 GLU A O 1
ATOM 2831 N N . SER A 1 359 ? 4.139 9.893 13.408 1.00 87.19 359 SER A N 1
ATOM 2832 C CA . SER A 1 359 ? 5.001 10.984 12.963 1.00 87.19 359 SER A CA 1
ATOM 2833 C C . SER A 1 359 ? 4.217 12.283 12.806 1.00 87.19 359 SER A C 1
ATOM 2835 O O . SER A 1 359 ? 3.068 12.302 12.364 1.00 87.19 359 SER A O 1
ATOM 2837 N N . ASP A 1 360 ? 4.849 13.390 13.189 1.00 89.38 360 ASP A N 1
ATOM 2838 C CA . ASP A 1 360 ? 4.343 14.731 12.943 1.00 89.38 360 ASP A CA 1
ATOM 2839 C C . ASP A 1 360 ? 4.839 15.135 11.558 1.00 89.38 360 ASP A C 1
ATOM 2841 O O . ASP A 1 360 ? 6.011 15.465 11.356 1.00 89.38 360 ASP A O 1
ATOM 2845 N N . GLN A 1 361 ? 3.936 15.047 10.588 1.00 87.44 361 GLN A N 1
ATOM 2846 C CA . GLN A 1 361 ? 4.247 15.280 9.188 1.00 87.44 361 GLN A CA 1
ATOM 2847 C C . GLN A 1 361 ? 4.598 16.745 8.887 1.00 87.44 361 GLN A C 1
ATOM 2849 O O . GLN A 1 361 ? 5.337 17.018 7.943 1.00 87.44 361 GLN A O 1
ATOM 2854 N N . GLU A 1 362 ? 4.118 17.698 9.693 1.00 90.75 362 GLU A N 1
ATOM 2855 C CA . GLU A 1 362 ? 4.509 19.105 9.576 1.00 90.75 362 GLU A CA 1
ATOM 2856 C C . GLU A 1 362 ? 5.958 19.294 10.038 1.00 90.75 362 GLU A C 1
ATOM 2858 O O . GLU A 1 362 ? 6.784 19.862 9.320 1.00 90.75 362 GLU A O 1
ATOM 2863 N N . ALA A 1 363 ? 6.301 18.778 11.219 1.00 90.38 363 ALA A N 1
ATOM 2864 C CA . ALA A 1 363 ? 7.658 18.863 11.757 1.00 90.38 363 ALA A CA 1
ATOM 2865 C C . ALA A 1 363 ? 8.662 18.023 10.942 1.00 90.38 363 ALA A C 1
ATOM 2867 O O . ALA A 1 363 ? 9.845 18.371 10.829 1.00 90.38 363 ALA A O 1
ATOM 2868 N N . GLY A 1 364 ? 8.188 16.914 10.375 1.00 89.00 364 GLY A N 1
ATOM 2869 C CA . GLY A 1 364 ? 8.937 15.953 9.576 1.00 89.00 364 GLY A CA 1
ATOM 2870 C C . GLY A 1 364 ? 9.003 16.273 8.084 1.00 89.00 364 GLY A C 1
ATOM 2871 O O . GLY A 1 364 ? 9.674 15.542 7.362 1.00 89.00 364 GLY A O 1
ATOM 2872 N N . TYR A 1 365 ? 8.379 17.357 7.616 1.00 88.25 365 TYR A N 1
ATOM 2873 C CA . TYR A 1 365 ? 8.205 17.646 6.187 1.00 88.25 365 TYR A CA 1
ATOM 2874 C C . TYR A 1 365 ? 9.518 17.634 5.376 1.00 88.25 365 TYR A C 1
ATOM 2876 O O . TYR A 1 365 ? 9.591 17.095 4.276 1.00 88.25 365 TYR A O 1
ATOM 2884 N N . GLU A 1 366 ? 10.597 18.165 5.961 1.00 88.81 366 GLU A N 1
ATOM 2885 C CA . GLU A 1 366 ? 11.943 18.210 5.361 1.00 88.81 366 GLU A CA 1
ATOM 2886 C C . GLU A 1 366 ? 12.875 17.105 5.898 1.00 88.81 366 GLU A C 1
ATOM 2888 O O . GLU A 1 366 ? 14.110 17.233 5.891 1.00 88.81 366 GLU A O 1
ATOM 2893 N N . ALA A 1 367 ? 12.316 16.028 6.456 1.00 86.62 367 ALA A N 1
ATOM 2894 C CA . ALA A 1 367 ? 13.107 14.923 6.970 1.00 86.62 367 ALA A CA 1
ATOM 2895 C C . ALA A 1 367 ? 13.834 14.194 5.827 1.00 86.62 367 ALA A C 1
ATOM 2897 O O . ALA A 1 367 ? 13.285 13.873 4.770 1.00 86.62 367 ALA A O 1
ATOM 2898 N N . LYS A 1 368 ? 15.120 13.929 6.072 1.00 85.25 368 LYS A N 1
ATOM 2899 C CA . LYS A 1 368 ? 16.011 13.179 5.172 1.00 85.25 368 LYS A CA 1
ATOM 2900 C C . LYS A 1 368 ? 16.433 11.828 5.757 1.00 85.25 368 LYS A C 1
ATOM 2902 O O . LYS A 1 368 ? 17.247 11.134 5.165 1.00 85.25 368 LYS A O 1
ATOM 2907 N N . SER A 1 369 ? 15.925 11.480 6.938 1.00 85.00 369 SER A N 1
ATOM 2908 C CA . SER A 1 369 ? 16.190 10.207 7.604 1.00 85.00 369 SER A CA 1
ATOM 2909 C C . SER A 1 369 ? 15.007 9.801 8.477 1.00 85.00 369 SER A C 1
ATOM 2911 O O . SER A 1 369 ? 14.339 10.662 9.059 1.00 85.00 369 SER A O 1
ATOM 2913 N N . TYR A 1 370 ? 14.798 8.491 8.625 1.00 83.75 370 TYR A N 1
ATOM 2914 C CA . TYR A 1 370 ? 13.771 7.946 9.519 1.00 83.75 370 TYR A CA 1
ATOM 2915 C C . TYR A 1 370 ? 13.986 8.379 10.966 1.00 83.75 370 TYR A C 1
ATOM 2917 O O . TYR A 1 370 ? 13.036 8.768 11.628 1.00 83.75 370 TYR A O 1
ATOM 2925 N N . ALA A 1 371 ? 15.239 8.430 11.433 1.00 84.31 371 ALA A N 1
ATOM 2926 C CA . ALA A 1 371 ? 15.554 8.896 12.784 1.00 84.31 371 ALA A CA 1
ATOM 2927 C C . ALA A 1 371 ? 15.054 10.328 13.052 1.00 84.31 371 ALA A C 1
ATOM 2929 O O . ALA A 1 371 ? 14.601 10.625 14.155 1.00 84.31 371 ALA A O 1
ATOM 2930 N N . ARG A 1 372 ? 15.111 11.219 12.049 1.00 87.62 372 ARG A N 1
ATOM 2931 C CA . ARG A 1 372 ? 14.570 12.578 12.172 1.00 87.62 372 ARG A CA 1
ATOM 2932 C C . ARG A 1 372 ? 13.043 12.589 12.107 1.00 87.62 372 ARG A C 1
ATOM 2934 O O . ARG A 1 372 ? 12.437 13.287 12.910 1.00 87.62 372 ARG A O 1
ATOM 2941 N N . LEU A 1 373 ? 12.447 11.841 11.176 1.00 86.75 373 LEU A N 1
ATOM 2942 C CA . LEU A 1 373 ? 10.991 11.766 11.009 1.00 86.75 373 LEU A CA 1
ATOM 2943 C C . LEU A 1 373 ? 10.314 11.167 12.249 1.00 86.75 373 LEU A C 1
ATOM 2945 O O . LEU A 1 373 ? 9.454 11.796 12.852 1.00 86.75 373 LEU A O 1
ATOM 2949 N N . LEU A 1 374 ? 10.757 9.994 12.688 1.00 84.12 374 LEU A N 1
ATOM 2950 C CA . LEU A 1 374 ? 10.211 9.302 13.858 1.00 84.12 374 LEU A CA 1
ATOM 2951 C C . LEU A 1 374 ? 10.626 9.981 15.173 1.00 84.12 374 LEU A C 1
ATOM 2953 O O . LEU A 1 374 ? 9.981 9.822 16.197 1.00 84.12 374 LEU A O 1
ATOM 2957 N N . GLY A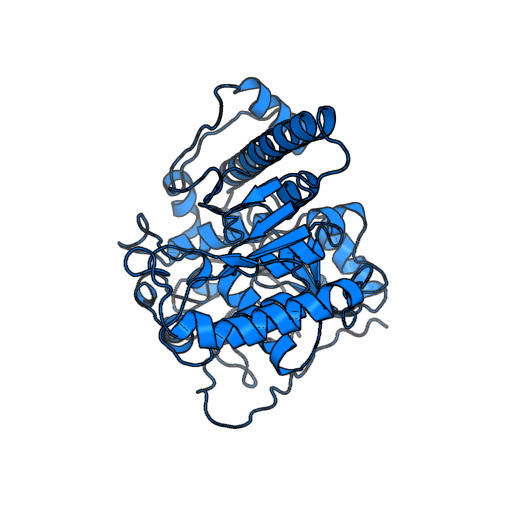 1 375 ? 11.664 10.824 15.150 1.00 85.81 375 GLY A N 1
ATOM 2958 C CA . GLY A 1 375 ? 12.020 11.704 16.266 1.00 85.81 375 GLY A CA 1
ATOM 2959 C C . GLY A 1 375 ? 11.039 12.857 16.515 1.00 85.81 375 GLY A C 1
ATOM 2960 O O . GLY A 1 375 ? 11.149 13.517 17.550 1.00 85.81 375 GLY A O 1
ATOM 2961 N N . THR A 1 376 ? 10.108 13.123 15.591 1.00 88.25 376 THR A N 1
ATOM 2962 C CA . THR A 1 376 ? 9.143 14.229 15.719 1.00 88.25 376 THR A CA 1
ATOM 2963 C C . THR A 1 376 ? 8.052 13.963 16.751 1.00 88.25 376 THR A C 1
ATOM 2965 O O . THR A 1 376 ? 7.567 14.903 17.381 1.00 88.25 376 THR A O 1
ATOM 2968 N N . VAL A 1 377 ? 7.723 12.693 16.994 1.00 87.00 377 VAL A N 1
ATOM 2969 C CA . VAL A 1 377 ? 6.729 12.281 17.983 1.00 87.00 377 VAL A CA 1
ATOM 2970 C C . VAL A 1 377 ? 7.369 11.306 18.955 1.00 87.00 377 VAL A C 1
ATOM 2972 O O . VAL A 1 377 ? 7.950 10.299 18.572 1.00 87.00 377 VAL A O 1
ATOM 2975 N N . LYS A 1 378 ? 7.264 11.603 20.250 1.00 80.31 378 LYS A N 1
ATOM 2976 C CA . LYS A 1 378 ? 7.750 10.702 21.297 1.00 80.31 378 LYS A CA 1
ATOM 2977 C C . LYS A 1 378 ? 6.608 9.827 21.790 1.00 80.31 378 LYS A C 1
ATOM 2979 O O . LYS A 1 378 ? 5.633 10.340 22.342 1.00 80.31 378 LYS A O 1
ATOM 2984 N N . SER A 1 379 ? 6.767 8.518 21.646 1.00 75.19 379 SER A N 1
ATOM 2985 C CA . SER A 1 379 ? 5.884 7.532 22.272 1.00 75.19 379 SER A CA 1
ATOM 2986 C C . SER A 1 379 ? 6.383 7.187 23.671 1.00 75.19 379 SER A C 1
ATOM 2988 O O . SER A 1 379 ? 7.580 7.275 23.960 1.00 75.19 379 SER A O 1
ATOM 2990 N N . GLY A 1 380 ? 5.465 6.784 24.554 1.00 74.94 380 GLY A N 1
ATOM 2991 C CA . GLY A 1 380 ? 5.866 6.131 25.800 1.00 74.94 380 GLY A CA 1
ATOM 2992 C C . GLY A 1 380 ? 6.656 4.860 25.485 1.00 74.94 380 GLY A C 1
ATOM 2993 O O . GLY A 1 380 ? 6.490 4.295 24.409 1.00 74.94 380 GLY A O 1
ATOM 2994 N N . MET A 1 381 ? 7.512 4.417 26.402 1.00 77.69 381 MET A N 1
ATOM 2995 C CA . MET A 1 381 ? 8.237 3.153 26.255 1.00 77.69 381 MET A CA 1
ATOM 2996 C C . MET A 1 381 ? 7.787 2.182 27.343 1.00 77.69 381 MET A C 1
ATOM 2998 O O . MET A 1 381 ? 7.721 2.559 28.514 1.00 77.69 381 MET A O 1
ATOM 3002 N N . GLU A 1 382 ? 7.517 0.939 26.966 1.00 71.75 382 GLU A N 1
ATOM 3003 C CA . GLU A 1 382 ? 7.173 -0.158 27.868 1.00 71.75 382 GLU A CA 1
ATOM 3004 C C . GLU A 1 382 ? 7.978 -1.393 27.459 1.00 71.75 382 GLU A C 1
ATOM 3006 O O . GLU A 1 382 ? 7.992 -1.771 26.292 1.00 71.75 382 GLU A O 1
ATOM 3011 N N . GLU A 1 383 ? 8.742 -1.961 28.396 1.00 76.50 383 GLU A N 1
ATOM 3012 C CA . GLU A 1 383 ? 9.624 -3.121 28.154 1.00 76.50 383 GLU A CA 1
ATOM 3013 C C . GLU A 1 383 ? 10.590 -2.971 26.954 1.00 76.50 383 GLU A C 1
ATOM 3015 O O . GLU A 1 383 ? 11.016 -3.950 26.350 1.00 76.50 383 GLU A O 1
ATOM 3020 N N . GLY A 1 384 ? 10.980 -1.736 26.618 1.00 71.00 384 GLY A N 1
ATOM 3021 C CA . GLY A 1 384 ? 11.879 -1.449 25.493 1.00 71.00 384 GLY A CA 1
ATOM 3022 C C . GLY A 1 384 ? 11.185 -1.283 24.137 1.00 71.00 384 GLY A C 1
ATOM 3023 O O . GLY A 1 384 ? 11.866 -0.993 23.156 1.00 71.00 384 GLY A O 1
ATOM 3024 N N . PHE A 1 385 ? 9.856 -1.373 24.085 1.00 70.62 385 PHE A N 1
ATOM 3025 C CA . PHE A 1 385 ? 9.041 -1.109 22.898 1.00 70.62 385 PHE A CA 1
ATOM 3026 C C . PHE A 1 385 ? 8.286 0.209 23.038 1.00 70.62 385 PHE A C 1
ATOM 3028 O O . PHE A 1 385 ? 8.011 0.653 24.156 1.00 70.62 385 PHE A O 1
ATOM 3035 N N . ALA A 1 386 ? 7.932 0.843 21.916 1.00 74.56 386 ALA A N 1
ATOM 3036 C CA . ALA A 1 386 ? 7.008 1.962 21.998 1.00 74.56 386 ALA A CA 1
ATOM 3037 C C . ALA A 1 386 ? 5.623 1.477 22.422 1.00 74.56 386 ALA A C 1
ATOM 3039 O O . ALA A 1 386 ? 5.134 0.433 21.991 1.00 74.56 386 ALA A O 1
ATOM 3040 N N . ARG A 1 387 ? 4.989 2.294 23.253 1.00 79.81 387 ARG A N 1
ATOM 3041 C CA . ARG A 1 387 ? 3.593 2.199 23.632 1.00 79.81 387 ARG A CA 1
ATOM 3042 C C . ARG A 1 387 ? 2.837 3.321 22.918 1.00 79.81 387 ARG A C 1
ATOM 3044 O O . ARG A 1 387 ? 2.818 4.451 23.420 1.00 79.81 387 ARG A O 1
ATOM 3051 N N . PRO A 1 388 ? 2.277 3.034 21.733 1.00 77.50 388 PRO A N 1
ATOM 3052 C CA . PRO A 1 388 ? 1.563 4.017 20.933 1.00 77.50 388 PRO A CA 1
ATOM 3053 C C . PRO A 1 388 ? 0.200 4.358 21.536 1.00 77.50 388 PRO A C 1
ATOM 3055 O O . PRO A 1 388 ? -0.292 5.447 21.311 1.00 77.50 388 PRO A O 1
ATOM 3058 N N . GLU A 1 389 ? -0.389 3.466 22.336 1.00 84.81 389 GLU A N 1
ATOM 3059 C CA . GLU A 1 389 ? -1.746 3.615 22.862 1.00 84.81 389 GLU A CA 1
ATOM 3060 C C . GLU A 1 389 ? -1.731 3.760 24.385 1.00 84.81 389 GLU A C 1
ATOM 3062 O O . GLU A 1 389 ? -1.364 2.850 25.140 1.00 84.81 389 GLU A O 1
ATOM 3067 N N . ARG A 1 390 ? -2.107 4.945 24.869 1.00 76.38 390 ARG A N 1
ATOM 3068 C CA . ARG A 1 390 ? -1.956 5.307 26.288 1.00 76.38 390 ARG A CA 1
ATOM 3069 C C . ARG A 1 390 ? -2.981 4.629 27.186 1.00 76.38 390 ARG A C 1
ATOM 3071 O O . ARG A 1 390 ? -2.669 4.318 28.333 1.00 76.38 390 ARG A O 1
ATOM 3078 N N . GLY A 1 391 ? -4.187 4.415 26.665 1.00 72.56 391 GLY A N 1
ATOM 3079 C CA . GLY A 1 391 ? -5.333 3.890 27.408 1.00 72.56 391 GLY A CA 1
ATOM 3080 C C . GLY A 1 391 ? -5.646 2.418 27.160 1.00 72.56 391 GLY A C 1
ATOM 3081 O O . GLY A 1 391 ? -6.554 1.902 27.802 1.00 72.56 391 GLY A O 1
ATOM 3082 N N . LEU A 1 392 ? -4.923 1.746 26.259 1.00 72.94 392 LEU A N 1
ATOM 3083 C CA . LEU A 1 392 ? -5.255 0.380 25.871 1.00 72.94 392 LEU A CA 1
ATOM 3084 C C . LEU A 1 392 ? -5.059 -0.586 27.051 1.00 72.94 392 LEU A C 1
ATOM 3086 O O . LEU A 1 392 ? -3.980 -0.684 27.647 1.00 72.94 392 LEU A O 1
ATOM 3090 N N . THR A 1 393 ? -6.143 -1.270 27.406 1.00 63.00 393 THR A N 1
ATOM 3091 C CA . THR A 1 393 ? -6.209 -2.276 28.467 1.00 63.00 393 THR A CA 1
ATOM 3092 C C . THR A 1 393 ? -6.156 -3.671 27.855 1.00 63.00 393 THR A C 1
ATOM 3094 O O . THR A 1 393 ? -6.897 -3.953 26.917 1.00 63.00 393 THR A O 1
ATOM 3097 N N . GLY A 1 394 ? -5.303 -4.557 28.376 1.00 59.78 394 GLY A N 1
ATOM 3098 C CA . GLY A 1 394 ? -5.171 -5.919 27.855 1.00 59.78 394 GLY A CA 1
ATOM 3099 C C . GLY A 1 394 ? -3.875 -6.614 28.267 1.00 59.78 394 GLY A C 1
ATOM 3100 O O . GLY A 1 394 ? -3.020 -6.015 28.917 1.00 59.78 394 GLY A O 1
ATOM 3101 N N . THR A 1 395 ? -3.725 -7.885 27.887 1.00 48.94 395 THR A N 1
ATOM 3102 C CA . THR A 1 395 ? -2.487 -8.673 28.090 1.00 48.94 395 THR A CA 1
ATOM 3103 C C . THR A 1 395 ? -1.548 -8.642 26.880 1.00 48.94 395 THR A C 1
ATOM 3105 O O . THR A 1 395 ? -0.561 -9.381 26.855 1.00 48.94 395 THR A O 1
ATOM 3108 N N . ALA A 1 396 ? -1.856 -7.837 25.859 1.00 47.03 396 ALA A N 1
ATOM 3109 C CA . ALA A 1 396 ? -1.035 -7.737 24.662 1.00 47.03 396 ALA A CA 1
ATOM 3110 C C . ALA A 1 396 ? 0.344 -7.156 24.997 1.00 47.03 396 ALA A C 1
ATOM 3112 O O . ALA A 1 396 ? 0.466 -6.096 25.609 1.00 47.03 396 ALA A O 1
ATOM 3113 N N . ARG A 1 397 ? 1.396 -7.864 24.577 1.00 44.16 397 ARG A N 1
ATOM 3114 C CA . ARG A 1 397 ? 2.759 -7.330 24.582 1.00 44.16 397 ARG A CA 1
ATOM 3115 C C . ARG A 1 397 ? 2.913 -6.448 23.353 1.00 44.16 397 ARG A C 1
ATOM 3117 O O . ARG A 1 397 ? 2.782 -6.938 22.233 1.00 44.16 397 ARG A O 1
ATOM 3124 N N . TYR A 1 398 ? 3.156 -5.161 23.571 1.00 41.94 398 TYR A N 1
ATOM 3125 C CA . TYR A 1 398 ? 3.345 -4.195 22.496 1.00 41.94 398 TYR A CA 1
ATOM 3126 C C . TYR A 1 398 ? 4.636 -4.484 21.731 1.00 41.94 398 TYR A C 1
ATOM 3128 O O . TYR A 1 398 ? 5.694 -4.675 22.325 1.00 41.94 398 TYR A O 1
ATOM 3136 N N . ALA A 1 399 ? 4.551 -4.438 20.406 1.00 37.56 399 ALA A N 1
ATOM 3137 C CA . ALA A 1 399 ? 5.701 -4.280 19.529 1.00 37.56 399 ALA A CA 1
ATOM 3138 C C . ALA A 1 399 ? 5.393 -3.157 18.531 1.00 37.56 399 ALA A C 1
ATOM 3140 O O . ALA A 1 399 ? 5.185 -3.399 17.348 1.00 37.56 399 ALA A O 1
ATOM 3141 N N . SER A 1 400 ? 5.331 -1.911 19.011 1.00 35.06 400 SER A N 1
ATOM 3142 C CA . SER A 1 400 ? 5.463 -0.754 18.120 1.00 35.06 400 SER A CA 1
ATOM 3143 C C . SER A 1 400 ? 6.948 -0.456 17.952 1.00 35.06 400 SER A C 1
ATOM 3145 O O . SER A 1 400 ? 7.675 -0.242 18.932 1.00 35.06 400 SER A O 1
ATOM 3147 N N . ILE A 1 401 ? 7.414 -0.502 16.708 1.00 40.88 401 ILE A N 1
ATOM 3148 C CA . ILE A 1 401 ? 8.817 -0.277 16.372 1.00 40.88 401 ILE A CA 1
ATOM 3149 C C . ILE A 1 401 ? 9.026 1.224 16.219 1.00 40.88 401 ILE A C 1
ATOM 3151 O O . ILE A 1 401 ? 8.910 1.784 15.137 1.00 40.88 401 ILE A O 1
ATOM 3155 N N . ASN A 1 402 ? 9.380 1.876 17.319 1.00 36.44 402 ASN A N 1
ATOM 3156 C CA . ASN A 1 402 ? 9.971 3.201 17.240 1.00 36.44 402 ASN A CA 1
ATOM 3157 C C . ASN A 1 402 ? 11.459 3.016 16.944 1.00 36.44 402 ASN A C 1
ATOM 3159 O O . ASN A 1 402 ? 12.184 2.442 17.760 1.00 36.44 402 ASN A O 1
ATOM 3163 N N . THR A 1 403 ? 11.955 3.498 15.805 1.00 37.72 403 THR A N 1
ATOM 3164 C CA . THR A 1 403 ? 13.382 3.389 15.441 1.00 37.72 403 THR A CA 1
ATOM 3165 C C . THR A 1 403 ? 14.274 4.339 16.262 1.00 37.72 403 THR A C 1
ATOM 3167 O O . THR A 1 403 ? 15.270 4.861 15.766 1.00 37.72 403 THR A O 1
ATOM 3170 N N . HIS A 1 404 ? 13.937 4.600 17.528 1.00 33.75 404 HIS A N 1
ATOM 3171 C CA . HIS A 1 404 ? 14.754 5.377 18.463 1.00 33.75 404 HIS A CA 1
ATOM 3172 C C . HIS A 1 404 ? 16.051 4.663 18.874 1.00 33.75 404 HIS A C 1
ATOM 3174 O O . HIS A 1 404 ? 16.871 5.247 19.584 1.00 33.75 404 HIS A O 1
ATOM 3180 N N . LEU A 1 405 ? 16.271 3.422 18.428 1.00 31.39 405 LEU A N 1
ATOM 3181 C CA . LEU A 1 405 ? 17.563 2.767 18.560 1.00 31.39 405 LEU A CA 1
ATOM 3182 C C . LEU A 1 405 ? 18.544 3.456 17.612 1.00 31.39 405 LEU A C 1
ATOM 3184 O O . LEU A 1 405 ? 18.534 3.233 16.402 1.00 31.39 405 LEU A O 1
ATOM 3188 N N . GLY A 1 406 ? 19.365 4.337 18.186 1.00 27.50 406 GLY A N 1
ATOM 3189 C CA . GLY A 1 406 ? 20.514 4.920 17.513 1.00 27.50 406 GLY A CA 1
ATOM 3190 C C . GLY A 1 406 ? 21.269 3.826 16.769 1.00 27.50 406 GLY A C 1
ATOM 3191 O O . GLY A 1 406 ? 21.663 2.821 17.357 1.00 27.50 406 GLY A O 1
ATOM 3192 N N . ILE A 1 407 ? 21.409 4.018 15.461 1.00 30.03 407 ILE A N 1
ATOM 3193 C CA . ILE A 1 407 ? 22.141 3.130 14.568 1.00 30.03 407 ILE A CA 1
ATOM 3194 C C . ILE A 1 407 ? 23.602 3.165 15.024 1.00 30.03 407 ILE A C 1
ATOM 3196 O O . ILE A 1 407 ? 24.352 4.085 14.708 1.00 30.03 407 ILE A O 1
ATOM 3200 N N . GLY A 1 408 ? 23.964 2.194 15.852 1.00 23.72 408 GLY A N 1
ATOM 3201 C CA . GLY A 1 408 ? 25.273 2.049 16.460 1.00 23.72 408 GLY A CA 1
ATOM 3202 C C . GLY A 1 408 ? 25.423 0.619 16.952 1.00 23.72 408 GLY A C 1
ATOM 3203 O O . GLY A 1 408 ? 24.993 0.299 18.048 1.00 23.72 408 GLY A O 1
ATOM 3204 N N . GLU A 1 409 ? 26.001 -0.218 16.090 1.00 26.64 409 GLU A N 1
ATOM 3205 C CA . GLU A 1 409 ? 26.593 -1.530 16.376 1.00 26.64 409 GLU A CA 1
ATOM 3206 C C . GLU A 1 409 ? 25.740 -2.562 17.152 1.00 26.64 409 GLU A C 1
ATOM 3208 O O . GLU A 1 409 ? 25.614 -2.534 18.369 1.00 26.64 409 GLU A O 1
ATOM 3213 N N . ARG A 1 410 ? 25.298 -3.601 16.424 1.00 25.67 410 ARG A N 1
ATOM 3214 C CA . ARG A 1 410 ? 24.923 -4.932 16.947 1.00 25.67 410 ARG A CA 1
ATOM 3215 C C . ARG A 1 410 ? 23.842 -4.936 18.039 1.00 25.67 410 ARG A C 1
ATOM 3217 O O . ARG A 1 410 ? 24.117 -5.237 19.197 1.00 25.67 410 ARG A O 1
ATOM 3224 N N . ALA A 1 411 ? 22.585 -4.780 17.639 1.00 22.53 411 ALA A N 1
ATOM 3225 C CA . ALA A 1 411 ? 21.457 -5.233 18.447 1.00 22.53 411 ALA A CA 1
ATOM 3226 C C . ALA A 1 411 ? 20.596 -6.193 17.622 1.00 22.53 411 ALA A C 1
ATOM 3228 O O . ALA A 1 411 ? 19.827 -5.785 16.760 1.00 22.53 411 ALA A O 1
ATOM 3229 N N . VAL A 1 412 ? 20.750 -7.489 17.897 1.00 24.16 412 VAL A N 1
ATOM 3230 C CA . VAL A 1 412 ? 19.732 -8.495 17.586 1.00 24.16 412 VAL A CA 1
ATOM 3231 C C . VAL A 1 412 ? 18.479 -8.062 18.345 1.00 24.16 412 VAL A C 1
ATOM 3233 O O . VAL A 1 412 ? 18.464 -8.110 19.576 1.00 24.16 412 VAL A O 1
ATOM 3236 N N . ALA A 1 413 ? 17.462 -7.575 17.633 1.00 24.66 413 ALA A N 1
ATOM 3237 C CA . ALA A 1 413 ? 16.181 -7.240 18.234 1.00 24.66 413 ALA A CA 1
ATOM 3238 C C . ALA A 1 413 ? 15.530 -8.541 18.722 1.00 24.66 413 ALA A C 1
ATOM 3240 O O . ALA A 1 413 ? 14.995 -9.331 17.945 1.00 24.66 413 ALA A O 1
ATOM 3241 N N . ALA A 1 414 ? 15.625 -8.794 20.025 1.00 23.03 414 ALA A N 1
ATOM 3242 C CA . ALA A 1 414 ? 14.875 -9.847 20.680 1.00 23.03 414 ALA A CA 1
ATOM 3243 C C . ALA A 1 414 ? 13.388 -9.455 20.677 1.00 23.03 414 ALA A C 1
ATOM 3245 O O . ALA A 1 414 ? 12.908 -8.768 21.575 1.00 23.03 414 ALA A O 1
ATOM 3246 N N . LEU A 1 415 ? 12.661 -9.888 19.646 1.00 27.78 415 LEU A N 1
ATOM 3247 C CA . LEU A 1 415 ? 11.202 -9.936 19.640 1.00 27.78 415 LEU A CA 1
ATOM 3248 C C . LEU A 1 415 ? 10.749 -10.896 20.746 1.00 27.78 415 LEU A C 1
ATOM 3250 O O . LEU A 1 415 ? 10.811 -12.117 20.589 1.00 27.78 415 LEU A O 1
ATOM 3254 N N . GLN A 1 416 ? 10.278 -10.367 21.875 1.00 24.00 416 GLN A N 1
ATOM 3255 C CA . GLN A 1 416 ? 9.592 -11.181 22.873 1.00 24.00 416 GLN A CA 1
ATOM 3256 C C . GLN A 1 416 ? 8.131 -11.369 22.439 1.00 24.00 416 GLN A C 1
ATOM 3258 O O . GLN A 1 416 ? 7.215 -10.734 22.951 1.00 24.00 416 GLN A O 1
ATOM 3263 N N . LEU A 1 417 ? 7.936 -12.250 21.451 1.00 29.91 417 LEU A N 1
ATOM 3264 C CA . LEU A 1 417 ? 6.636 -12.657 20.913 1.00 29.91 417 LEU A CA 1
ATOM 3265 C C . LEU A 1 417 ? 5.687 -13.079 22.048 1.00 29.91 417 LEU A C 1
ATOM 3267 O O . LEU A 1 417 ? 5.861 -14.131 22.668 1.00 29.91 417 LEU A O 1
ATOM 3271 N N . GLY A 1 418 ? 4.655 -12.275 22.301 1.00 28.80 418 GLY A N 1
ATOM 3272 C CA . GLY A 1 418 ? 3.455 -12.712 23.007 1.00 28.80 418 GLY A CA 1
ATOM 3273 C C . GLY A 1 418 ? 2.604 -13.555 22.063 1.00 28.80 418 GLY A C 1
ATOM 3274 O O . GLY A 1 418 ? 1.642 -13.063 21.493 1.00 28.80 418 GLY A O 1
ATOM 3275 N N . ALA A 1 419 ? 2.992 -14.810 21.840 1.00 30.36 419 ALA A N 1
ATOM 3276 C CA . ALA A 1 419 ? 2.184 -15.743 21.065 1.00 30.36 419 ALA A CA 1
ATOM 3277 C C . ALA A 1 419 ? 0.938 -16.142 21.871 1.00 30.36 419 ALA A C 1
ATOM 3279 O O . ALA A 1 419 ? 1.063 -16.751 22.937 1.00 30.36 419 ALA A O 1
ATOM 3280 N N . VAL A 1 420 ? -0.261 -15.863 21.353 1.00 31.66 420 VAL A N 1
ATOM 3281 C CA . VAL A 1 420 ? -1.482 -16.523 21.829 1.00 31.66 420 VAL A CA 1
ATOM 3282 C C . VAL A 1 420 ? -1.451 -17.953 21.289 1.00 31.66 420 VAL A C 1
ATOM 3284 O O . VAL A 1 420 ? -1.764 -18.207 20.130 1.00 31.66 420 VAL A O 1
ATOM 3287 N N . ARG A 1 421 ? -1.005 -18.905 22.114 1.00 27.70 421 ARG A N 1
ATOM 3288 C CA . ARG A 1 421 ? -1.213 -20.333 21.845 1.00 27.70 421 ARG A CA 1
ATOM 3289 C C . ARG A 1 421 ? -2.639 -20.677 22.267 1.00 27.70 421 ARG A C 1
ATOM 3291 O O . ARG A 1 421 ? -2.918 -20.707 23.462 1.00 27.70 421 ARG A O 1
ATOM 3298 N N . GLY A 1 422 ? -3.525 -20.905 21.298 1.00 32.28 422 GLY A N 1
ATOM 3299 C CA . GLY A 1 422 ? -4.832 -21.513 21.557 1.00 32.28 422 GLY A CA 1
ATOM 3300 C C . GLY A 1 422 ? -4.658 -22.914 22.155 1.00 32.28 422 GLY A C 1
ATOM 3301 O O . GLY A 1 422 ? -3.764 -23.649 21.731 1.00 32.28 422 GLY A O 1
ATOM 3302 N N . CYS A 1 423 ? -5.453 -23.225 23.182 1.00 30.02 423 CYS A N 1
ATOM 3303 C CA . CYS A 1 423 ? -5.535 -24.546 23.809 1.00 30.02 423 CYS A CA 1
ATOM 3304 C C . CYS A 1 423 ? -6.031 -25.630 22.850 1.00 30.02 423 CYS A C 1
ATOM 3306 O O . CYS A 1 423 ? -6.890 -25.309 21.998 1.00 30.02 423 CYS A O 1
#

Radius of gyration: 22.14 Å; Cα contacts (8 Å, |Δi|>4): 735; chains: 1; bounding box: 63×49×60 Å

Secondary structure (DSSP, 8-state):
--B--S-S-SSSS---S-S-HHHHHHHHHHHHSS--------HHHHHGGGGS-GGG-B-HHHHHHHHHHHHHHHHHHHHHHHHHHHH-SSS--EEEEE--S-SSS---HHHHTTT-SEEEE-SSTTHHHHHHHH-TTSEEEEEE---SSTTHHHHHHHHHHHTT--EEEE--TTSEETTEEPHHHHHHHHHHHHHHHHGGGGTT-----SSEEEEE-HHHHHHHHHHHHHH-STTTT--TTHHHHSHHHHHHHHHHHHHHHTT--EEEEEHHHHHHH-S-TT-SEEEETT--B--HHHHHHHHHHHHTTPEEEE-SSTT-B-TT-BBPSS-TTHHHHTEE--TT--GGGSBTTTBSSSS-TTTTTT--SHHHHHTTSPPEEETTEEE--SS-EESPPP-B----S-S-S--------------

pLDDT: mean 87.46, std 16.72, range [22.53, 98.69]

Sequence (423 aa):
MDEVSWGLFVRPTCWRVNDDAEGYARWLGALHGAPRTPRYLSPDDVRAQLAGPLAAIDFSHFLDRMSYQDSLFADFVGALVGTANEIDPETPCGIVGAQAPSLWGGYDYAKLMRKVQFLEAYDTGSAPEIARSFAPEATLVSTHFHSEEKGVDSWFAWSRFAHGQRGLIGWVEGWFEGEEPRPWLKEFAPVLRELSALGPRTAGARWENDGIAIYYSHPSIQLSWLLDSEAHGATWPNRNRDAELGTAGCVRRAWEFLLNDAGLQYDFLAYDRVGREGVPASIRFLILPATFALSEVEAERIREFAARGGVVIADFMCGLFDQHGRGRTKGALDDLFGVEHGGDLRAKDFFGERLWVESDQEAGYEAKSYARLLGTVKSGMEEGFARPERGLTGTARYASINTHLGIGERAVAALQLGAVRGC

Foldseek 3Di:
DDAPQFPPFQFQFQDDPDPPQVVLQVLVCVVVVHGDHQDRDTLVNQLVCQQAFLQSHFLLNVLSVLVVSLLVRLVVQLVVQVVVCVVPVPDWDGHENAEALASGRHHPLLSNLVRGQEYEYDPFLNVQQQSCQNNVNHAYEYEDDDDPPPCPSLCVLVVCVVSNHQYYDYPCVPQDDVPHGDPVCVVNVVSVVVSVVCNVVCVVPGDDFPLEEEEDQSLLNHVQLSLLLVLDDPCNRPQPSCRPQTQQNVQSVVVVVLCVVVVGGYHYDYQVCCLPPADDPSHQEYEYGSQQEEALSNLVSVVVCVVVRHFYHYAPNHQQAYSSGRGDQWRSCCVVQFKTDGSRDHQCQFWARGGPGQFNCHQCVPPPDLLSGSVRIDADDDPRAGDRGNPIDGPGDHHDDRVPPDPDDDDPPPPPDPTPDDD

Solvent-accessible surface area (backbone atoms only — not comparable to full-atom values): 23361 Å² total; per-residue (Å²): 124,58,78,49,60,48,37,102,28,80,61,95,56,63,81,72,96,64,90,55,61,65,59,52,24,52,51,42,17,65,74,69,75,42,87,43,83,78,58,90,52,35,59,78,77,53,54,71,40,63,82,39,33,32,48,72,28,72,36,34,59,45,46,49,47,50,55,51,51,53,47,54,49,29,50,52,51,26,51,52,31,50,57,50,37,74,77,43,74,85,60,72,38,45,48,27,42,36,42,22,60,39,72,59,25,17,42,57,56,80,57,38,45,76,34,40,38,24,39,27,30,42,93,33,50,58,28,50,58,44,47,44,44,71,28,74,85,38,48,35,29,34,74,46,67,88,54,94,54,87,61,48,56,58,49,50,55,51,50,43,49,74,73,66,37,76,51,73,43,75,57,62,79,84,46,47,64,83,90,45,70,42,73,65,56,70,70,47,46,61,54,56,51,52,53,60,71,47,48,76,78,51,63,90,64,73,91,77,55,72,24,33,31,41,48,41,43,60,55,11,37,41,46,34,54,57,45,45,46,72,37,28,62,92,45,53,91,63,64,75,60,46,50,75,71,30,57,45,33,45,47,42,50,52,52,50,49,54,33,51,77,70,72,50,42,62,37,41,41,45,47,69,51,29,47,74,72,32,68,59,88,73,46,47,33,41,35,34,52,48,31,30,31,37,40,72,56,36,39,49,29,50,49,56,36,40,76,73,72,31,44,76,45,62,55,61,65,50,20,38,18,33,58,41,43,32,30,30,59,51,32,62,45,23,80,81,54,43,40,58,51,59,22,75,45,40,27,52,45,35,18,49,82,61,25,74,42,69,45,30,47,46,82,23,65,85,51,89,44,66,62,57,24,48,61,54,27,68,56,51,73,53,100,89,19,30,40,50,53,76,74,67,50,62,83,58,65,68,61,34,86,61,69,79,66,71,94,69,81,91,76,84,80,80,76,79,76,71,73,84,76,80,132

Nearest PDB structures (foldseek):
  6t5o-assembly1_AAA  TM=7.377E-01  e=1.852E-10  Bacteroides salyersiae
  6t7g-assembly2_EEE  TM=7.191E-01  e=1.364E-10  Bacteroides salyersiae CL02T12C01
  7oms-assembly2_DDD  TM=7.367E-01  e=3.629E-10  Bacteroides salyersiae
  7omi-assembly2_BBB  TM=6.973E-01  e=1.542E-10  Bacteroides salyersiae
  5vym-assembly1_A  TM=7.535E-01  e=1.048E-05  Bifidobacterium adolescentis ATCC 15703

Mean predicted aligned error: 6.74 Å